Protein AF-A0A935WE12-F1 (afdb_monomer)

Solvent-accessible surface area (backbone atoms only — not comparable to full-atom values): 24835 Å² total; per-residue (Å²): 142,83,88,82,78,91,71,82,88,74,90,86,74,91,64,87,74,72,79,82,58,65,68,72,72,80,69,72,43,82,30,70,43,10,34,16,13,64,95,66,39,40,47,55,41,49,50,52,49,44,52,46,22,63,51,67,77,39,48,80,60,39,34,39,39,38,33,68,13,28,74,56,70,71,23,38,54,31,24,52,11,60,77,40,75,49,43,72,78,50,30,40,65,62,66,58,56,53,49,54,52,45,37,37,68,76,68,62,43,94,65,82,91,71,65,32,21,36,38,36,28,36,81,68,55,41,77,46,68,34,81,46,75,76,59,81,78,55,47,73,43,66,28,14,38,16,46,56,19,25,47,81,33,68,15,35,40,35,78,61,52,31,45,60,63,23,58,28,56,40,36,54,93,66,53,32,64,39,94,66,68,58,61,65,34,30,48,74,46,44,85,73,50,49,31,84,27,27,31,29,30,27,38,68,57,31,89,52,67,47,38,37,51,40,57,37,37,34,39,43,24,34,30,29,65,32,30,24,45,35,43,35,47,37,51,26,50,29,41,82,89,51,51,18,35,45,53,36,32,69,74,48,23,62,44,49,50,26,40,49,88,52,77,92,60,74,46,71,39,63,62,67,42,83,45,67,43,70,43,52,66,33,46,33,36,38,33,44,49,60,50,18,24,54,33,41,38,40,25,49,44,51,32,67,70,52,85,62,51,20,21,64,59,58,50,65,92,77,42,89,65,65,40,68,32,45,42,31,42,34,14,26,86,91,40,58,14,36,36,36,38,28,26,49,62,100,57,100,79,74,73,75,93,85,76,90,78,80,88,77,82,87,82,80,89,83,88,89,87,84,90,81,87,89,86,86,88,86,85,85,88,82,87,88,89,78,89,86,86,87,83,87,86,85,88,86,89,88,78,89,84,88,90,88,88,87,83,88,83,82,88,85,91,80,90,90,86,84,86,91,83,89,84,88,134

Secondary structure (DSSP, 8-state):
------PPPPSSS---PPPPPGGG--S-EEEEEEEE-TTTHHHHHHHHHHHHHHHHTS-TTEEEEEEEEESSHHHHTSSEEBTEE--GGG---HHHHHHHHHHHHTS--------SEEEEEBTTTEEEEESSSSPTT-EEEEEEEES---SS--EEEESS-BSSPEEEEE-TTSPPBPTTTT--SB-B-GGGSS-TTEEEEEPPPPSS-EEEEEEEEEEEEEEESSS--EEEEEEEEE-TTS-EEESS-GGGGEEEGGGTT-SS---PPPTTSEEEEEEEEEEEEEEEPTT-EEEEEEES--BTSSPPP-SSSS-TTT------EEEEEE-SSSS--EEEEEEEPS---S-SS----PPPPP---------------------------------------------------------------

Nearest PDB structures (foldseek):
  3i2f-assembly1_A-2  TM=8.807E-01  e=1.526E-27  Rhodococcus sp. MB1 'Bresler 1999'
  4p08-assembly1_A  TM=8.846E-01  e=3.195E-27  Rhodococcus sp. MB1
  7f65-assembly1_A  TM=8.846E-01  e=4.493E-27  Rhodococcus sp. MB1 'Bresler 1999'
  3ida-assembly1_A-2  TM=8.766E-01  e=2.694E-27  Rhodococcus sp. MB1
  9k48-assembly1_A  TM=8.846E-01  e=9.956E-27  Rhodococcus sp. MB1 'Bresler 1999'

Mean predicted aligned error: 13.35 Å

pLDDT: mean 79.53, std 26.58, range [24.56, 98.56]

Foldseek 3Di:
DDDDDDDDDDDDDPDPDDDDDLLPDPAQDEQEDELQQQVPHCLVSQVNQVSNQVSVVFLVSAAYEYALAYPDLVRQQAQDFQHDGLDNQRHDPPVCVVVLSCCCGVVVDDHDDAARYWYQFAPVSHIFGANDPPGPQWDKDKWWWAAEWALADATETHPDFYYDWYKAWAWLVDAAEAPVQQRTGKDFVLVPDRHHQKTKYKYAFAQAKWKFFFKKKKKWKKAKQFFKFKKWKWKWKAAQVSGTITFGHRPQFIDIQLCQVDDDGGDTDDHRDIDMHITIRSGGIYIRGGRIMIMMMIGRDHPPSDRGAQRHSDGPVGDPHHDTMMMITDPHPVGIIIMITRIRDPDPDRDDPDDDDDDDDDDDDDDDDDDDDDDDDDDDDDDDDDDDDDDDDDDDDDDDDDDDDDDDDDDDDDDDDDDDDDDDD

Sequence (425 aa):
MSGCGTRRATRGGPGPRCPPTSGDVQAAVLNVSGWFDEPYGPAGAVTNFVKLTESRGGPAGARLILGPWQHGVDAIQGGLAGKRDFGPAAARDYAALVLDWMDAHLKRLPAAATPPVEVFVMGANRWRAFPRWPVPGLRPDTLRLAGRADARTIGALRREAGGPPSAIASDPARPLTDPFRGAYGAHDYAALAPRPGLVAFETAPFSHPVEIIGEVTAEVAVQASVPDFDLWLQLYDVAPDGTAWNLASPGTGLVRASYRNGGPAREPVPEGELVRLRMSQLYTANRFATGHRLRIVLSTAFFPLFSVNPQTGALETESAETRAGVIRIRHDAEAPSWVVLPVVPDAGRYWAAGAVIPAGPSLTSTNPPHYLAPRAPRPRPREPRSAGARWTTRPSPFRSTSTPSAAASRMPRRWRSSGWRSSRH

Structure (mmCIF, N/CA/C/O backbone):
data_AF-A0A935WE12-F1
#
_entry.id   AF-A0A935WE12-F1
#
loop_
_atom_site.group_PDB
_atom_site.id
_atom_site.type_symbol
_atom_site.label_atom_id
_atom_site.label_alt_id
_atom_site.label_comp_id
_atom_site.label_asym_id
_atom_site.label_entity_id
_atom_site.label_seq_id
_atom_site.pdbx_PDB_ins_code
_atom_site.Cartn_x
_atom_site.Cartn_y
_atom_site.Cartn_z
_atom_site.occupancy
_atom_site.B_iso_or_equiv
_atom_site.auth_seq_id
_atom_site.auth_comp_id
_atom_site.auth_asym_id
_atom_site.auth_atom_id
_atom_site.pdbx_PDB_model_num
ATOM 1 N N . MET A 1 1 ? 4.123 30.202 0.834 1.00 42.69 1 MET A N 1
ATOM 2 C CA . MET A 1 1 ? 4.960 31.226 0.178 1.00 42.69 1 MET A CA 1
ATOM 3 C C . MET A 1 1 ? 4.868 32.493 1.000 1.00 42.69 1 MET A C 1
ATOM 5 O O . MET A 1 1 ? 3.812 33.108 1.015 1.00 42.69 1 MET A O 1
ATOM 9 N N . SER A 1 2 ? 5.938 32.862 1.692 1.00 33.25 2 SER A N 1
ATOM 10 C CA . SER A 1 2 ? 6.071 34.189 2.291 1.00 33.25 2 SER A CA 1
ATOM 11 C C . SER A 1 2 ? 7.547 34.448 2.582 1.00 33.25 2 SER A C 1
ATOM 13 O O . SER A 1 2 ? 8.166 33.737 3.363 1.00 33.25 2 SER A O 1
ATOM 15 N N . GLY A 1 3 ? 8.086 35.477 1.924 1.00 35.31 3 GLY A N 1
ATOM 16 C CA . GLY A 1 3 ? 9.253 36.219 2.394 1.00 35.31 3 GLY A CA 1
ATOM 17 C C . GLY A 1 3 ? 10.625 35.756 1.909 1.00 35.31 3 GLY A C 1
ATOM 18 O O . GLY A 1 3 ? 11.411 35.253 2.698 1.00 35.31 3 GLY A O 1
ATOM 19 N N . CYS A 1 4 ? 10.989 36.073 0.665 1.00 34.22 4 CYS A N 1
ATOM 20 C CA . CYS A 1 4 ? 12.387 36.392 0.371 1.00 34.22 4 CYS A CA 1
ATOM 21 C C . CYS A 1 4 ? 12.423 37.726 -0.373 1.00 34.22 4 CYS A C 1
ATOM 23 O O . CYS A 1 4 ? 12.216 37.801 -1.582 1.00 34.22 4 CYS A O 1
ATOM 25 N N . GLY A 1 5 ? 12.574 38.801 0.401 1.00 33.22 5 GLY A N 1
ATOM 26 C CA . GLY A 1 5 ? 12.679 40.155 -0.120 1.00 33.22 5 GLY A CA 1
ATOM 27 C C . GLY A 1 5 ? 13.962 40.327 -0.928 1.00 33.22 5 GLY A C 1
ATOM 28 O O . GLY A 1 5 ? 15.044 39.922 -0.506 1.00 33.22 5 GLY A O 1
ATOM 29 N N . THR A 1 6 ? 13.833 40.967 -2.083 1.00 36.53 6 THR A N 1
ATOM 30 C CA . THR A 1 6 ? 14.933 41.443 -2.919 1.00 36.53 6 THR A CA 1
ATOM 31 C C . THR A 1 6 ? 15.784 42.454 -2.146 1.00 36.53 6 THR A C 1
ATOM 33 O O . THR A 1 6 ? 15.474 43.645 -2.123 1.00 36.53 6 THR A O 1
ATOM 36 N N . ARG A 1 7 ? 16.874 42.006 -1.510 1.00 34.69 7 ARG A N 1
ATOM 37 C CA . ARG A 1 7 ? 17.962 42.902 -1.095 1.00 34.69 7 ARG A CA 1
ATOM 38 C C . ARG A 1 7 ? 19.061 42.873 -2.147 1.00 34.69 7 ARG A C 1
ATOM 40 O O . ARG A 1 7 ? 19.599 41.825 -2.490 1.00 34.69 7 ARG A O 1
ATOM 47 N N . ARG A 1 8 ? 19.355 44.064 -2.665 1.00 37.22 8 ARG A N 1
ATOM 48 C CA . ARG A 1 8 ? 20.449 44.367 -3.589 1.00 37.22 8 ARG A CA 1
ATOM 49 C C . ARG A 1 8 ? 21.774 43.902 -2.977 1.00 37.22 8 ARG A C 1
ATOM 51 O O . ARG A 1 8 ? 22.068 44.232 -1.832 1.00 37.22 8 ARG A O 1
ATOM 58 N N . ALA A 1 9 ? 22.554 43.151 -3.747 1.00 38.44 9 ALA A N 1
ATOM 59 C CA . ALA A 1 9 ? 23.858 42.648 -3.342 1.00 38.44 9 ALA A CA 1
ATOM 60 C C . ALA A 1 9 ? 24.851 43.797 -3.094 1.00 38.44 9 ALA A C 1
ATOM 62 O O . ALA A 1 9 ? 25.213 44.528 -4.016 1.00 38.44 9 ALA A O 1
ATOM 63 N N . THR A 1 10 ? 25.328 43.925 -1.857 1.00 39.44 10 THR A N 1
ATOM 64 C CA . THR A 1 10 ? 26.599 44.584 -1.540 1.00 39.44 10 THR A CA 1
ATOM 65 C C . THR A 1 10 ? 27.698 43.525 -1.450 1.00 39.44 10 THR A C 1
ATOM 67 O O . THR A 1 10 ? 27.478 42.422 -0.957 1.00 39.44 10 THR A O 1
ATOM 70 N N . ARG A 1 11 ? 28.864 43.863 -2.007 1.00 44.78 11 ARG A N 1
ATOM 71 C CA . ARG A 1 11 ? 30.029 43.001 -2.256 1.00 44.78 11 ARG A CA 1
ATOM 72 C C . ARG A 1 11 ? 30.518 42.227 -1.019 1.00 44.78 11 ARG A C 1
ATOM 74 O O . ARG A 1 11 ? 30.714 42.828 0.028 1.00 44.78 11 ARG A O 1
ATOM 81 N N . GLY A 1 12 ? 30.883 40.957 -1.234 1.00 43.47 12 GLY A N 1
ATOM 82 C CA . GLY A 1 12 ? 31.961 40.277 -0.500 1.00 43.47 12 GLY A CA 1
ATOM 83 C C . GLY A 1 12 ? 31.539 39.239 0.546 1.00 43.47 12 GLY A C 1
ATOM 84 O O . GLY A 1 12 ? 31.499 39.545 1.729 1.00 43.47 12 GLY A O 1
ATOM 85 N N . GLY A 1 13 ? 31.315 37.994 0.113 1.00 40.00 13 GLY A N 1
ATOM 86 C CA . GLY A 1 13 ? 31.214 36.809 0.981 1.00 40.00 13 GLY A CA 1
ATOM 87 C C . GLY A 1 13 ? 30.154 35.814 0.490 1.00 40.00 13 GLY A C 1
ATOM 88 O O . GLY A 1 13 ? 29.079 36.252 0.077 1.00 40.00 13 GLY A O 1
ATOM 89 N N . PRO A 1 14 ? 30.406 34.487 0.487 1.00 41.41 14 PRO A N 1
ATOM 90 C CA . PRO A 1 14 ? 29.370 33.521 0.155 1.00 41.41 14 PRO A CA 1
ATOM 91 C C . PRO A 1 14 ? 28.355 33.504 1.303 1.00 41.41 14 PRO A C 1
ATOM 93 O O . PRO A 1 14 ? 28.581 32.891 2.342 1.00 41.41 14 PRO A O 1
ATOM 96 N N . GLY A 1 15 ? 27.244 34.220 1.123 1.00 42.25 15 GLY A N 1
ATOM 97 C CA . GLY A 1 15 ? 26.085 34.102 2.002 1.00 42.25 15 GLY A CA 1
ATOM 98 C C . GLY A 1 15 ? 25.560 32.660 2.023 1.00 42.25 15 GLY A C 1
ATOM 99 O O . GLY A 1 15 ? 25.869 31.881 1.112 1.00 42.25 15 GLY A O 1
ATOM 100 N N . PRO A 1 16 ? 24.775 32.285 3.047 1.00 40.81 16 PRO A N 1
ATOM 101 C CA . PRO A 1 16 ? 24.229 30.941 3.163 1.00 40.81 16 PRO A CA 1
ATOM 102 C C . PRO A 1 16 ? 23.435 30.623 1.895 1.00 40.81 16 PRO A C 1
ATOM 104 O O . PRO A 1 16 ? 22.424 31.261 1.598 1.00 40.81 16 PRO A O 1
ATOM 107 N N . ARG A 1 17 ? 23.935 29.669 1.101 1.00 49.62 17 ARG A N 1
ATOM 108 C CA . ARG A 1 17 ? 23.200 29.173 -0.061 1.00 49.62 17 ARG A CA 1
ATOM 109 C C . ARG A 1 17 ? 21.927 28.533 0.476 1.00 49.62 17 ARG A C 1
ATOM 111 O O . ARG A 1 17 ? 22.002 27.656 1.335 1.00 49.62 17 ARG A O 1
ATOM 118 N N . CYS A 1 18 ? 20.773 28.982 -0.013 1.00 45.38 18 CYS A N 1
ATOM 119 C CA . CYS A 1 18 ? 19.538 28.236 0.186 1.00 45.38 18 CYS A CA 1
ATOM 120 C C . CYS A 1 18 ? 19.779 26.783 -0.254 1.00 45.38 18 CYS A C 1
ATOM 122 O O . CYS A 1 18 ? 20.490 26.575 -1.246 1.00 45.38 18 CYS A O 1
ATOM 124 N N . PRO A 1 19 ? 19.230 25.783 0.458 1.00 49.97 19 PRO A N 1
ATOM 125 C CA . PRO A 1 19 ? 19.256 24.418 -0.044 1.00 49.97 19 PRO A CA 1
ATOM 126 C C . PRO A 1 19 ? 18.673 24.426 -1.465 1.00 49.97 19 PRO A C 1
ATOM 128 O O . PRO A 1 19 ? 17.672 25.117 -1.692 1.00 49.97 19 PRO A O 1
ATOM 131 N N . PRO A 1 20 ? 19.312 23.746 -2.435 1.00 47.28 20 PRO A N 1
ATOM 132 C CA . PRO A 1 20 ? 18.828 23.739 -3.804 1.00 47.28 20 PRO A CA 1
ATOM 133 C C . PRO A 1 20 ? 17.378 23.265 -3.799 1.00 47.28 20 PRO A C 1
ATOM 135 O O . PRO A 1 20 ? 17.051 22.212 -3.249 1.00 47.28 20 PRO A O 1
ATOM 138 N N . THR A 1 21 ? 16.494 24.065 -4.387 1.00 51.31 21 THR A N 1
ATOM 139 C CA . THR A 1 21 ? 15.158 23.572 -4.714 1.00 51.31 21 THR A CA 1
ATOM 140 C C . THR A 1 21 ? 15.313 22.499 -5.795 1.00 51.31 21 THR A C 1
ATOM 142 O O . THR A 1 21 ? 16.257 22.543 -6.587 1.00 51.31 21 THR A O 1
ATOM 145 N N . SER A 1 22 ? 14.400 21.530 -5.873 1.00 53.06 22 SER A N 1
ATOM 146 C CA . SER A 1 22 ? 14.422 20.465 -6.896 1.00 53.06 22 SER A CA 1
ATOM 147 C C . SER A 1 22 ? 14.423 20.980 -8.353 1.00 53.06 22 SER A C 1
ATOM 149 O O . SER A 1 22 ? 14.580 20.187 -9.281 1.00 53.06 22 SER A O 1
ATOM 151 N N . GLY A 1 23 ? 14.276 22.299 -8.551 1.00 52.00 23 GLY A N 1
ATOM 152 C CA . GLY A 1 23 ? 14.445 23.039 -9.804 1.00 52.00 23 GLY A CA 1
ATOM 153 C C . GLY A 1 23 ? 15.837 22.965 -10.441 1.00 52.00 23 GLY A C 1
ATOM 154 O O . GLY A 1 23 ? 15.940 23.013 -11.661 1.00 52.00 23 GLY A O 1
ATOM 155 N N . ASP A 1 24 ? 16.899 22.791 -9.647 1.00 67.94 24 ASP A N 1
ATOM 156 C CA . ASP A 1 24 ? 18.281 22.985 -10.124 1.00 67.94 24 ASP A CA 1
ATOM 157 C C . ASP A 1 24 ? 19.046 21.679 -10.406 1.00 67.94 24 ASP A C 1
ATOM 159 O O . ASP A 1 24 ? 20.212 21.693 -10.809 1.00 67.94 24 ASP A O 1
ATOM 163 N N . VAL A 1 25 ? 18.419 20.517 -10.202 1.00 80.94 25 VAL A N 1
ATOM 164 C CA . VAL A 1 25 ? 19.102 19.224 -10.349 1.00 80.94 25 VAL A CA 1
ATOM 165 C C . VAL A 1 25 ? 19.139 18.805 -11.820 1.00 80.94 25 VAL A C 1
ATOM 167 O O . VAL A 1 25 ? 18.165 18.281 -12.359 1.00 80.94 25 VAL A O 1
ATOM 170 N N . GLN A 1 26 ? 20.300 18.966 -12.458 1.00 85.19 26 GLN A N 1
ATOM 171 C CA . GLN A 1 26 ? 20.551 18.558 -13.854 1.00 85.19 26 GLN A CA 1
ATOM 172 C C . GLN A 1 26 ? 21.240 17.186 -13.990 1.00 85.19 26 GLN A C 1
ATOM 174 O O . GLN A 1 26 ? 21.357 16.654 -15.090 1.00 85.19 26 GLN A O 1
ATOM 179 N N . ALA A 1 27 ? 21.696 16.593 -12.881 1.00 91.38 27 ALA A N 1
ATOM 180 C CA . ALA A 1 27 ? 22.387 15.302 -12.889 1.00 91.38 27 ALA A CA 1
ATOM 181 C C . ALA A 1 27 ? 21.478 14.163 -13.377 1.00 91.38 27 ALA A C 1
ATOM 183 O O . ALA A 1 27 ? 20.299 14.128 -13.038 1.00 91.38 27 ALA A O 1
ATOM 184 N N . ALA A 1 28 ? 22.009 13.197 -14.125 1.00 94.06 28 ALA A N 1
ATOM 185 C CA . ALA A 1 28 ? 21.232 12.017 -14.488 1.00 94.06 28 ALA A CA 1
ATOM 186 C C . ALA A 1 28 ? 20.899 11.184 -13.233 1.00 94.06 28 ALA A C 1
ATOM 188 O O . ALA A 1 28 ? 21.801 10.863 -12.460 1.00 94.06 28 ALA A O 1
ATOM 189 N N . VAL A 1 29 ? 19.626 10.826 -13.023 1.00 95.94 29 VAL A N 1
ATOM 190 C CA . VAL A 1 29 ? 19.174 10.086 -11.831 1.00 95.94 29 VAL A CA 1
ATOM 191 C C . VAL A 1 29 ? 18.507 8.762 -12.202 1.00 95.94 29 VAL A C 1
ATOM 193 O O . VAL A 1 29 ? 17.471 8.742 -12.870 1.00 95.94 29 VAL A O 1
ATOM 196 N N . LEU A 1 30 ? 19.072 7.666 -11.697 1.00 96.75 30 LEU A N 1
ATOM 197 C CA . LEU A 1 30 ? 18.479 6.332 -11.719 1.00 96.75 30 LEU A CA 1
ATOM 198 C C . LEU A 1 30 ? 17.791 6.065 -10.373 1.00 96.75 30 LEU A C 1
ATOM 200 O O . LEU A 1 30 ? 18.455 5.933 -9.349 1.00 96.75 30 LEU A O 1
ATOM 204 N N . ASN A 1 31 ? 16.462 5.989 -10.376 1.00 97.12 31 ASN A N 1
ATOM 205 C CA . ASN A 1 31 ? 15.652 5.665 -9.203 1.00 97.12 31 ASN A CA 1
ATOM 206 C C . ASN A 1 31 ? 15.287 4.181 -9.246 1.00 97.12 31 ASN A C 1
ATOM 208 O O . ASN A 1 31 ? 14.663 3.735 -10.210 1.00 97.12 31 ASN A O 1
ATOM 212 N N . VAL A 1 32 ? 15.641 3.428 -8.207 1.00 96.81 32 VAL A N 1
ATOM 213 C CA . VAL A 1 32 ? 15.325 1.997 -8.084 1.00 96.81 32 VAL A CA 1
ATOM 214 C C . VAL A 1 32 ? 14.706 1.755 -6.714 1.00 96.81 32 VAL A C 1
ATOM 216 O O . VAL A 1 32 ? 15.245 2.221 -5.715 1.00 96.81 32 VAL A O 1
ATOM 219 N N . SER A 1 33 ? 13.571 1.062 -6.664 1.00 96.06 33 SER A N 1
ATOM 220 C CA . SER A 1 33 ? 12.936 0.618 -5.415 1.00 96.06 33 SER A CA 1
ATOM 221 C C . SER A 1 33 ? 12.032 -0.595 -5.688 1.00 96.06 33 SER A C 1
ATOM 223 O O . SER A 1 33 ? 12.002 -1.119 -6.807 1.00 96.06 33 SER A O 1
ATOM 225 N N . GLY A 1 34 ? 11.317 -1.070 -4.671 1.00 95.56 34 GLY A N 1
ATOM 226 C CA . GLY A 1 34 ? 10.440 -2.231 -4.751 1.00 95.56 34 GLY A CA 1
ATOM 227 C C . GLY A 1 34 ? 9.078 -2.016 -4.095 1.00 95.56 34 GLY A C 1
ATOM 228 O O . GLY A 1 34 ? 8.922 -1.186 -3.201 1.00 95.56 34 GLY A O 1
ATOM 229 N N . TRP A 1 35 ? 8.077 -2.792 -4.521 1.00 96.38 35 TRP A N 1
ATOM 230 C CA . TRP A 1 35 ? 6.733 -2.789 -3.913 1.00 96.38 35 TRP A CA 1
ATOM 231 C C . TRP A 1 35 ? 6.748 -3.201 -2.438 1.00 96.38 35 TRP A C 1
ATOM 233 O O . TRP A 1 35 ? 5.908 -2.756 -1.652 1.00 96.38 35 TRP A O 1
ATOM 243 N N . PHE A 1 36 ? 7.720 -4.037 -2.075 1.00 95.38 36 PHE A N 1
ATOM 244 C CA . PHE A 1 36 ? 7.946 -4.535 -0.728 1.00 95.38 36 PHE A CA 1
ATOM 245 C C . PHE A 1 36 ? 9.232 -3.952 -0.139 1.00 95.38 36 PHE A C 1
ATOM 247 O O . PHE A 1 36 ? 9.890 -4.615 0.629 1.00 95.38 36 PHE A O 1
ATOM 254 N N . ASP A 1 37 ? 9.658 -2.742 -0.498 1.00 92.31 37 ASP A N 1
ATOM 255 C CA . ASP A 1 37 ? 10.823 -2.107 0.136 1.00 92.31 37 ASP A CA 1
ATOM 256 C C . ASP A 1 37 ? 10.422 -1.556 1.520 1.00 92.31 37 ASP A C 1
ATOM 258 O O . ASP A 1 37 ? 10.222 -0.357 1.663 1.00 92.31 37 ASP A O 1
ATOM 262 N N . GLU A 1 38 ? 10.186 -2.405 2.533 1.00 84.12 38 GLU A N 1
ATOM 263 C CA . GLU A 1 38 ? 9.526 -2.005 3.796 1.00 84.12 38 GLU A CA 1
ATOM 264 C C . GLU A 1 38 ? 10.079 -0.743 4.484 1.00 84.12 38 GLU A C 1
ATOM 266 O O . GLU A 1 38 ? 9.255 0.058 4.931 1.00 84.12 38 GLU A O 1
ATOM 271 N N . PRO A 1 39 ? 11.406 -0.522 4.588 1.00 75.38 39 PRO A N 1
ATOM 272 C CA . PRO A 1 39 ? 11.948 0.612 5.336 1.00 75.38 39 PRO A CA 1
ATOM 273 C C . PRO A 1 39 ? 11.698 1.981 4.687 1.00 75.38 39 PRO A C 1
ATOM 275 O O . PRO A 1 39 ? 11.679 2.990 5.390 1.00 75.38 39 PRO A O 1
ATOM 278 N N . TYR A 1 40 ? 11.526 2.034 3.362 1.00 77.38 40 TYR A N 1
ATOM 279 C CA . TYR A 1 40 ? 11.446 3.292 2.600 1.00 77.38 40 TYR A CA 1
ATOM 280 C C . TYR A 1 40 ? 10.195 3.399 1.721 1.00 77.38 40 TYR A C 1
ATOM 282 O O . TYR A 1 40 ? 9.727 4.498 1.411 1.00 77.38 40 TYR A O 1
ATOM 290 N N . GLY A 1 41 ? 9.654 2.252 1.325 1.00 83.81 41 GLY A N 1
ATOM 291 C CA . GLY A 1 41 ? 8.621 2.094 0.321 1.00 83.81 41 GLY A CA 1
ATOM 292 C C . GLY A 1 41 ? 9.046 2.586 -1.069 1.00 83.81 41 GLY A C 1
ATOM 293 O O . GLY A 1 41 ? 10.033 3.306 -1.238 1.00 83.81 41 GLY A O 1
ATOM 294 N N . PRO A 1 42 ? 8.224 2.310 -2.092 1.00 92.50 42 PRO A N 1
ATOM 295 C CA . PRO A 1 42 ? 8.410 2.893 -3.422 1.00 92.50 42 PRO A CA 1
ATOM 296 C C . PRO A 1 42 ? 8.227 4.424 -3.434 1.00 92.50 42 PRO A C 1
ATOM 298 O O . PRO A 1 42 ? 8.609 5.091 -4.397 1.00 92.50 42 PRO A O 1
ATOM 301 N N . ALA A 1 43 ? 7.655 5.005 -2.372 1.00 91.81 43 ALA A N 1
ATOM 302 C CA . ALA A 1 43 ? 7.285 6.413 -2.297 1.00 91.81 43 ALA A CA 1
ATOM 303 C C . ALA A 1 43 ? 8.476 7.369 -2.444 1.00 91.81 43 ALA A C 1
ATOM 305 O O . ALA A 1 43 ? 8.335 8.396 -3.110 1.00 91.81 43 ALA A O 1
ATOM 306 N N . GLY A 1 44 ? 9.642 7.042 -1.877 1.00 91.56 44 GLY A N 1
ATOM 307 C CA . GLY A 1 44 ? 10.842 7.875 -1.997 1.00 91.56 44 GLY A CA 1
ATOM 308 C C . GLY A 1 44 ? 11.330 7.980 -3.444 1.00 91.56 44 GLY A C 1
ATOM 309 O O . GLY A 1 44 ? 11.462 9.081 -3.983 1.00 91.56 44 GLY A O 1
ATOM 310 N N . ALA A 1 45 ? 11.515 6.831 -4.103 1.00 95.00 45 ALA A N 1
ATOM 311 C CA . ALA A 1 45 ? 11.933 6.753 -5.503 1.00 95.00 45 ALA A CA 1
ATOM 312 C C . ALA A 1 45 ? 10.914 7.411 -6.449 1.00 95.00 45 ALA A C 1
ATOM 314 O O . ALA A 1 45 ? 11.293 8.173 -7.341 1.00 95.00 45 ALA A O 1
ATOM 315 N N . VAL A 1 46 ? 9.617 7.166 -6.224 1.00 96.00 46 VAL A N 1
ATOM 316 C CA . VAL A 1 46 ? 8.530 7.779 -6.999 1.00 96.00 46 VAL A CA 1
ATOM 317 C C . VAL A 1 46 ? 8.515 9.296 -6.822 1.00 96.00 46 VAL A C 1
ATOM 319 O O . VAL A 1 46 ? 8.475 10.022 -7.814 1.00 96.00 46 VAL A O 1
ATOM 322 N N . THR A 1 47 ? 8.585 9.791 -5.584 1.00 94.19 47 THR A N 1
ATOM 323 C CA . THR A 1 47 ? 8.562 11.234 -5.295 1.00 94.19 47 THR A CA 1
ATOM 324 C C . THR A 1 47 ? 9.757 11.934 -5.929 1.00 94.19 47 THR A C 1
ATOM 326 O O . THR A 1 47 ? 9.583 12.977 -6.559 1.00 94.19 47 THR A O 1
ATOM 329 N N . ASN A 1 48 ? 10.953 11.346 -5.819 1.00 94.69 48 ASN A N 1
ATOM 330 C CA . ASN A 1 48 ? 12.156 11.900 -6.430 1.00 94.69 48 ASN A CA 1
ATOM 331 C C . ASN A 1 48 ? 12.028 11.973 -7.957 1.00 94.69 48 ASN A C 1
ATOM 333 O O . ASN A 1 48 ? 12.256 13.029 -8.541 1.00 94.69 48 ASN A O 1
ATOM 337 N N . PHE A 1 49 ? 11.589 10.888 -8.604 1.00 96.50 49 PHE A N 1
ATOM 338 C CA . PHE A 1 49 ? 11.373 10.871 -10.050 1.00 96.50 49 PHE A CA 1
ATOM 339 C C . PHE A 1 49 ? 10.330 11.908 -10.490 1.00 96.50 49 PHE A C 1
ATOM 341 O O . PHE A 1 49 ? 10.590 12.702 -11.393 1.00 96.50 49 PHE A O 1
ATOM 348 N N . VAL A 1 50 ? 9.162 11.950 -9.845 1.00 95.31 50 VAL A N 1
ATOM 349 C CA . VAL A 1 50 ? 8.094 12.901 -10.196 1.00 95.31 50 VAL A CA 1
ATOM 350 C C . VAL A 1 50 ? 8.587 14.338 -10.050 1.00 95.31 50 VAL A C 1
ATOM 352 O O . VAL A 1 50 ? 8.515 15.103 -11.007 1.00 95.31 50 VAL A O 1
ATOM 355 N N . LYS A 1 51 ? 9.178 14.699 -8.906 1.00 94.00 51 LYS A N 1
ATOM 356 C CA . LYS A 1 51 ? 9.646 16.072 -8.659 1.00 94.00 51 LYS A CA 1
ATOM 357 C C . LYS A 1 51 ? 10.767 16.499 -9.603 1.00 94.00 51 LYS A C 1
ATOM 359 O O . LYS A 1 51 ? 10.803 17.657 -10.011 1.00 94.00 51 LYS A O 1
ATOM 364 N N . LEU A 1 52 ? 11.654 15.573 -9.965 1.00 94.38 52 LEU A N 1
ATOM 365 C CA . LEU A 1 52 ? 12.738 15.820 -10.912 1.00 94.38 52 LEU A CA 1
ATOM 366 C C . LEU A 1 52 ? 12.232 16.019 -12.344 1.00 94.38 52 LEU A C 1
ATOM 368 O O . LEU A 1 52 ? 12.720 16.874 -13.076 1.00 94.38 52 LEU A O 1
ATOM 372 N N . THR A 1 53 ? 11.265 15.210 -12.771 1.00 94.38 53 THR A N 1
ATOM 373 C CA . THR A 1 53 ? 10.723 15.307 -14.131 1.00 94.38 53 THR A CA 1
ATOM 374 C C . THR A 1 53 ? 9.800 16.510 -14.298 1.00 94.38 53 THR A C 1
ATOM 376 O O . THR A 1 53 ? 9.839 17.158 -15.344 1.00 94.38 53 THR A O 1
ATOM 379 N N . GLU A 1 54 ? 9.042 16.871 -13.257 1.00 93.12 54 GLU A N 1
ATOM 380 C CA . GLU A 1 54 ? 8.284 18.125 -13.186 1.00 93.12 54 GLU A CA 1
ATOM 381 C C . GLU A 1 54 ? 9.206 19.339 -13.348 1.00 93.12 54 GLU A C 1
ATOM 383 O O . GLU A 1 54 ? 8.919 20.213 -14.166 1.00 93.12 54 GLU A O 1
ATOM 388 N N . SER A 1 55 ? 10.334 19.386 -12.628 1.00 91.50 55 SER A N 1
ATOM 389 C CA . SER A 1 55 ? 11.245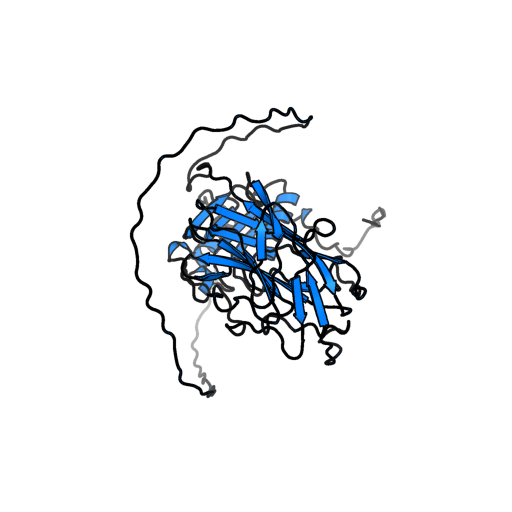 20.534 -12.695 1.00 91.50 55 SER A CA 1
ATOM 390 C C . SER A 1 55 ? 11.966 20.681 -14.034 1.00 91.50 55 SER A C 1
ATOM 392 O O . SER A 1 55 ? 12.295 21.795 -14.434 1.00 91.50 55 SER A O 1
ATOM 394 N N . ARG A 1 56 ? 12.179 19.575 -14.752 1.00 92.06 56 ARG A N 1
ATOM 395 C CA . ARG A 1 56 ? 12.815 19.559 -16.080 1.00 92.06 56 ARG A CA 1
ATOM 396 C C . ARG A 1 56 ? 11.841 19.732 -17.242 1.00 92.06 56 ARG A C 1
ATOM 398 O O . ARG A 1 56 ? 12.282 19.867 -18.380 1.00 92.06 56 ARG A O 1
ATOM 405 N N . GLY A 1 57 ? 10.533 19.659 -16.991 1.00 91.81 57 GLY A N 1
ATOM 406 C CA . GLY A 1 57 ? 9.521 19.589 -18.047 1.00 91.81 57 GLY A CA 1
ATOM 407 C C . GLY A 1 57 ? 9.519 18.263 -18.825 1.00 91.81 57 GLY A C 1
ATOM 408 O O . GLY A 1 57 ? 8.964 18.198 -19.920 1.00 91.81 57 GLY A O 1
ATOM 409 N N . GLY A 1 58 ? 10.128 17.198 -18.288 1.00 92.06 58 GLY A N 1
ATOM 410 C CA . GLY A 1 58 ? 10.171 15.887 -18.936 1.00 92.06 58 GLY A CA 1
ATOM 411 C C . GLY A 1 58 ? 11.103 14.865 -18.267 1.00 92.06 58 GLY A C 1
ATOM 412 O O . GLY A 1 58 ? 11.866 15.205 -17.365 1.00 92.06 58 GLY A O 1
ATOM 413 N N . PRO A 1 59 ? 11.071 13.595 -18.717 1.00 93.00 59 PRO A N 1
ATOM 414 C CA . PRO A 1 59 ? 11.842 12.498 -18.127 1.00 93.00 59 PRO A CA 1
ATOM 415 C C . PRO A 1 59 ? 13.313 12.425 -18.559 1.00 93.00 59 PRO A C 1
ATOM 417 O O . PRO A 1 59 ? 14.006 11.469 -18.216 1.00 93.00 59 PRO A O 1
ATOM 420 N N . ALA A 1 60 ? 13.808 13.388 -19.338 1.00 90.00 60 ALA A N 1
ATOM 421 C CA . ALA A 1 60 ? 15.176 13.349 -19.843 1.00 90.00 60 ALA A CA 1
ATOM 422 C C . ALA A 1 60 ? 16.195 13.249 -18.688 1.00 90.00 60 ALA A C 1
ATOM 424 O O . ALA A 1 60 ? 16.166 14.029 -17.730 1.00 90.00 60 ALA A O 1
ATOM 425 N N . GLY A 1 61 ? 17.085 12.254 -18.768 1.00 90.50 61 GLY A N 1
ATOM 426 C CA . GLY A 1 61 ? 18.083 11.978 -17.730 1.00 90.50 61 GLY A CA 1
ATOM 427 C C . GLY A 1 61 ? 17.492 11.514 -16.393 1.00 90.50 61 GLY A C 1
ATOM 428 O O . GLY A 1 61 ? 18.142 11.674 -15.361 1.00 90.50 61 GLY A O 1
ATOM 429 N N . ALA A 1 62 ? 16.263 10.999 -16.374 1.00 94.81 62 ALA A N 1
ATOM 430 C CA . ALA A 1 62 ? 15.642 10.406 -15.198 1.00 94.81 62 ALA A CA 1
ATOM 431 C C . ALA A 1 62 ? 15.066 9.033 -15.555 1.00 94.81 62 ALA A C 1
ATOM 433 O O . ALA A 1 62 ? 14.384 8.879 -16.568 1.00 94.81 62 ALA A O 1
ATOM 434 N N . ARG A 1 63 ? 15.312 8.038 -14.703 1.00 97.00 63 ARG A N 1
ATOM 435 C CA . ARG A 1 63 ? 14.736 6.697 -14.837 1.00 97.00 63 ARG A CA 1
ATOM 436 C C . ARG A 1 63 ? 14.146 6.236 -13.511 1.00 97.00 63 ARG A C 1
ATOM 438 O O . ARG A 1 63 ? 14.681 6.577 -12.457 1.00 97.00 63 ARG A O 1
ATOM 445 N N . LEU A 1 64 ? 13.054 5.484 -13.566 1.00 98.31 64 LEU A N 1
ATOM 446 C CA . LEU A 1 64 ? 12.387 4.865 -12.424 1.00 98.31 64 LEU A CA 1
ATOM 447 C C . LEU A 1 64 ? 12.176 3.378 -12.695 1.00 98.31 64 LEU A C 1
ATOM 449 O O . LEU A 1 64 ? 11.555 3.015 -13.691 1.00 98.31 64 LEU A O 1
ATOM 453 N N . ILE A 1 65 ? 12.671 2.527 -11.802 1.00 98.00 65 ILE A N 1
ATOM 454 C CA . ILE A 1 65 ? 12.505 1.076 -11.859 1.00 98.00 65 ILE A CA 1
ATOM 455 C C . ILE A 1 65 ? 11.885 0.612 -10.546 1.00 98.00 65 ILE A C 1
ATOM 457 O O . ILE A 1 65 ? 12.455 0.834 -9.478 1.00 98.00 65 ILE A O 1
ATOM 461 N N . LEU A 1 66 ? 10.724 -0.035 -10.632 1.00 98.00 66 LEU A N 1
ATOM 462 C CA . LEU A 1 66 ? 10.007 -0.576 -9.479 1.00 98.00 66 LEU A CA 1
ATOM 463 C C . LEU A 1 66 ? 9.773 -2.075 -9.670 1.00 98.00 66 LEU A C 1
ATOM 465 O O . LEU A 1 66 ? 8.983 -2.482 -10.522 1.00 98.00 66 LEU A O 1
ATOM 469 N N . GLY A 1 67 ? 10.492 -2.896 -8.908 1.00 9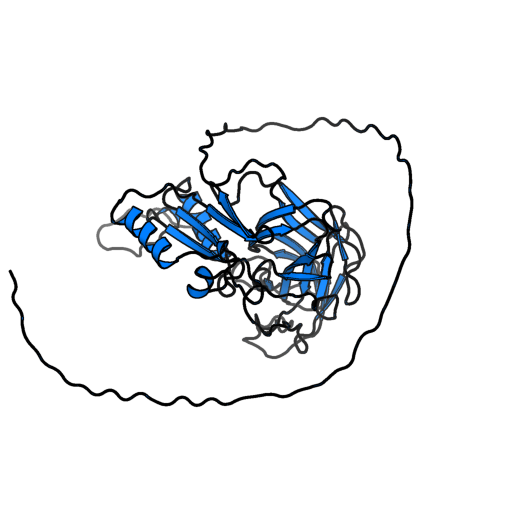7.81 67 GLY A N 1
ATOM 470 C CA . GLY A 1 67 ? 10.364 -4.356 -8.938 1.00 97.81 67 GLY A CA 1
ATOM 471 C C . GLY A 1 67 ? 9.539 -4.912 -7.776 1.00 97.81 67 GLY A C 1
ATOM 472 O O . GLY A 1 67 ? 9.142 -4.171 -6.875 1.00 97.81 67 GLY A O 1
ATOM 473 N N . PRO A 1 68 ? 9.294 -6.229 -7.731 1.00 97.25 68 PRO A N 1
ATOM 474 C CA . PRO A 1 68 ? 8.580 -6.863 -6.632 1.00 97.25 68 PRO A CA 1
ATOM 475 C C . PRO A 1 68 ? 9.537 -7.203 -5.481 1.00 97.25 68 PRO A C 1
ATOM 477 O O . PRO A 1 68 ? 9.446 -8.277 -4.903 1.00 97.25 68 PRO A O 1
ATOM 480 N N . TRP A 1 69 ? 10.493 -6.322 -5.188 1.00 96.94 69 TRP A N 1
ATOM 481 C CA . TRP A 1 69 ? 11.623 -6.617 -4.311 1.00 96.94 69 TRP A CA 1
ATOM 482 C C . TRP A 1 69 ? 11.416 -6.118 -2.892 1.00 96.94 69 TRP A C 1
ATOM 484 O O . TRP A 1 69 ? 10.683 -5.155 -2.657 1.00 96.94 69 TRP A O 1
ATOM 494 N N . GLN A 1 70 ? 12.137 -6.775 -1.987 1.00 94.94 70 GLN A N 1
ATOM 495 C CA . GLN A 1 70 ? 12.414 -6.293 -0.641 1.00 94.94 70 GLN A CA 1
ATOM 496 C C . GLN A 1 70 ? 13.568 -5.288 -0.634 1.00 94.94 70 GLN A C 1
ATOM 498 O O . GLN A 1 70 ? 14.223 -5.065 -1.655 1.00 94.94 70 GLN A O 1
ATOM 503 N N . HIS A 1 71 ? 13.847 -4.711 0.533 1.00 93.50 71 HIS A N 1
ATOM 504 C CA . HIS A 1 71 ? 15.025 -3.875 0.715 1.00 93.50 71 HIS A CA 1
ATOM 505 C C . HIS A 1 71 ? 16.334 -4.656 0.494 1.00 93.50 71 HIS A C 1
ATOM 507 O O . HIS A 1 71 ? 16.531 -5.726 1.073 1.00 93.50 71 HIS A O 1
ATOM 513 N N . GLY A 1 72 ? 17.259 -4.075 -0.275 1.00 91.19 72 GLY A N 1
ATOM 514 C CA . GLY A 1 72 ? 18.622 -4.582 -0.461 1.00 91.19 72 GLY A CA 1
ATOM 515 C C . GLY A 1 72 ? 18.922 -5.136 -1.859 1.00 91.19 72 GLY A C 1
ATOM 516 O O . GLY A 1 72 ? 18.043 -5.589 -2.587 1.00 91.19 72 GLY A O 1
ATOM 517 N N . VAL A 1 73 ? 20.205 -5.107 -2.233 1.00 91.00 73 VAL A N 1
ATOM 518 C CA . VAL A 1 73 ? 20.685 -5.526 -3.565 1.00 91.00 73 VAL A CA 1
ATOM 519 C C . VAL A 1 73 ? 20.404 -7.004 -3.837 1.00 91.00 73 VAL A C 1
ATOM 521 O O . VAL A 1 73 ? 19.993 -7.352 -4.942 1.00 91.00 73 VAL A O 1
ATOM 524 N N . ASP A 1 74 ? 20.551 -7.866 -2.830 1.00 91.56 74 ASP A N 1
ATOM 525 C CA . ASP A 1 74 ? 20.277 -9.301 -2.970 1.00 91.56 74 ASP A CA 1
ATOM 526 C C . ASP A 1 74 ? 18.824 -9.572 -3.381 1.00 91.56 74 ASP A C 1
ATOM 528 O O . ASP A 1 74 ? 18.572 -10.451 -4.203 1.00 91.56 74 ASP A O 1
ATOM 532 N N . ALA A 1 75 ? 17.874 -8.771 -2.883 1.00 92.12 75 ALA A N 1
ATOM 533 C CA . ALA A 1 75 ? 16.472 -8.882 -3.266 1.00 92.12 75 ALA A CA 1
ATOM 534 C C . ALA A 1 75 ? 16.244 -8.474 -4.730 1.00 92.12 75 ALA A C 1
ATOM 536 O O . ALA A 1 75 ? 15.487 -9.139 -5.431 1.00 92.12 75 ALA A O 1
ATOM 537 N N . ILE A 1 76 ? 16.933 -7.431 -5.211 1.00 94.38 76 ILE A N 1
ATOM 538 C CA . ILE A 1 76 ? 16.853 -6.964 -6.609 1.00 94.38 76 ILE A CA 1
ATOM 539 C C . ILE A 1 76 ? 17.361 -8.031 -7.586 1.00 94.38 76 ILE A C 1
ATOM 541 O O . ILE A 1 76 ? 16.804 -8.213 -8.670 1.00 94.38 76 ILE A O 1
ATOM 545 N N . GLN A 1 77 ? 18.409 -8.754 -7.195 1.00 93.75 77 GLN A N 1
ATOM 546 C CA . GLN A 1 77 ? 19.028 -9.802 -8.009 1.00 93.75 77 GLN A CA 1
ATOM 547 C C . GLN A 1 77 ? 18.257 -11.131 -7.977 1.00 93.75 77 GLN A C 1
ATOM 549 O O . GLN A 1 77 ? 18.622 -12.065 -8.691 1.00 93.75 77 GLN A O 1
ATOM 554 N N . GLY A 1 78 ? 17.189 -11.226 -7.179 1.00 92.00 78 GLY A N 1
ATOM 555 C CA . GLY A 1 78 ? 16.343 -12.407 -7.047 1.00 92.00 78 GLY A CA 1
ATOM 556 C C . GLY A 1 78 ? 14.904 -12.192 -7.522 1.00 92.00 78 GLY A C 1
ATOM 557 O O . GLY A 1 78 ? 14.475 -11.088 -7.852 1.00 92.00 78 GLY A O 1
ATOM 558 N N . GLY A 1 79 ? 14.143 -13.290 -7.555 1.00 91.81 79 GLY A N 1
ATOM 559 C CA . GLY A 1 79 ? 12.696 -13.279 -7.808 1.00 91.81 79 GLY A CA 1
ATOM 560 C C . GLY A 1 79 ? 11.836 -13.452 -6.556 1.00 91.81 79 GLY A C 1
ATOM 561 O O . GLY A 1 79 ? 10.617 -13.331 -6.631 1.00 91.81 79 GLY A O 1
ATOM 562 N N . LEU A 1 80 ? 12.449 -13.728 -5.405 1.00 95.38 80 LEU A N 1
ATOM 563 C CA . LEU A 1 80 ? 11.749 -13.994 -4.153 1.00 95.38 80 LEU A CA 1
ATOM 564 C C . LEU A 1 80 ? 11.569 -12.700 -3.353 1.00 95.38 80 LEU A C 1
ATOM 566 O O . LEU A 1 80 ? 12.542 -11.997 -3.090 1.00 95.38 80 LEU A O 1
ATOM 570 N N . ALA A 1 81 ? 10.345 -12.436 -2.899 1.00 95.44 81 ALA A N 1
ATOM 571 C CA . ALA A 1 81 ? 10.090 -11.457 -1.848 1.00 95.44 81 ALA A CA 1
ATOM 572 C C . ALA A 1 81 ? 9.220 -12.075 -0.757 1.00 95.44 81 ALA A C 1
ATOM 574 O O . ALA A 1 81 ? 8.071 -12.457 -0.986 1.00 95.44 81 ALA A O 1
ATOM 575 N N . GLY A 1 82 ? 9.771 -12.169 0.450 1.00 94.69 82 GLY A N 1
ATOM 576 C CA . GLY A 1 82 ? 9.155 -12.886 1.557 1.00 94.69 82 GLY A CA 1
ATOM 577 C C . GLY A 1 82 ? 8.988 -14.360 1.197 1.00 94.69 82 GLY A C 1
ATOM 578 O O . GLY A 1 82 ? 9.964 -15.083 1.014 1.00 94.69 82 GLY A O 1
ATOM 579 N N . LYS A 1 83 ? 7.737 -14.806 1.086 1.00 95.62 83 LYS A N 1
ATOM 580 C CA . LYS A 1 83 ? 7.370 -16.177 0.707 1.00 95.62 83 LYS A CA 1
ATOM 581 C C . LYS A 1 83 ? 6.876 -16.308 -0.731 1.00 95.62 83 LYS A C 1
ATOM 583 O O . LYS A 1 83 ? 6.546 -17.419 -1.144 1.00 95.62 83 LYS A O 1
ATOM 588 N N . ARG A 1 84 ? 6.781 -15.209 -1.483 1.00 96.81 84 ARG A N 1
ATOM 589 C CA . ARG A 1 84 ? 6.273 -15.229 -2.857 1.00 96.81 84 ARG A CA 1
ATOM 590 C C . ARG A 1 84 ? 7.417 -15.186 -3.854 1.00 96.81 84 ARG A C 1
ATOM 592 O O . ARG A 1 84 ? 8.214 -14.252 -3.849 1.00 96.81 84 ARG A O 1
ATOM 599 N N . ASP A 1 85 ? 7.452 -16.184 -4.726 1.00 96.81 85 ASP A N 1
ATOM 600 C CA . ASP A 1 85 ? 8.354 -16.217 -5.871 1.00 96.81 85 ASP A CA 1
ATOM 601 C C . ASP A 1 85 ? 7.674 -15.581 -7.095 1.00 96.81 85 ASP A C 1
ATOM 603 O O . ASP A 1 85 ? 6.604 -16.011 -7.538 1.00 96.81 85 ASP A O 1
ATOM 607 N N . PHE A 1 86 ? 8.286 -14.526 -7.623 1.00 97.75 86 PHE A N 1
ATOM 608 C CA . PHE A 1 86 ? 7.880 -13.826 -8.842 1.00 97.75 86 PHE A CA 1
ATOM 609 C C . PHE A 1 86 ? 8.631 -14.320 -10.089 1.00 97.75 86 PHE A C 1
ATOM 611 O O . PHE A 1 86 ? 8.387 -13.830 -11.196 1.00 97.75 86 PHE A O 1
ATOM 618 N N . GLY A 1 87 ? 9.493 -15.323 -9.923 1.00 96.56 87 GLY A N 1
ATOM 619 C CA . GLY A 1 87 ? 10.269 -15.971 -10.966 1.00 96.56 87 GLY A CA 1
ATOM 620 C C . GLY A 1 87 ? 11.533 -15.199 -11.357 1.00 96.56 87 GLY A C 1
ATOM 621 O O . GLY A 1 87 ? 11.710 -14.030 -11.006 1.00 96.56 87 GLY A O 1
ATOM 622 N N . PRO A 1 88 ? 12.417 -15.820 -12.156 1.00 96.06 88 PRO A N 1
ATOM 623 C CA . PRO A 1 88 ? 13.698 -15.227 -12.547 1.00 96.06 88 PRO A CA 1
ATOM 624 C C . PRO A 1 88 ? 13.543 -13.948 -13.380 1.00 96.06 88 PRO A C 1
ATOM 626 O O . PRO A 1 88 ? 14.438 -13.113 -13.394 1.00 96.06 88 PRO A O 1
ATOM 629 N N . ALA A 1 89 ? 12.396 -13.750 -14.039 1.00 95.50 89 ALA A N 1
ATOM 630 C CA . ALA A 1 89 ? 12.112 -12.531 -14.794 1.00 95.50 89 ALA A CA 1
ATOM 631 C C . ALA A 1 89 ? 12.005 -11.277 -13.906 1.00 95.50 89 ALA A C 1
ATOM 633 O O . ALA A 1 89 ? 12.138 -10.167 -14.417 1.00 95.50 89 ALA A O 1
ATOM 634 N N . ALA A 1 90 ? 11.749 -11.429 -12.602 1.00 96.88 90 ALA A N 1
ATOM 635 C CA . ALA A 1 90 ? 11.734 -10.318 -11.654 1.00 96.88 90 ALA A CA 1
ATOM 636 C C . ALA A 1 90 ? 13.143 -9.832 -11.282 1.00 96.88 90 ALA A C 1
ATOM 638 O O . ALA A 1 90 ? 13.291 -8.675 -10.895 1.00 96.88 90 ALA A O 1
ATOM 639 N N . ALA A 1 91 ? 14.164 -10.680 -11.424 1.00 96.69 91 ALA A N 1
ATOM 640 C CA . ALA A 1 91 ? 15.534 -10.341 -11.076 1.00 96.69 91 ALA A CA 1
ATOM 641 C C . ALA A 1 91 ? 16.128 -9.305 -12.039 1.00 96.69 91 ALA A C 1
ATOM 643 O O . ALA A 1 91 ? 15.852 -9.293 -13.243 1.00 96.69 91 ALA A O 1
ATOM 644 N N . ARG A 1 92 ? 16.998 -8.449 -11.508 1.00 96.00 92 ARG A N 1
ATOM 645 C CA . ARG A 1 92 ? 17.859 -7.554 -12.283 1.00 96.00 92 ARG A CA 1
ATOM 646 C C . ARG A 1 92 ? 19.280 -7.654 -11.761 1.00 96.00 92 ARG A C 1
ATOM 648 O O . ARG A 1 92 ? 19.501 -7.610 -10.556 1.00 96.00 92 ARG A O 1
ATOM 655 N N . ASP A 1 93 ? 20.240 -7.723 -12.676 1.00 95.75 93 ASP A N 1
ATOM 656 C CA . ASP A 1 93 ? 21.641 -7.509 -12.327 1.00 95.75 93 ASP A CA 1
ATOM 657 C C . ASP A 1 93 ? 21.816 -6.039 -11.925 1.00 95.75 93 ASP A C 1
ATOM 659 O O . ASP A 1 93 ? 21.806 -5.134 -12.763 1.00 95.75 93 ASP A O 1
ATOM 663 N N . TYR A 1 94 ? 21.894 -5.801 -10.616 1.00 95.75 94 TYR A N 1
ATOM 664 C CA . TYR A 1 94 ? 21.985 -4.459 -10.058 1.00 95.75 94 TYR A CA 1
ATOM 665 C C . TYR A 1 94 ? 23.314 -3.789 -10.421 1.00 95.75 94 TYR A C 1
ATOM 667 O O . TYR A 1 94 ? 23.338 -2.596 -10.725 1.00 95.75 94 TYR A O 1
ATOM 675 N N . ALA A 1 95 ? 24.414 -4.548 -10.415 1.00 95.62 95 ALA A N 1
ATOM 676 C CA . ALA A 1 95 ? 25.731 -4.015 -10.730 1.00 95.62 95 ALA A CA 1
ATOM 677 C C . ALA A 1 95 ? 25.801 -3.591 -12.200 1.00 95.62 95 ALA A C 1
ATOM 679 O O . ALA A 1 95 ? 26.191 -2.457 -12.478 1.00 95.62 95 ALA A O 1
ATOM 680 N N . ALA A 1 96 ? 25.351 -4.449 -13.120 1.00 95.44 96 ALA A N 1
ATOM 681 C CA . ALA A 1 96 ? 25.272 -4.112 -14.539 1.00 95.44 96 ALA A CA 1
ATOM 682 C C . ALA A 1 96 ? 24.354 -2.906 -14.775 1.00 95.44 96 ALA A C 1
ATOM 684 O O . ALA A 1 96 ? 24.758 -1.948 -15.423 1.00 95.44 96 ALA A O 1
ATOM 685 N N . LEU A 1 97 ? 23.166 -2.886 -14.160 1.00 94.88 97 LEU A N 1
ATOM 686 C CA . LEU A 1 97 ? 22.225 -1.770 -14.276 1.00 94.88 97 LEU A CA 1
ATOM 687 C C . LEU A 1 97 ? 22.851 -0.420 -13.879 1.00 94.88 97 LEU A C 1
ATOM 689 O O . LEU A 1 97 ? 22.651 0.583 -14.570 1.00 94.88 97 LEU A O 1
ATOM 693 N N . VAL A 1 98 ? 23.578 -0.378 -12.759 1.00 95.88 98 VAL A N 1
ATOM 694 C CA . VAL A 1 98 ? 24.238 0.846 -12.283 1.00 95.88 98 VAL A CA 1
ATOM 695 C C . VAL A 1 98 ? 25.419 1.215 -13.178 1.00 95.88 98 VAL A C 1
ATOM 697 O O . VAL A 1 98 ? 25.570 2.388 -13.520 1.00 95.88 98 VAL A O 1
ATOM 700 N N . LEU A 1 99 ? 26.248 0.245 -13.571 1.00 96.06 99 LEU A N 1
ATOM 701 C CA . LEU A 1 99 ? 27.411 0.489 -14.426 1.00 96.06 99 LEU A CA 1
ATOM 702 C C . LEU A 1 99 ? 27.001 0.978 -15.816 1.00 96.06 99 LEU A C 1
ATOM 704 O O . LEU A 1 99 ? 27.560 1.967 -16.276 1.00 96.06 99 LEU A O 1
ATOM 708 N N . ASP A 1 100 ? 25.979 0.382 -16.428 1.00 95.25 100 ASP A N 1
ATOM 709 C CA . ASP A 1 100 ? 25.441 0.813 -17.722 1.00 95.25 100 ASP A CA 1
ATOM 710 C C . ASP A 1 100 ? 24.933 2.260 -17.661 1.00 95.25 100 ASP A C 1
ATOM 712 O O . ASP A 1 100 ? 25.192 3.064 -18.558 1.00 95.25 100 ASP A O 1
ATOM 716 N N . TRP A 1 101 ? 24.249 2.629 -16.571 1.00 95.56 101 TRP A N 1
ATOM 717 C CA . TRP A 1 101 ? 23.800 4.005 -16.350 1.00 95.56 101 TRP A CA 1
ATOM 718 C C . TRP A 1 101 ? 24.979 4.978 -16.217 1.00 95.56 101 TRP A C 1
ATOM 720 O O . TRP A 1 101 ? 24.985 6.053 -16.823 1.00 95.56 101 TRP A O 1
ATOM 730 N N . MET A 1 102 ? 25.997 4.607 -15.440 1.00 95.88 102 MET A N 1
ATOM 731 C CA . MET A 1 102 ? 27.195 5.428 -15.263 1.00 95.88 102 MET A CA 1
ATOM 732 C C . MET A 1 102 ? 27.989 5.558 -16.565 1.00 95.88 102 MET A C 1
ATOM 734 O O . MET A 1 102 ? 28.442 6.651 -16.895 1.00 95.88 102 MET A O 1
ATOM 738 N N . ASP A 1 103 ? 28.119 4.491 -17.343 1.00 95.69 103 ASP A N 1
ATOM 739 C CA . ASP A 1 103 ? 28.824 4.496 -18.623 1.00 95.69 103 ASP A CA 1
ATOM 740 C C . ASP A 1 103 ? 28.106 5.373 -19.660 1.00 95.69 103 ASP A C 1
ATOM 742 O O . ASP A 1 103 ? 28.747 6.181 -20.344 1.00 95.69 103 ASP A O 1
ATOM 746 N N . ALA A 1 104 ? 26.773 5.326 -19.700 1.00 93.75 104 ALA A N 1
ATOM 747 C CA . ALA A 1 104 ? 25.968 6.196 -20.554 1.00 93.75 104 ALA A CA 1
ATOM 748 C C . ALA A 1 104 ? 26.129 7.689 -20.208 1.00 93.75 104 ALA A C 1
ATOM 750 O O . ALA A 1 104 ? 26.183 8.534 -21.100 1.00 93.75 104 ALA A O 1
ATOM 751 N N . HIS A 1 105 ? 26.221 8.041 -18.920 1.00 93.06 105 HIS A N 1
ATOM 752 C CA . HIS A 1 105 ? 26.162 9.443 -18.483 1.00 93.06 105 HIS A CA 1
ATOM 753 C C . HIS A 1 105 ? 27.515 10.078 -18.145 1.00 93.06 105 HIS A C 1
ATOM 755 O O . HIS A 1 105 ? 27.708 11.266 -18.404 1.00 93.06 105 HIS A O 1
ATOM 761 N N . LEU A 1 106 ? 28.458 9.314 -17.592 1.00 94.75 106 LEU A N 1
ATOM 762 C CA . LEU A 1 106 ? 29.790 9.800 -17.221 1.00 94.75 106 LEU A CA 1
ATOM 763 C C . LEU A 1 106 ? 30.789 9.624 -18.361 1.00 94.75 106 LEU A C 1
ATOM 765 O O . LEU A 1 106 ? 31.546 10.547 -18.659 1.00 94.75 106 LEU A O 1
ATOM 769 N N . LYS A 1 107 ? 30.772 8.461 -19.023 1.00 95.00 107 LYS A N 1
ATOM 770 C CA . LYS A 1 107 ? 31.651 8.187 -20.171 1.00 95.00 107 LYS A CA 1
ATOM 771 C C . LYS A 1 107 ? 31.031 8.600 -21.508 1.00 95.00 107 LYS A C 1
ATOM 773 O O . LYS A 1 107 ? 31.751 8.668 -22.499 1.00 95.00 107 LYS A O 1
ATOM 778 N N . ARG A 1 108 ? 29.726 8.911 -21.536 1.00 91.19 108 ARG A N 1
ATOM 779 C CA . ARG A 1 108 ? 28.961 9.248 -22.753 1.00 91.19 108 ARG A CA 1
ATOM 780 C C . ARG A 1 108 ? 29.029 8.146 -23.813 1.00 91.19 108 ARG A C 1
ATOM 782 O O . ARG A 1 108 ? 29.062 8.434 -25.009 1.00 91.19 108 ARG A O 1
ATOM 789 N N . LEU A 1 109 ? 29.088 6.889 -23.371 1.00 92.88 109 LEU A N 1
ATOM 790 C CA . LEU A 1 109 ? 29.073 5.753 -24.282 1.00 92.88 109 LEU A CA 1
ATOM 791 C C . LEU A 1 109 ? 27.673 5.576 -24.888 1.00 92.88 109 LEU A C 1
ATOM 793 O O . LEU A 1 109 ? 26.678 5.897 -24.231 1.00 92.88 109 LEU A O 1
ATOM 797 N N . PRO A 1 110 ? 27.571 5.060 -26.126 1.00 85.69 110 PRO A N 1
ATOM 798 C CA . PRO A 1 110 ? 26.289 4.668 -26.688 1.00 85.69 110 PRO A CA 1
ATOM 799 C C . PRO A 1 110 ? 25.598 3.660 -25.767 1.00 85.69 110 PRO A C 1
ATOM 801 O O . PRO A 1 110 ? 26.180 2.637 -25.415 1.00 85.69 110 PRO A O 1
ATOM 804 N N . ALA A 1 111 ? 24.353 3.943 -25.399 1.00 80.94 111 ALA A N 1
ATOM 805 C CA . ALA A 1 111 ? 23.532 3.068 -24.576 1.00 80.94 111 ALA A CA 1
ATOM 806 C C . ALA A 1 111 ? 22.243 2.711 -25.316 1.00 80.94 111 ALA A C 1
ATOM 808 O O . ALA A 1 111 ? 21.739 3.492 -26.130 1.00 80.94 111 ALA A O 1
ATOM 809 N N . ALA A 1 112 ? 21.698 1.531 -25.023 1.00 79.75 112 ALA A N 1
ATOM 810 C CA . ALA A 1 112 ? 20.380 1.159 -25.513 1.00 79.75 112 ALA A CA 1
ATOM 811 C C . ALA A 1 112 ? 19.333 2.167 -25.015 1.00 79.75 112 ALA A C 1
ATOM 813 O O . ALA A 1 112 ? 19.397 2.645 -23.881 1.00 79.75 112 ALA A O 1
ATOM 814 N N . ALA A 1 113 ? 18.345 2.476 -25.855 1.00 80.94 113 ALA A N 1
ATOM 815 C CA . ALA A 1 113 ? 17.238 3.325 -25.445 1.00 80.94 113 ALA A CA 1
ATOM 816 C C . ALA A 1 113 ? 16.429 2.618 -24.346 1.00 80.94 113 ALA A C 1
ATOM 818 O O . ALA A 1 113 ? 15.717 1.649 -24.612 1.00 80.94 113 ALA A O 1
ATOM 819 N N . THR A 1 114 ? 16.534 3.103 -23.109 1.00 86.38 114 THR A N 1
ATOM 820 C CA . THR A 1 114 ? 15.748 2.594 -21.982 1.00 86.38 114 THR A CA 1
ATOM 821 C C . THR A 1 114 ? 14.518 3.467 -21.747 1.00 86.38 114 THR A C 1
ATOM 823 O O . THR A 1 114 ? 14.631 4.696 -21.783 1.00 86.38 114 THR A O 1
ATOM 826 N N . PRO A 1 115 ? 13.347 2.876 -21.464 1.00 93.12 115 PRO A N 1
ATOM 827 C CA . PRO A 1 115 ? 12.162 3.646 -21.111 1.00 93.12 115 PRO A CA 1
ATOM 828 C C . PRO A 1 115 ? 12.373 4.420 -19.793 1.00 93.12 115 PRO A C 1
ATOM 830 O O . PRO A 1 115 ? 13.056 3.927 -18.892 1.00 93.12 115 PRO A O 1
ATOM 833 N N . PRO A 1 116 ? 11.756 5.606 -19.636 1.00 96.12 116 PRO A N 1
ATOM 834 C CA . PRO A 1 116 ? 11.828 6.379 -18.397 1.00 96.12 116 PRO A CA 1
ATOM 835 C C . PRO A 1 116 ? 11.315 5.651 -17.159 1.00 96.12 116 PRO A C 1
ATOM 837 O O . PRO A 1 116 ? 11.801 5.888 -16.059 1.00 96.12 116 PRO A O 1
ATOM 840 N N . VAL A 1 117 ? 10.310 4.795 -17.324 1.00 98.31 117 VAL A N 1
ATOM 841 C CA . VAL A 1 117 ? 9.686 4.068 -16.223 1.00 98.31 117 VAL A CA 1
ATOM 842 C C . VAL A 1 117 ? 9.572 2.598 -16.592 1.00 98.31 117 VAL A C 1
ATOM 844 O O . VAL A 1 117 ? 9.018 2.264 -17.638 1.00 98.31 117 VAL A O 1
ATOM 847 N N . GLU A 1 118 ? 10.039 1.722 -15.712 1.00 97.69 118 GLU A N 1
ATOM 848 C CA . GLU A 1 118 ? 9.783 0.285 -15.757 1.00 97.69 118 GLU A CA 1
ATOM 849 C C . GLU A 1 118 ? 9.207 -0.181 -14.432 1.00 97.69 118 GLU A C 1
ATOM 851 O O . GLU A 1 118 ? 9.708 0.147 -13.360 1.00 97.69 118 GLU A O 1
ATOM 856 N N . VAL A 1 119 ? 8.154 -0.980 -14.510 1.00 98.06 119 VAL A N 1
ATOM 857 C CA . VAL A 1 119 ? 7.491 -1.537 -13.336 1.00 98.06 119 VAL A CA 1
ATOM 858 C C . VAL A 1 119 ? 7.260 -3.022 -13.541 1.00 98.06 119 VAL A C 1
ATOM 860 O O . VAL A 1 119 ? 6.865 -3.452 -14.628 1.00 98.06 119 VAL A O 1
ATOM 863 N N . PHE A 1 120 ? 7.497 -3.820 -12.512 1.00 98.25 120 PHE A N 1
ATOM 864 C CA . PHE A 1 120 ? 7.143 -5.228 -12.529 1.00 98.25 120 PHE A CA 1
ATOM 865 C C . PHE A 1 120 ? 5.691 -5.390 -12.095 1.00 98.25 120 PHE A C 1
ATOM 867 O O . PHE A 1 120 ? 5.335 -5.083 -10.958 1.00 98.25 120 PHE A O 1
ATOM 874 N N . VAL A 1 121 ? 4.850 -5.878 -13.001 1.00 98.25 121 VAL A N 1
ATOM 875 C CA . VAL A 1 121 ? 3.443 -6.153 -12.718 1.00 98.25 121 VAL A CA 1
ATOM 876 C C . VAL A 1 121 ? 3.333 -7.537 -12.096 1.00 98.25 121 VAL A C 1
ATOM 878 O O . VAL A 1 121 ? 3.463 -8.554 -12.783 1.00 98.25 121 VAL A O 1
ATOM 881 N N . MET A 1 122 ? 3.070 -7.563 -10.792 1.00 98.50 122 MET A N 1
ATOM 882 C CA . MET A 1 122 ? 2.758 -8.777 -10.041 1.00 98.50 122 MET A CA 1
ATOM 883 C C . MET A 1 122 ? 1.483 -9.436 -10.574 1.00 98.50 122 MET A C 1
ATOM 885 O O . MET A 1 122 ? 0.698 -8.818 -11.297 1.00 98.50 122 MET A O 1
ATOM 889 N N . GLY A 1 123 ? 1.290 -10.722 -10.283 1.00 97.06 123 GLY A N 1
ATOM 890 C CA . GLY A 1 123 ? 0.165 -11.510 -10.805 1.00 97.06 123 GLY A CA 1
ATOM 891 C C . GLY A 1 123 ? 0.306 -11.852 -12.295 1.00 97.06 123 GLY A C 1
ATOM 892 O O . GLY A 1 123 ? 0.030 -12.977 -12.698 1.00 97.06 123 GLY A O 1
ATOM 893 N N . ALA A 1 124 ? 0.813 -10.925 -13.115 1.00 96.50 124 ALA A N 1
ATOM 894 C CA . ALA A 1 124 ? 1.254 -11.171 -14.487 1.00 96.50 124 ALA A CA 1
ATOM 895 C C . ALA A 1 124 ? 2.720 -11.626 -14.591 1.00 96.50 124 ALA A C 1
ATOM 897 O O . ALA A 1 124 ? 3.107 -12.142 -15.636 1.00 96.50 124 ALA A O 1
ATOM 898 N N . ASN A 1 125 ? 3.516 -11.384 -13.546 1.00 97.44 125 ASN A N 1
ATOM 899 C CA . ASN A 1 125 ? 4.951 -11.654 -13.453 1.00 97.44 125 ASN A CA 1
ATOM 900 C C . ASN A 1 125 ? 5.753 -11.169 -14.672 1.00 97.44 125 ASN A C 1
ATOM 902 O O . ASN A 1 125 ? 6.514 -11.920 -15.283 1.00 97.44 125 ASN A O 1
ATOM 906 N N . ARG A 1 126 ? 5.565 -9.897 -15.047 1.00 97.31 126 ARG A N 1
ATOM 907 C CA . ARG A 1 126 ? 6.237 -9.294 -16.208 1.00 97.31 126 ARG A CA 1
ATOM 908 C C . ARG A 1 126 ? 6.584 -7.829 -15.988 1.00 97.31 126 ARG A C 1
ATOM 910 O O . ARG A 1 126 ? 5.822 -7.086 -15.370 1.00 97.31 126 ARG A O 1
ATOM 917 N N . TRP A 1 127 ? 7.681 -7.393 -16.592 1.00 97.62 127 TRP A N 1
ATOM 918 C CA . TRP A 1 127 ? 8.023 -5.977 -16.691 1.00 97.62 127 TRP A CA 1
ATOM 919 C C . TRP A 1 127 ? 7.132 -5.258 -17.706 1.00 97.62 127 TRP A C 1
ATOM 921 O O . TRP A 1 127 ? 6.82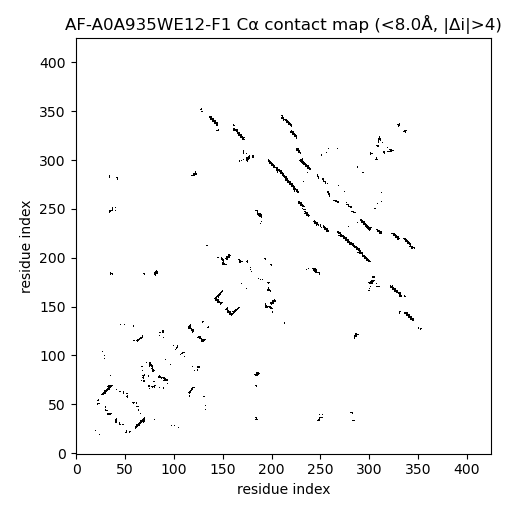0 -5.787 -18.774 1.00 97.62 127 TRP A O 1
ATOM 931 N N . ARG A 1 128 ? 6.742 -4.026 -17.380 1.00 96.12 128 ARG A N 1
ATOM 932 C CA . ARG A 1 128 ? 6.084 -3.087 -18.290 1.00 96.12 128 ARG A CA 1
ATOM 933 C C . ARG A 1 128 ? 6.836 -1.766 -18.308 1.00 96.12 128 ARG A C 1
ATOM 935 O O . ARG A 1 128 ? 7.252 -1.272 -17.264 1.00 96.12 128 ARG A O 1
ATOM 942 N N . ALA A 1 129 ? 6.959 -1.199 -19.501 1.00 96.00 129 ALA A N 1
ATOM 943 C CA . ALA A 1 129 ? 7.616 0.072 -19.753 1.00 96.00 129 ALA A CA 1
ATOM 944 C C . ALA A 1 129 ? 6.591 1.192 -19.963 1.00 96.00 129 ALA A C 1
ATOM 946 O O . ALA A 1 129 ? 5.560 0.986 -20.608 1.00 96.00 129 ALA A O 1
ATOM 947 N N . PHE A 1 130 ? 6.896 2.387 -19.461 1.00 95.12 130 PHE A N 1
ATOM 948 C CA . PHE A 1 130 ? 6.059 3.573 -19.597 1.00 95.12 130 PHE A CA 1
ATOM 949 C C . PHE A 1 130 ? 6.901 4.827 -19.870 1.00 95.12 130 PHE A C 1
ATOM 951 O O . PHE A 1 130 ? 8.044 4.927 -19.420 1.00 95.12 130 PHE A O 1
ATOM 958 N N . PRO A 1 131 ? 6.338 5.820 -20.583 1.00 94.38 131 PRO A N 1
ATOM 959 C CA . PRO A 1 131 ? 7.053 7.056 -20.894 1.00 94.38 131 PRO A CA 1
ATOM 960 C C . PRO A 1 131 ? 7.153 8.017 -19.700 1.00 94.38 131 PRO A C 1
ATOM 962 O O . PRO A 1 131 ? 7.941 8.955 -19.742 1.00 94.38 131 PRO A O 1
ATOM 965 N N . ARG A 1 132 ? 6.330 7.836 -18.660 1.00 94.12 132 ARG A N 1
ATOM 966 C CA . ARG A 1 132 ? 6.282 8.695 -17.470 1.00 94.12 132 ARG A CA 1
ATOM 967 C C . ARG A 1 132 ? 5.546 8.014 -16.319 1.00 94.12 132 ARG A C 1
ATOM 969 O O . ARG A 1 132 ? 4.851 7.018 -16.531 1.00 94.12 132 ARG A O 1
ATOM 976 N N . TRP A 1 133 ? 5.665 8.610 -15.137 1.00 94.94 133 TRP A N 1
ATOM 977 C CA . TRP A 1 133 ? 4.873 8.303 -13.951 1.00 94.94 133 TRP A CA 1
ATOM 978 C C . TRP A 1 133 ? 4.100 9.559 -13.505 1.00 94.94 133 TRP A C 1
ATOM 980 O O . TRP A 1 133 ? 4.697 10.636 -13.532 1.00 94.94 133 TRP A O 1
ATOM 990 N N . PRO A 1 134 ? 2.824 9.463 -13.079 1.00 93.81 134 PRO A N 1
ATOM 991 C CA . PRO A 1 134 ? 1.946 8.290 -13.138 1.00 93.81 134 PRO A CA 1
ATOM 992 C C . PRO A 1 134 ? 1.767 7.753 -14.562 1.00 93.81 134 PRO A C 1
ATOM 994 O O . PRO A 1 134 ? 1.937 8.487 -15.542 1.00 93.81 134 PRO A O 1
ATOM 997 N N . VAL A 1 135 ? 1.464 6.458 -14.691 1.00 92.69 135 VAL A N 1
ATOM 998 C CA . VAL A 1 135 ? 1.357 5.829 -16.014 1.00 92.69 135 VAL A CA 1
ATOM 999 C C . VAL A 1 135 ? 0.218 6.474 -16.828 1.00 92.69 135 VAL A C 1
ATOM 1001 O O . VAL A 1 135 ? -0.826 6.824 -16.272 1.00 92.69 135 VAL A O 1
ATOM 1004 N N . PRO A 1 136 ? 0.393 6.706 -18.142 1.00 90.81 136 PRO A N 1
ATOM 1005 C CA . PRO A 1 136 ? -0.635 7.344 -18.958 1.00 90.81 136 PRO A CA 1
ATOM 1006 C C . PRO A 1 136 ? -1.840 6.420 -19.180 1.00 90.81 136 PRO A C 1
ATOM 1008 O O . PRO A 1 136 ? -1.706 5.201 -19.199 1.00 90.81 136 PRO A O 1
ATOM 1011 N N . GLY A 1 137 ? -3.012 7.016 -19.415 1.00 88.19 137 GLY A N 1
ATOM 1012 C CA . GLY A 1 137 ? -4.216 6.279 -19.816 1.00 88.19 137 GLY A CA 1
ATOM 1013 C C . GLY A 1 137 ? -4.958 5.563 -18.684 1.00 88.19 137 GLY A C 1
ATOM 1014 O O . GLY A 1 137 ? -5.897 4.825 -18.976 1.00 88.19 137 GLY A O 1
ATOM 1015 N N . LEU A 1 138 ? -4.577 5.783 -17.419 1.00 91.44 138 LEU A N 1
ATOM 1016 C CA . LEU A 1 138 ? -5.309 5.266 -16.261 1.00 91.44 138 LEU A CA 1
ATOM 1017 C C . LEU A 1 138 ? -6.777 5.707 -16.279 1.00 91.44 138 LEU A C 1
ATOM 1019 O O . LEU A 1 138 ? -7.094 6.855 -16.597 1.00 91.44 138 LEU A O 1
ATOM 1023 N N . ARG A 1 139 ? -7.663 4.796 -15.879 1.00 92.75 139 ARG A N 1
ATOM 1024 C CA . ARG A 1 139 ? -9.068 5.067 -15.569 1.00 92.75 139 ARG A CA 1
ATOM 1025 C C . ARG A 1 139 ? -9.274 4.855 -14.073 1.00 92.75 139 ARG A C 1
ATOM 1027 O O . ARG A 1 139 ? -9.483 3.718 -13.663 1.00 92.75 139 ARG A O 1
ATOM 1034 N N . PRO A 1 140 ? -9.185 5.915 -13.253 1.00 93.69 140 PRO A N 1
ATOM 1035 C CA . PRO A 1 140 ? -9.425 5.799 -11.824 1.00 93.69 140 PRO A CA 1
ATOM 1036 C C . PRO A 1 140 ? -10.793 5.172 -11.547 1.00 93.69 140 PRO A C 1
ATOM 1038 O O . PRO A 1 140 ? -11.804 5.638 -12.076 1.00 93.69 140 PRO A O 1
ATOM 1041 N N . ASP A 1 141 ? -10.819 4.124 -10.727 1.00 93.88 141 ASP A N 1
ATOM 1042 C CA . ASP A 1 141 ? -12.051 3.469 -10.301 1.00 93.88 141 ASP A CA 1
ATOM 1043 C C . ASP A 1 141 ? -12.273 3.678 -8.803 1.00 93.88 141 ASP A C 1
ATOM 1045 O O . ASP A 1 141 ? -11.502 3.193 -7.975 1.00 93.88 141 ASP A O 1
ATOM 1049 N N . THR A 1 142 ? -13.316 4.429 -8.450 1.00 96.94 142 THR A N 1
ATOM 1050 C CA . THR A 1 142 ? -13.683 4.683 -7.056 1.00 96.94 142 THR A CA 1
ATOM 1051 C C . THR A 1 142 ? -14.628 3.600 -6.555 1.00 96.94 142 THR A C 1
ATOM 1053 O O . THR A 1 142 ? -15.778 3.499 -6.992 1.00 96.94 142 THR A O 1
ATOM 1056 N N . LEU A 1 143 ? -14.164 2.839 -5.569 1.00 97.12 143 LEU A N 1
ATOM 1057 C CA . LEU A 1 143 ? -14.972 1.896 -4.812 1.00 97.12 143 LEU A CA 1
ATOM 1058 C C . LEU A 1 143 ? -15.229 2.457 -3.418 1.00 97.12 143 LEU A C 1
ATOM 1060 O O . LEU A 1 143 ? -14.339 2.984 -2.761 1.00 97.12 143 LEU A O 1
ATOM 1064 N N . ARG A 1 144 ? -16.465 2.341 -2.958 1.00 97.50 144 ARG A N 1
ATOM 1065 C CA . ARG A 1 144 ? -16.906 2.745 -1.629 1.00 97.50 144 ARG A CA 1
ATOM 1066 C C . ARG A 1 144 ? -16.992 1.523 -0.732 1.00 97.50 144 ARG A C 1
ATOM 1068 O O . ARG A 1 144 ? -17.362 0.437 -1.188 1.00 97.50 144 ARG A O 1
ATOM 1075 N N . LEU A 1 145 ? -16.656 1.720 0.538 1.00 97.19 145 LEU A N 1
ATOM 1076 C CA . LEU A 1 145 ? -16.934 0.740 1.579 1.00 97.19 145 LEU A CA 1
ATOM 1077 C C . LEU A 1 145 ? -18.455 0.641 1.732 1.00 97.19 145 LEU A C 1
ATOM 1079 O O . LEU A 1 145 ? -19.166 1.643 1.645 1.00 97.19 145 LEU A O 1
ATOM 1083 N N . ALA A 1 146 ? -18.956 -0.573 1.902 1.00 94.69 146 ALA A N 1
ATOM 1084 C CA . ALA A 1 146 ? -20.379 -0.830 2.022 1.00 94.69 146 ALA A CA 1
ATOM 1085 C C . ALA A 1 146 ? -20.649 -2.114 2.804 1.00 94.69 146 ALA A C 1
ATOM 1087 O O . ALA A 1 146 ? -19.817 -3.017 2.865 1.00 94.69 146 ALA A O 1
ATOM 1088 N N . GLY A 1 147 ? -21.854 -2.225 3.358 1.00 92.44 147 GLY A N 1
ATOM 1089 C CA . GLY A 1 147 ? -22.230 -3.332 4.231 1.00 92.44 147 GLY A CA 1
ATOM 1090 C C . GLY A 1 147 ? -21.493 -3.292 5.572 1.00 92.44 147 GLY A C 1
ATOM 1091 O O . GLY A 1 147 ? -20.425 -2.700 5.720 1.00 92.44 147 GLY A O 1
ATOM 1092 N N . ARG A 1 148 ? -22.083 -3.919 6.591 1.00 90.75 148 ARG A N 1
ATOM 1093 C CA . ARG A 1 148 ? -21.443 -3.999 7.904 1.00 90.75 148 ARG A CA 1
ATOM 1094 C C . ARG A 1 148 ? -20.256 -4.958 7.832 1.00 90.75 148 ARG A C 1
ATOM 1096 O O . ARG A 1 148 ? -20.449 -6.133 7.533 1.00 90.75 148 ARG A O 1
ATOM 1103 N N . ALA A 1 149 ? -19.067 -4.465 8.157 1.00 93.81 149 ALA A N 1
ATOM 1104 C CA . ALA A 1 149 ? -17.905 -5.298 8.437 1.00 93.81 149 ALA A CA 1
ATOM 1105 C C . ALA A 1 149 ? -17.668 -5.337 9.951 1.00 93.81 149 ALA A C 1
ATOM 1107 O O . ALA A 1 149 ? -17.794 -4.321 10.640 1.00 93.81 149 ALA A O 1
ATOM 1108 N N . ASP A 1 150 ? -17.338 -6.510 10.474 1.00 92.69 150 ASP A N 1
ATOM 1109 C CA . ASP A 1 150 ? -17.023 -6.718 11.886 1.00 92.69 150 ASP A CA 1
ATOM 1110 C C . ASP A 1 150 ? -16.020 -7.867 12.037 1.00 92.69 150 ASP A C 1
ATOM 1112 O O . ASP A 1 150 ? -15.446 -8.332 11.058 1.00 92.69 150 ASP A O 1
ATOM 1116 N N . ALA A 1 151 ? -15.803 -8.346 13.261 1.00 87.56 151 ALA A N 1
ATOM 1117 C CA . ALA A 1 151 ? -14.879 -9.442 13.546 1.00 87.56 151 ALA A CA 1
ATOM 1118 C C . ALA A 1 151 ? -15.309 -10.814 12.978 1.00 87.56 151 ALA A C 1
ATOM 1120 O O . ALA A 1 151 ? -14.653 -11.811 13.261 1.00 87.56 151 ALA A O 1
ATOM 1121 N N . ARG A 1 152 ? -16.429 -10.905 12.250 1.00 90.00 152 ARG A N 1
ATOM 1122 C CA . ARG A 1 152 ? -16.951 -12.143 11.645 1.00 90.00 152 ARG A CA 1
ATOM 1123 C C . ARG A 1 152 ? -17.378 -11.962 10.189 1.00 90.00 152 ARG A C 1
ATOM 1125 O O . ARG A 1 152 ? -17.469 -12.946 9.461 1.00 90.00 152 ARG A O 1
ATOM 1132 N N . THR A 1 153 ? -17.630 -10.727 9.771 1.00 93.56 153 THR A N 1
ATOM 1133 C CA . THR A 1 153 ? -18.241 -10.394 8.485 1.00 93.56 153 THR A CA 1
ATOM 1134 C C . THR A 1 153 ? -17.310 -9.506 7.672 1.00 93.56 153 THR A C 1
ATOM 1136 O O . THR A 1 153 ? -16.826 -8.487 8.164 1.00 93.56 153 THR A O 1
ATOM 1139 N N . ILE A 1 154 ? -17.087 -9.877 6.410 1.00 95.50 154 ILE A N 1
ATOM 1140 C CA . ILE A 1 154 ? -16.396 -9.038 5.425 1.00 95.50 154 ILE A CA 1
ATOM 1141 C C . ILE A 1 154 ? -17.435 -8.113 4.777 1.00 95.50 154 ILE A C 1
ATOM 1143 O O . ILE A 1 154 ? -18.480 -8.579 4.322 1.00 95.50 154 ILE A O 1
ATOM 1147 N N . GLY A 1 155 ? -17.153 -6.811 4.737 1.00 95.81 155 GLY A N 1
ATOM 1148 C CA . GLY A 1 155 ? -17.953 -5.841 3.990 1.00 95.81 155 GLY A CA 1
ATOM 1149 C C . GLY A 1 155 ? -17.672 -5.883 2.483 1.00 95.81 155 GLY A C 1
ATOM 1150 O O . GLY A 1 155 ? -16.834 -6.635 1.995 1.00 95.81 155 GLY A O 1
ATOM 1151 N N . ALA A 1 156 ? -18.348 -5.039 1.718 1.00 96.19 156 ALA A N 1
ATOM 1152 C CA . ALA A 1 156 ? -18.182 -4.937 0.274 1.00 96.19 156 ALA A CA 1
ATOM 1153 C C . ALA A 1 156 ? -17.414 -3.670 -0.136 1.00 96.19 156 ALA A C 1
ATOM 1155 O O . ALA A 1 156 ? -17.547 -2.615 0.480 1.00 96.19 156 ALA A O 1
ATOM 1156 N N . LEU A 1 157 ? -16.673 -3.775 -1.235 1.00 96.44 157 LEU A N 1
ATOM 1157 C CA . LEU A 1 157 ? -16.163 -2.670 -2.039 1.00 96.44 157 LEU A CA 1
ATOM 1158 C C . LEU A 1 157 ? -16.980 -2.608 -3.328 1.00 96.44 157 LEU A C 1
ATOM 1160 O O . LEU A 1 157 ? -16.941 -3.531 -4.146 1.00 96.44 157 LEU A O 1
ATOM 1164 N N . ARG A 1 158 ? -17.748 -1.534 -3.510 1.00 93.94 158 ARG A N 1
ATOM 1165 C CA . ARG A 1 158 ? -18.632 -1.356 -4.675 1.00 93.94 158 ARG A CA 1
ATOM 1166 C C . ARG A 1 158 ? -18.836 0.125 -4.987 1.00 93.94 158 ARG A C 1
ATOM 1168 O O . ARG A 1 158 ? -18.497 0.979 -4.183 1.00 93.94 158 ARG A O 1
ATOM 1175 N N . ARG A 1 159 ? -19.410 0.460 -6.144 1.00 89.75 159 ARG A N 1
ATOM 1176 C CA . ARG A 1 159 ? -19.614 1.871 -6.547 1.00 89.75 159 ARG A CA 1
ATOM 1177 C C . ARG A 1 159 ? -20.581 2.626 -5.627 1.00 89.75 159 ARG A C 1
ATOM 1179 O O . ARG A 1 159 ? -20.457 3.835 -5.442 1.00 89.75 159 ARG A O 1
ATOM 1186 N N . GLU A 1 160 ? -21.534 1.919 -5.038 1.00 86.88 160 GLU A N 1
ATOM 1187 C CA . GLU A 1 160 ? -22.559 2.472 -4.154 1.00 86.88 160 GLU A CA 1
ATOM 1188 C C . GLU A 1 160 ? -22.150 2.327 -2.682 1.00 86.88 160 GLU A C 1
ATOM 1190 O O . GLU A 1 160 ? -21.910 1.218 -2.197 1.00 86.88 160 GLU A O 1
ATOM 1195 N N . ALA A 1 161 ? -22.100 3.445 -1.954 1.00 81.06 161 ALA A N 1
ATOM 1196 C CA . ALA A 1 161 ? -21.980 3.404 -0.497 1.00 81.06 161 ALA A CA 1
ATOM 1197 C C . ALA A 1 161 ? -23.260 2.842 0.129 1.00 81.06 161 ALA A C 1
ATOM 1199 O O . ALA A 1 161 ? -24.312 2.771 -0.510 1.00 81.06 161 ALA A O 1
ATOM 1200 N N . GLY A 1 162 ? -23.171 2.467 1.399 1.00 82.62 162 GLY A N 1
ATOM 1201 C CA . GLY A 1 162 ? -24.348 2.175 2.198 1.00 82.62 162 GLY A CA 1
ATOM 1202 C C . GLY A 1 162 ? -24.186 0.950 3.077 1.00 82.62 162 GLY A C 1
ATOM 1203 O O . GLY A 1 162 ? -23.529 -0.029 2.722 1.00 82.62 162 GLY A O 1
ATOM 1204 N N . GLY A 1 163 ? -24.853 1.009 4.219 1.00 86.69 163 GLY A N 1
ATOM 1205 C CA . GLY A 1 163 ? -24.728 0.053 5.307 1.00 86.69 163 GLY A CA 1
ATOM 1206 C C . GLY A 1 163 ? -24.492 0.791 6.624 1.00 86.69 163 GLY A C 1
ATOM 1207 O O . GLY A 1 163 ? -24.153 1.975 6.616 1.00 86.69 163 GLY A O 1
ATOM 1208 N N . PRO A 1 164 ? -24.702 0.122 7.766 1.00 91.12 164 PRO A N 1
ATOM 1209 C CA . PRO A 1 164 ? -24.373 0.706 9.055 1.00 91.12 164 PRO A CA 1
ATOM 1210 C C . PRO A 1 164 ? -22.845 0.793 9.222 1.00 91.12 164 PRO A C 1
ATOM 1212 O O . PRO A 1 164 ? -22.135 -0.049 8.663 1.00 91.12 164 PRO A O 1
ATOM 1215 N N . PRO A 1 165 ? -22.333 1.738 10.031 1.00 94.25 165 PRO A N 1
ATOM 1216 C CA . PRO A 1 165 ? -20.905 1.861 10.301 1.00 94.25 165 PRO A CA 1
ATOM 1217 C C . PRO A 1 165 ? -20.265 0.551 10.777 1.00 94.25 165 PRO A C 1
ATOM 1219 O O . PRO A 1 165 ? -20.872 -0.234 11.513 1.00 94.25 165 PRO A O 1
ATOM 1222 N N . SER A 1 166 ? -19.006 0.350 10.401 1.00 96.44 166 SER A N 1
ATOM 1223 C CA . SER A 1 166 ? -18.181 -0.763 10.887 1.00 96.44 166 SER A CA 1
ATOM 1224 C C . SER A 1 166 ? -17.383 -0.308 12.107 1.00 96.44 166 SER A C 1
ATOM 1226 O O . SER A 1 166 ? -16.957 0.842 12.161 1.00 96.44 166 SER A O 1
ATOM 1228 N N . ALA A 1 167 ? -17.170 -1.171 13.099 1.00 95.19 167 ALA A N 1
ATOM 1229 C CA . ALA A 1 167 ? -16.479 -0.798 14.335 1.00 95.19 167 ALA A CA 1
ATOM 1230 C C . ALA A 1 167 ? -15.277 -1.707 14.597 1.00 95.19 167 ALA A C 1
ATOM 1232 O O . ALA A 1 167 ? -15.411 -2.930 14.594 1.00 95.19 167 ALA A O 1
ATOM 1233 N N . ILE A 1 168 ? -14.127 -1.096 14.873 1.00 96.12 168 ILE A N 1
ATOM 1234 C CA . ILE A 1 168 ? -12.913 -1.770 15.324 1.00 96.12 168 ILE A CA 1
ATOM 1235 C C . ILE A 1 168 ? -12.785 -1.524 16.830 1.00 96.12 168 ILE A C 1
ATOM 1237 O O . ILE A 1 168 ? -12.651 -0.381 17.271 1.00 96.12 168 ILE A O 1
ATOM 1241 N N . ALA A 1 169 ? -12.836 -2.595 17.622 1.00 95.69 169 ALA A N 1
ATOM 1242 C CA . ALA A 1 169 ? -12.413 -2.544 19.017 1.00 95.69 169 ALA A CA 1
ATOM 1243 C C . ALA A 1 169 ? -10.882 -2.497 19.049 1.00 95.69 169 ALA A C 1
ATOM 1245 O O . ALA A 1 169 ? -10.235 -3.408 18.529 1.00 95.69 169 ALA A O 1
ATOM 1246 N N . SER A 1 170 ? -10.328 -1.433 19.625 1.00 96.00 170 SER A N 1
ATOM 1247 C CA . SER A 1 170 ? -8.897 -1.160 19.629 1.00 96.00 170 SER A CA 1
ATOM 1248 C C . SER A 1 170 ? -8.368 -1.089 21.051 1.00 96.00 170 SER A C 1
ATOM 1250 O O . SER A 1 170 ? -8.745 -0.210 21.827 1.00 96.00 170 SER A O 1
ATOM 1252 N N . ASP A 1 171 ? -7.488 -2.023 21.381 1.00 96.81 171 ASP A N 1
ATOM 1253 C CA . ASP A 1 171 ? -6.854 -2.129 22.684 1.00 96.81 171 ASP A CA 1
ATOM 1254 C C . ASP A 1 171 ? -5.332 -2.163 22.495 1.00 96.81 171 ASP A C 1
ATOM 1256 O O . ASP A 1 171 ? -4.805 -3.183 22.042 1.00 96.81 171 ASP A O 1
ATOM 1260 N N . PRO A 1 172 ? -4.610 -1.077 22.825 1.00 96.81 172 PRO A N 1
ATOM 1261 C CA . PRO A 1 172 ? -3.159 -1.027 22.674 1.00 96.81 172 PRO A CA 1
ATOM 1262 C C . PRO A 1 172 ? -2.414 -2.065 23.522 1.00 96.81 172 PRO A C 1
ATOM 1264 O O . PRO A 1 172 ? -1.301 -2.441 23.167 1.00 96.81 172 PRO A O 1
ATOM 1267 N N . ALA A 1 173 ? -3.022 -2.579 24.600 1.00 96.12 173 ALA A N 1
ATOM 1268 C CA . ALA A 1 173 ? -2.451 -3.665 25.398 1.00 96.12 173 ALA A CA 1
ATOM 1269 C C . ALA A 1 173 ? -2.614 -5.044 24.728 1.00 96.12 173 ALA A C 1
ATOM 1271 O O . ALA A 1 173 ? -1.958 -6.015 25.109 1.00 96.12 173 ALA A O 1
ATOM 1272 N N . ARG A 1 174 ? -3.490 -5.150 23.721 1.00 95.69 174 ARG A N 1
ATOM 1273 C CA . ARG A 1 174 ? -3.730 -6.351 22.907 1.00 95.69 174 ARG A CA 1
ATOM 1274 C C . ARG A 1 174 ? -3.786 -5.969 21.423 1.00 95.69 174 ARG A C 1
ATOM 1276 O O . ARG A 1 174 ? -4.828 -6.146 20.784 1.00 95.69 174 ARG A O 1
ATOM 1283 N N . PRO A 1 175 ? -2.683 -5.433 20.870 1.00 95.69 175 PRO A N 1
ATOM 1284 C CA . PRO A 1 175 ? -2.673 -4.931 19.509 1.00 95.69 175 PRO A CA 1
ATOM 1285 C C . PRO A 1 175 ? -2.865 -6.078 18.519 1.00 95.69 175 PRO A C 1
ATOM 1287 O O . PRO A 1 175 ? -2.493 -7.229 18.773 1.00 95.69 175 PRO A O 1
ATOM 1290 N N . LEU A 1 176 ? -3.393 -5.751 17.343 1.00 94.88 176 LEU A N 1
ATOM 1291 C CA . LEU A 1 176 ? -3.350 -6.673 16.222 1.00 94.88 176 LEU A CA 1
ATOM 1292 C C . LEU A 1 176 ? -1.885 -6.969 15.876 1.00 94.88 176 LEU A C 1
ATOM 1294 O O . LEU A 1 176 ? -1.104 -6.061 15.586 1.00 94.88 176 LEU A O 1
ATOM 1298 N N . THR A 1 177 ? -1.524 -8.248 15.903 1.00 93.94 177 THR A N 1
ATOM 1299 C CA . THR A 1 177 ? -0.177 -8.710 15.574 1.00 93.94 177 THR A CA 1
ATOM 1300 C C . THR A 1 177 ? -0.093 -9.192 14.134 1.00 93.94 177 THR A C 1
ATOM 1302 O O . THR A 1 177 ? -1.003 -9.869 13.628 1.00 93.94 177 THR A O 1
ATOM 1305 N N . ASP A 1 178 ? 1.025 -8.855 13.498 1.00 93.19 178 ASP A N 1
ATOM 1306 C CA . ASP A 1 178 ? 1.445 -9.425 12.231 1.00 93.19 178 ASP A CA 1
ATOM 1307 C C . ASP A 1 178 ? 1.739 -10.925 12.422 1.00 93.19 178 ASP A C 1
ATOM 1309 O O . ASP A 1 178 ? 2.641 -11.279 13.195 1.00 93.19 178 ASP A O 1
ATOM 1313 N N . PRO A 1 179 ? 1.020 -11.834 11.735 1.00 92.69 179 PRO A N 1
ATOM 1314 C CA . PRO A 1 179 ? 1.295 -13.267 11.807 1.00 92.69 179 PRO A CA 1
ATOM 1315 C C . PRO A 1 179 ? 2.716 -13.639 11.357 1.00 92.69 179 PRO A C 1
ATOM 1317 O O . PRO A 1 179 ? 3.213 -14.691 11.763 1.00 92.69 179 PRO A O 1
ATOM 1320 N N . PHE A 1 180 ? 3.386 -12.782 10.580 1.00 92.88 180 PHE A N 1
ATOM 1321 C CA . PHE A 1 180 ? 4.764 -12.984 10.132 1.00 92.88 180 PHE A CA 1
ATOM 1322 C C . PHE A 1 180 ? 5.803 -12.257 10.994 1.00 92.88 180 PHE A C 1
ATOM 1324 O O . PHE A 1 180 ? 6.990 -12.304 10.683 1.00 92.88 180 PHE A O 1
ATOM 1331 N N . ARG A 1 181 ? 5.392 -11.679 12.132 1.00 89.38 181 ARG A N 1
ATOM 1332 C CA . ARG A 1 181 ? 6.276 -11.093 13.157 1.00 89.38 181 ARG A CA 1
ATOM 1333 C C . ARG A 1 181 ? 7.219 -10.007 12.622 1.00 89.38 181 ARG A C 1
ATOM 1335 O O . ARG A 1 181 ? 8.359 -9.914 13.070 1.00 89.38 181 ARG A O 1
ATOM 1342 N N . GLY A 1 182 ? 6.748 -9.191 11.686 1.00 84.88 182 GLY A N 1
ATOM 1343 C CA . GLY A 1 182 ? 7.528 -8.134 11.049 1.00 84.88 182 GLY A CA 1
ATOM 1344 C C . GLY A 1 182 ? 8.443 -8.638 9.935 1.00 84.88 182 GLY A C 1
ATOM 1345 O O . GLY A 1 182 ? 9.308 -7.889 9.491 1.00 84.88 182 GLY A O 1
ATOM 1346 N N . ALA A 1 183 ? 8.293 -9.889 9.483 1.00 89.25 183 ALA A N 1
ATOM 1347 C CA . ALA A 1 183 ? 9.047 -10.373 8.337 1.00 89.25 183 ALA A CA 1
ATOM 1348 C C . ALA A 1 183 ? 8.637 -9.613 7.072 1.00 89.25 183 ALA A C 1
ATOM 1350 O O . ALA A 1 183 ? 7.467 -9.542 6.703 1.00 89.25 183 ALA A O 1
ATOM 1351 N N . TYR A 1 184 ? 9.641 -9.091 6.390 1.00 90.69 184 TYR A N 1
ATOM 1352 C CA . TYR A 1 184 ? 9.508 -8.317 5.166 1.00 90.69 184 TYR A CA 1
ATOM 1353 C C . TYR A 1 184 ? 9.055 -9.174 3.976 1.00 90.69 184 TYR A C 1
ATOM 1355 O O . TYR A 1 184 ? 9.219 -10.399 3.978 1.00 90.69 184 TYR A O 1
ATOM 1363 N N . GLY A 1 185 ? 8.526 -8.525 2.943 1.00 93.81 185 GLY A N 1
ATOM 1364 C CA . GLY A 1 185 ? 8.152 -9.131 1.674 1.00 93.81 185 GLY A CA 1
ATOM 1365 C C . GLY A 1 185 ? 6.674 -9.484 1.530 1.00 93.81 185 GLY A C 1
ATOM 1366 O O . GLY A 1 185 ? 5.792 -9.031 2.266 1.00 93.81 185 GLY A O 1
ATOM 1367 N N . ALA A 1 186 ? 6.406 -10.312 0.522 1.00 95.94 186 ALA A N 1
ATOM 1368 C CA . ALA A 1 186 ? 5.074 -10.797 0.224 1.00 95.94 186 ALA A CA 1
ATOM 1369 C C . ALA A 1 186 ? 4.778 -12.075 1.015 1.00 95.94 186 ALA A C 1
ATOM 1371 O O . ALA A 1 186 ? 5.522 -13.056 0.941 1.00 95.94 186 ALA A O 1
ATOM 1372 N N . HIS A 1 187 ? 3.656 -12.091 1.726 1.00 96.38 187 HIS A N 1
ATOM 1373 C CA . HIS A 1 187 ? 3.190 -13.225 2.515 1.00 96.38 187 HIS A CA 1
ATOM 1374 C C . HIS A 1 187 ? 1.710 -13.507 2.266 1.00 96.38 187 HIS A C 1
ATOM 1376 O O . HIS A 1 187 ? 0.948 -12.628 1.860 1.00 96.38 187 HIS A O 1
ATOM 1382 N N . ASP A 1 188 ? 1.308 -14.750 2.522 1.00 96.81 188 ASP A N 1
ATOM 1383 C CA . ASP A 1 188 ? -0.096 -15.143 2.490 1.00 96.81 188 ASP A CA 1
ATOM 1384 C C . ASP A 1 188 ? -0.786 -14.765 3.805 1.00 96.81 188 ASP A C 1
ATOM 1386 O O . ASP A 1 188 ? -0.650 -15.416 4.842 1.00 96.81 188 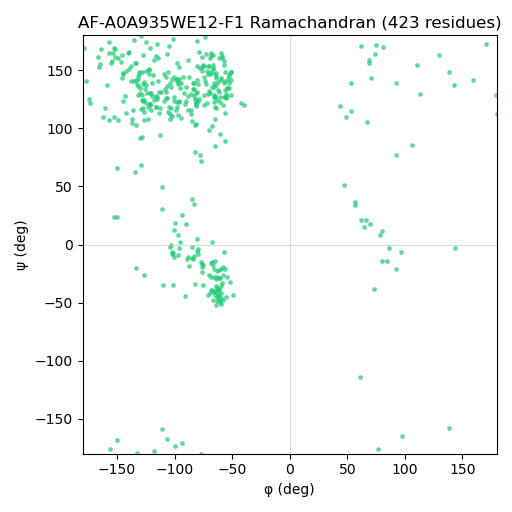ASP A O 1
ATOM 1390 N N . TYR A 1 189 ? -1.569 -13.700 3.742 1.00 95.31 189 TYR A N 1
ATOM 1391 C CA . TYR A 1 189 ? -2.339 -13.158 4.844 1.00 95.31 189 TYR A CA 1
ATOM 1392 C C . TYR A 1 189 ? -3.776 -13.691 4.896 1.00 95.31 189 TYR A C 1
ATOM 1394 O O . TYR A 1 189 ? -4.644 -13.052 5.491 1.00 95.31 189 TYR A O 1
ATOM 1402 N N . ALA A 1 190 ? -4.058 -14.883 4.355 1.00 93.12 190 ALA A N 1
ATOM 1403 C CA . ALA A 1 190 ? -5.374 -15.523 4.470 1.00 93.12 190 ALA A CA 1
ATOM 1404 C C . ALA A 1 190 ? -5.870 -15.610 5.929 1.00 93.12 190 ALA A C 1
ATOM 1406 O O . ALA A 1 190 ? -7.064 -15.474 6.205 1.00 93.12 190 ALA A O 1
ATOM 1407 N N . ALA A 1 191 ? -4.941 -15.756 6.884 1.00 86.38 191 ALA A N 1
ATOM 1408 C CA . ALA A 1 191 ? -5.223 -15.765 8.319 1.00 86.38 191 ALA A CA 1
ATOM 1409 C C . ALA A 1 191 ? -5.700 -14.408 8.888 1.00 86.38 191 ALA A C 1
ATOM 1411 O O . ALA A 1 191 ? -6.265 -14.380 9.981 1.00 86.38 191 ALA A O 1
ATOM 1412 N N . LEU A 1 192 ? -5.530 -13.294 8.163 1.00 84.62 192 LEU A N 1
ATOM 1413 C CA . LEU A 1 192 ? -6.107 -11.977 8.479 1.00 84.62 192 LEU A CA 1
ATOM 1414 C C . LEU A 1 192 ? -7.553 -11.831 7.976 1.00 84.62 192 LEU A C 1
ATOM 1416 O O . LEU A 1 192 ? -7.991 -10.753 7.576 1.00 84.62 192 LEU A O 1
ATOM 1420 N N . ALA A 1 193 ? -8.311 -12.926 8.014 1.00 79.75 193 ALA A N 1
ATOM 1421 C CA . ALA A 1 193 ? -9.764 -12.899 7.919 1.00 79.75 193 ALA A CA 1
ATOM 1422 C C . ALA A 1 193 ? -10.373 -12.053 9.067 1.00 79.75 193 ALA A C 1
ATOM 1424 O O . ALA A 1 193 ? -9.676 -11.770 10.050 1.00 79.75 193 ALA A O 1
ATOM 1425 N N . PRO A 1 194 ? -11.658 -11.650 8.974 1.00 84.38 194 PRO A N 1
ATOM 1426 C CA . PRO A 1 194 ? -12.352 -10.922 10.035 1.00 84.38 194 PRO A CA 1
ATOM 1427 C C . PRO A 1 194 ? -12.062 -11.470 11.433 1.00 84.38 194 PRO A C 1
ATOM 1429 O O . PRO A 1 194 ? -12.282 -12.650 11.708 1.00 84.38 194 PRO A O 1
ATOM 1432 N N . ARG A 1 195 ? -11.535 -10.601 12.300 1.00 88.12 195 ARG A N 1
ATOM 1433 C CA . ARG A 1 195 ? -11.199 -10.889 13.699 1.00 88.12 195 ARG A CA 1
ATOM 1434 C C . ARG A 1 195 ? -11.181 -9.588 14.510 1.00 88.12 195 ARG A C 1
ATOM 1436 O O . ARG A 1 195 ? -11.149 -8.513 13.912 1.00 88.12 195 ARG A O 1
ATOM 1443 N N . PRO A 1 196 ? -11.200 -9.641 15.855 1.00 87.69 196 PRO A N 1
ATOM 1444 C CA . PRO A 1 196 ? -11.047 -8.439 16.674 1.00 87.69 196 PRO A CA 1
ATOM 1445 C C . PRO A 1 196 ? -9.780 -7.648 16.303 1.00 87.69 196 PRO A C 1
ATOM 1447 O O . PRO A 1 196 ? -8.750 -8.244 15.991 1.00 87.69 196 PRO A O 1
ATOM 1450 N N . GLY A 1 197 ? -9.863 -6.315 16.335 1.00 91.62 197 GLY A N 1
ATOM 1451 C CA . GLY A 1 197 ? -8.760 -5.415 15.968 1.00 91.62 197 GLY A CA 1
ATOM 1452 C C . GLY A 1 197 ? -8.655 -5.074 14.476 1.00 91.62 197 GLY A C 1
ATOM 1453 O O . GLY A 1 197 ? -7.814 -4.254 14.110 1.00 91.62 197 GLY A O 1
ATOM 1454 N N . LEU A 1 198 ? -9.504 -5.649 13.614 1.00 95.31 198 LEU A N 1
ATOM 1455 C CA . LEU A 1 198 ? -9.591 -5.271 12.202 1.00 95.31 198 LEU A CA 1
ATOM 1456 C C . LEU A 1 198 ? -11.012 -5.371 11.642 1.00 95.31 198 LEU A C 1
ATOM 1458 O O . LEU A 1 198 ? -11.873 -6.058 12.191 1.00 95.31 198 LEU A O 1
ATOM 1462 N N . VAL A 1 199 ? -11.227 -4.726 10.500 1.00 97.19 199 VAL A N 1
ATOM 1463 C CA . VAL A 1 199 ? -12.361 -4.970 9.600 1.00 97.19 199 VAL A CA 1
ATOM 1464 C C . VAL A 1 199 ? -11.847 -5.128 8.172 1.00 97.19 199 VAL A C 1
ATOM 1466 O O . VAL A 1 199 ? -10.860 -4.502 7.788 1.00 97.19 199 VAL A O 1
ATOM 1469 N N . ALA A 1 200 ? -12.513 -5.963 7.378 1.00 97.06 200 ALA A N 1
ATOM 1470 C CA . ALA A 1 200 ? -12.131 -6.233 5.996 1.00 97.06 200 ALA A CA 1
ATOM 1471 C C . ALA A 1 200 ? -13.278 -5.910 5.035 1.00 97.06 200 ALA A C 1
ATOM 1473 O O . ALA A 1 200 ? -14.447 -6.115 5.369 1.00 97.06 200 ALA A O 1
ATOM 1474 N N . PHE A 1 201 ? -12.935 -5.446 3.834 1.00 97.25 201 PHE A N 1
ATOM 1475 C CA . PHE A 1 201 ? -13.878 -5.198 2.745 1.00 97.25 201 PHE A CA 1
ATOM 1476 C C . PHE A 1 201 ? -13.342 -5.783 1.443 1.00 97.25 201 PHE A C 1
ATOM 1478 O O . PHE A 1 201 ? -12.146 -5.691 1.168 1.00 97.25 201 PHE A O 1
ATOM 1485 N N . GLU A 1 202 ? -14.225 -6.358 0.632 1.00 97.25 202 GLU A N 1
ATOM 1486 C CA . GLU A 1 202 ? -13.854 -7.030 -0.612 1.00 97.25 202 GLU A CA 1
ATOM 1487 C C . GLU A 1 202 ? -14.691 -6.608 -1.806 1.00 97.25 202 GLU A C 1
ATOM 1489 O O . GLU A 1 202 ? -15.895 -6.370 -1.701 1.00 97.25 202 GLU A O 1
ATOM 1494 N N . THR A 1 203 ? -14.079 -6.624 -2.985 1.00 98.00 203 THR A N 1
ATOM 1495 C CA . THR A 1 203 ? -14.837 -6.619 -4.236 1.00 98.00 203 THR A CA 1
ATOM 1496 C C . THR A 1 203 ? -15.601 -7.934 -4.421 1.00 98.00 203 THR A C 1
ATOM 1498 O O . THR A 1 203 ? -15.280 -8.980 -3.844 1.00 98.00 203 THR A O 1
ATOM 1501 N N . ALA A 1 204 ? -16.587 -7.923 -5.321 1.00 96.00 204 ALA A N 1
ATOM 1502 C CA . ALA A 1 204 ? -16.979 -9.162 -5.991 1.00 96.00 204 ALA A CA 1
ATOM 1503 C C . ALA A 1 204 ? -15.757 -9.775 -6.716 1.00 96.00 204 ALA A C 1
ATOM 1505 O O . ALA A 1 204 ? -14.812 -9.038 -7.025 1.00 96.00 204 ALA A O 1
ATOM 1506 N N . PRO A 1 205 ? -15.751 -11.092 -7.004 1.00 97.44 205 PRO A N 1
ATOM 1507 C CA . PRO A 1 205 ? -14.720 -11.668 -7.855 1.00 97.44 205 PRO A CA 1
ATOM 1508 C C . PRO A 1 205 ? -14.676 -10.923 -9.182 1.00 97.44 205 PRO A C 1
ATOM 1510 O O . PRO A 1 205 ? -15.725 -10.678 -9.787 1.00 97.44 205 PRO A O 1
ATOM 1513 N N . PHE A 1 206 ? -13.482 -10.584 -9.646 1.00 95.12 206 PHE A N 1
ATOM 1514 C CA . PHE A 1 206 ? -13.329 -9.976 -10.955 1.00 95.12 206 PHE A CA 1
ATOM 1515 C C . PHE A 1 206 ? -13.752 -10.976 -12.039 1.00 95.12 206 PHE A C 1
ATOM 1517 O O . PHE A 1 206 ? -13.298 -12.121 -12.066 1.00 95.12 206 PHE A O 1
ATOM 1524 N N . SER A 1 207 ? -14.654 -10.561 -12.930 1.00 93.25 207 SER A N 1
ATOM 1525 C CA . SER A 1 207 ? -15.167 -11.406 -14.019 1.00 93.25 207 SER A CA 1
ATOM 1526 C C . SER A 1 207 ? -14.177 -11.555 -15.178 1.00 93.25 207 SER A C 1
ATOM 1528 O O . SER A 1 207 ? -14.268 -12.500 -15.958 1.00 93.25 207 SER A O 1
ATOM 1530 N N . HIS A 1 208 ? -13.213 -10.645 -15.270 1.00 93.50 208 HIS A N 1
ATOM 1531 C CA . HIS A 1 208 ? -12.077 -10.663 -16.181 1.00 93.50 208 HIS A CA 1
ATOM 1532 C C . HIS A 1 208 ? -10.836 -10.162 -15.430 1.00 93.50 208 HIS A C 1
ATOM 1534 O O . HIS A 1 208 ? -10.981 -9.574 -14.356 1.00 93.50 208 HIS A O 1
ATOM 1540 N N . PRO A 1 209 ? -9.618 -10.375 -15.949 1.00 95.38 209 PRO A N 1
ATOM 1541 C CA . PRO A 1 209 ? -8.424 -9.846 -15.313 1.00 95.38 209 PRO A CA 1
ATOM 1542 C C . PRO A 1 209 ? -8.474 -8.317 -15.211 1.00 95.38 209 PRO A C 1
ATOM 1544 O O . PRO A 1 209 ? -8.930 -7.654 -16.137 1.00 95.38 209 PRO A O 1
ATOM 1547 N N . VAL A 1 210 ? -7.990 -7.765 -14.101 1.00 95.44 210 VAL A N 1
ATOM 1548 C CA . VAL A 1 210 ? -7.933 -6.314 -13.864 1.00 95.44 210 VAL A CA 1
ATOM 1549 C C . VAL A 1 210 ? -6.519 -5.945 -13.456 1.00 95.44 210 VAL A C 1
ATOM 1551 O O . VAL A 1 210 ? -5.955 -6.551 -12.547 1.00 95.44 210 VAL A O 1
ATOM 1554 N N . GLU A 1 211 ? -5.936 -4.956 -14.124 1.00 96.25 211 GLU A N 1
ATOM 1555 C CA . GLU A 1 211 ? -4.585 -4.489 -13.830 1.00 96.25 211 GLU A CA 1
ATOM 1556 C C . GLU A 1 211 ? -4.623 -3.122 -13.141 1.00 96.25 211 GLU A C 1
ATOM 1558 O O . GLU A 1 211 ? -5.230 -2.172 -13.636 1.00 96.25 211 GLU A O 1
ATOM 1563 N N . ILE A 1 212 ? -3.977 -3.039 -11.980 1.00 97.06 212 ILE A N 1
ATOM 1564 C CA . ILE A 1 212 ? -3.861 -1.836 -11.159 1.00 97.06 212 ILE A CA 1
ATOM 1565 C C . ILE A 1 212 ? -2.385 -1.466 -11.111 1.00 97.06 212 ILE A C 1
ATOM 1567 O O . ILE A 1 212 ? -1.579 -2.265 -10.639 1.00 97.06 212 ILE A O 1
ATOM 1571 N N . ILE A 1 213 ? -2.030 -0.280 -11.612 1.00 97.31 213 ILE A N 1
ATOM 1572 C CA . ILE A 1 213 ? -0.650 0.225 -11.608 1.00 97.31 213 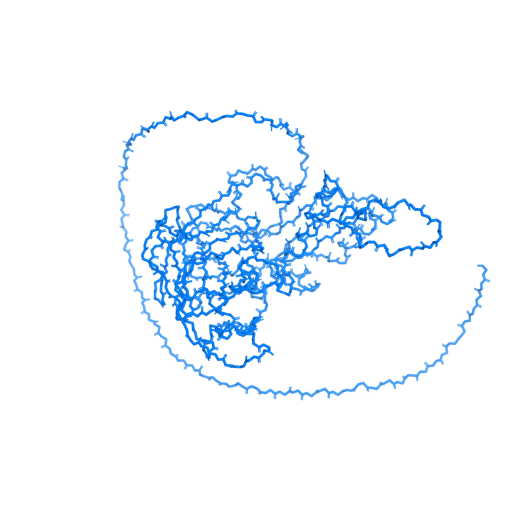ILE A CA 1
ATOM 1573 C C . ILE A 1 213 ? -0.660 1.683 -11.193 1.00 97.31 213 ILE A C 1
ATOM 1575 O O . ILE A 1 213 ? -1.163 2.535 -11.923 1.00 97.31 213 ILE A O 1
ATOM 1579 N N . GLY A 1 214 ? -0.045 1.982 -10.058 1.00 96.12 214 GLY A N 1
ATOM 1580 C CA . GLY A 1 214 ? 0.051 3.348 -9.572 1.00 96.12 214 GLY A CA 1
ATOM 1581 C C . GLY A 1 214 ? -0.181 3.452 -8.081 1.00 96.12 214 GLY A C 1
ATOM 1582 O O . GLY A 1 214 ? -0.033 2.488 -7.334 1.00 96.12 214 GLY A O 1
ATOM 1583 N N . GLU A 1 215 ? -0.558 4.656 -7.676 1.00 96.44 215 GLU A N 1
ATOM 1584 C CA . GLU A 1 215 ? -0.979 4.962 -6.318 1.00 96.44 215 GLU A CA 1
ATOM 1585 C C . GLU A 1 215 ? -2.443 4.575 -6.113 1.00 96.44 215 GLU A C 1
ATOM 1587 O O . GLU A 1 215 ? -3.336 5.088 -6.791 1.00 96.44 215 GLU A O 1
ATOM 1592 N N . VAL A 1 216 ? -2.692 3.690 -5.157 1.00 96.81 216 VAL A N 1
ATOM 1593 C CA . VAL A 1 216 ? -4.012 3.509 -4.562 1.00 96.81 216 VAL A CA 1
ATOM 1594 C C . VAL A 1 216 ? -4.190 4.605 -3.517 1.00 96.81 216 VAL A C 1
ATOM 1596 O O . VAL A 1 216 ? -3.316 4.831 -2.691 1.00 96.81 216 VAL A O 1
ATOM 1599 N N . THR A 1 217 ? -5.317 5.306 -3.536 1.00 97.12 217 THR A N 1
ATOM 1600 C CA . THR A 1 217 ? -5.620 6.317 -2.510 1.00 97.12 217 THR A CA 1
ATOM 1601 C C . THR A 1 217 ? -6.922 5.977 -1.821 1.00 97.12 217 THR A C 1
ATOM 1603 O O . THR A 1 217 ? -7.804 5.371 -2.426 1.00 97.12 217 THR A O 1
ATOM 1606 N N . ALA A 1 218 ? -7.061 6.346 -0.557 1.00 98.00 218 ALA A N 1
ATOM 1607 C CA . ALA A 1 218 ? -8.302 6.169 0.176 1.00 98.00 218 ALA A CA 1
ATOM 1608 C C . ALA A 1 218 ? -8.613 7.390 1.032 1.00 98.00 218 ALA A C 1
ATOM 1610 O O . ALA A 1 218 ? -7.724 8.111 1.485 1.00 98.00 218 ALA A O 1
ATOM 1611 N N . GLU A 1 219 ? -9.895 7.594 1.287 1.00 98.00 219 GLU A N 1
ATOM 1612 C CA . GLU A 1 219 ? -10.359 8.493 2.329 1.00 98.00 219 GLU A CA 1
ATOM 1613 C C . GLU A 1 219 ? -11.317 7.721 3.219 1.00 98.00 219 GLU A C 1
ATOM 1615 O O . GLU A 1 219 ? -12.300 7.137 2.751 1.00 98.00 219 GLU A O 1
ATOM 1620 N N . VAL A 1 220 ? -11.010 7.712 4.510 1.00 98.25 220 VAL A N 1
ATOM 1621 C CA . VAL A 1 220 ? -11.782 6.983 5.505 1.00 98.25 220 VAL A CA 1
ATOM 1622 C C . VAL A 1 220 ? -12.391 7.985 6.471 1.00 98.25 220 VAL A C 1
ATOM 1624 O O . VAL A 1 220 ? -11.682 8.729 7.148 1.00 98.25 220 VAL A O 1
ATOM 1627 N N . ALA A 1 221 ? -13.718 8.021 6.514 1.00 98.12 221 ALA A N 1
ATOM 1628 C CA . ALA A 1 221 ? -14.481 8.796 7.475 1.00 98.12 221 ALA A CA 1
ATOM 1629 C C . ALA A 1 221 ? -14.583 8.005 8.788 1.00 98.12 221 ALA A C 1
ATOM 1631 O O . ALA A 1 221 ? -15.011 6.848 8.795 1.00 98.12 221 ALA A O 1
ATOM 1632 N N . VAL A 1 222 ? -14.165 8.609 9.900 1.00 98.06 222 VAL A N 1
ATOM 1633 C CA . VAL A 1 222 ? -13.975 7.919 11.180 1.00 98.06 222 VAL A CA 1
ATOM 1634 C C . VAL A 1 222 ? -14.555 8.725 12.337 1.00 98.06 222 VAL A C 1
ATOM 1636 O O . VAL A 1 222 ? -14.404 9.939 12.383 1.00 98.06 222 VAL A O 1
ATOM 1639 N N . GLN A 1 223 ? -15.183 8.039 13.292 1.00 98.06 223 GLN A N 1
ATOM 1640 C CA . GLN A 1 223 ? -15.480 8.565 14.629 1.00 98.06 223 GLN A CA 1
ATOM 1641 C C . GLN A 1 223 ? -14.795 7.684 15.672 1.00 98.06 223 GLN A C 1
ATOM 1643 O O . GLN A 1 223 ? -14.983 6.465 15.664 1.00 98.06 223 GLN A O 1
ATOM 1648 N N . ALA A 1 224 ? -14.032 8.279 16.583 1.00 98.31 224 ALA A N 1
ATOM 1649 C CA . ALA A 1 224 ? -13.256 7.550 17.585 1.00 98.31 224 ALA A CA 1
ATOM 1650 C C . ALA A 1 224 ? -13.693 7.909 19.008 1.00 98.31 224 ALA A C 1
ATOM 1652 O O . ALA A 1 224 ? -14.047 9.049 19.277 1.00 98.31 224 ALA A O 1
ATOM 1653 N N . SER A 1 225 ? -13.651 6.949 19.934 1.00 98.56 225 SER A N 1
ATOM 1654 C CA . SER A 1 225 ? -13.874 7.196 21.372 1.00 98.56 225 SER A CA 1
ATOM 1655 C C . SER A 1 225 ? -12.583 7.515 22.143 1.00 98.56 225 SER A C 1
ATOM 1657 O O . SER A 1 225 ? -12.518 7.289 23.352 1.00 98.56 225 SER A O 1
ATOM 1659 N N . VAL A 1 226 ? -11.525 7.883 21.421 1.00 98.38 226 VAL A N 1
ATOM 1660 C CA . VAL A 1 226 ? -10.172 8.146 21.920 1.00 98.38 226 VAL A CA 1
ATOM 1661 C C . VAL A 1 226 ? -9.583 9.333 21.153 1.00 98.38 226 VAL A C 1
ATOM 1663 O O . VAL A 1 226 ? -9.925 9.508 19.979 1.00 98.38 226 VAL A O 1
ATOM 1666 N N . PRO A 1 227 ? -8.706 10.135 21.783 1.00 97.94 227 PRO A N 1
ATOM 1667 C CA . PRO A 1 227 ? -8.200 11.378 21.206 1.00 97.94 227 PRO A CA 1
ATOM 1668 C C . PRO A 1 227 ? -7.080 11.181 20.175 1.00 97.94 227 PRO A C 1
ATOM 1670 O O . PRO A 1 227 ? -6.662 12.135 19.526 1.00 97.94 227 PRO A O 1
ATOM 1673 N N . ASP A 1 228 ? -6.558 9.967 20.019 1.00 98.19 228 ASP A N 1
ATOM 1674 C CA . ASP A 1 228 ? -5.623 9.613 18.953 1.00 98.19 228 ASP A CA 1
ATOM 1675 C C . ASP A 1 228 ? -5.704 8.107 18.688 1.00 98.19 228 ASP A C 1
ATOM 1677 O O . ASP A 1 228 ? -6.148 7.338 19.542 1.00 98.19 228 ASP A O 1
ATOM 1681 N N . PHE A 1 229 ? -5.320 7.692 17.488 1.00 98.12 229 PHE A N 1
ATOM 1682 C CA . PHE A 1 229 ? -5.225 6.294 17.079 1.00 98.12 229 PHE A CA 1
ATOM 1683 C C . PHE A 1 229 ? -4.450 6.209 15.766 1.00 98.12 229 PHE A C 1
ATOM 1685 O O . PHE A 1 229 ? -4.344 7.184 15.021 1.00 98.12 229 PHE A O 1
ATOM 1692 N N . ASP A 1 230 ? -3.953 5.021 15.456 1.00 97.56 230 ASP A N 1
ATOM 1693 C CA . ASP A 1 230 ? -3.410 4.724 14.138 1.00 97.56 230 ASP A CA 1
ATOM 1694 C C . ASP A 1 230 ? -4.493 4.049 13.294 1.00 97.56 230 ASP A C 1
ATOM 1696 O O . ASP A 1 230 ? -5.284 3.257 13.807 1.00 97.56 230 ASP A O 1
ATOM 1700 N N . LEU A 1 231 ? -4.550 4.361 12.000 1.00 97.94 231 LEU A N 1
ATOM 1701 C CA . LEU A 1 231 ? -5.352 3.630 11.027 1.00 97.94 231 LEU A CA 1
ATOM 1702 C C . LEU A 1 231 ? -4.442 3.101 9.926 1.00 97.94 231 LEU A C 1
ATOM 1704 O O . LEU A 1 231 ? -3.792 3.860 9.207 1.00 97.94 231 LEU A O 1
ATOM 1708 N N . TRP A 1 232 ? -4.442 1.785 9.794 1.00 96.94 232 TRP A N 1
ATOM 1709 C CA . TRP A 1 232 ? -3.727 1.042 8.774 1.00 96.94 232 TRP A CA 1
ATOM 1710 C C . TRP A 1 232 ? -4.681 0.675 7.646 1.00 96.94 232 TRP A C 1
ATOM 1712 O O . TRP A 1 232 ? -5.821 0.298 7.906 1.00 96.94 232 TRP A O 1
ATOM 1722 N N . LEU A 1 233 ? -4.203 0.736 6.409 1.00 96.50 233 LEU A N 1
ATOM 1723 C CA . LEU A 1 233 ? -4.860 0.266 5.201 1.00 96.50 233 LEU A CA 1
ATOM 1724 C C . LEU A 1 233 ? -3.913 -0.681 4.480 1.00 96.50 233 LEU A C 1
ATOM 1726 O O . LEU A 1 233 ? -2.866 -0.284 3.975 1.00 96.50 233 LEU A O 1
ATOM 1730 N N . GLN A 1 234 ? -4.313 -1.942 4.419 1.00 95.94 234 GLN A N 1
ATOM 1731 C CA . GLN A 1 234 ? -3.553 -2.998 3.767 1.00 95.94 234 GLN A CA 1
ATOM 1732 C C . GLN A 1 234 ? -4.326 -3.509 2.552 1.00 95.94 234 GLN A C 1
ATOM 1734 O O . GLN A 1 234 ? -5.549 -3.649 2.610 1.00 95.94 234 GLN A O 1
ATOM 1739 N N . LEU A 1 235 ? -3.612 -3.796 1.463 1.00 96.62 235 LEU A N 1
ATOM 1740 C CA . LEU A 1 235 ? -4.177 -4.237 0.188 1.00 96.62 235 LEU A CA 1
ATOM 1741 C C . LEU A 1 235 ? -3.765 -5.679 -0.099 1.00 96.62 235 LEU A C 1
ATOM 1743 O O . LEU A 1 235 ? -2.573 -5.994 -0.052 1.00 96.62 235 LEU A O 1
ATOM 1747 N N . TYR A 1 236 ? -4.733 -6.521 -0.457 1.00 97.88 236 TYR A N 1
ATOM 1748 C CA . TYR A 1 236 ? -4.504 -7.929 -0.761 1.00 97.88 236 TYR A CA 1
ATOM 1749 C C . TYR A 1 236 ? -5.168 -8.356 -2.069 1.00 97.88 236 TYR A C 1
ATOM 1751 O O . TYR A 1 236 ? -6.296 -7.957 -2.373 1.00 97.88 236 TYR A O 1
ATOM 1759 N N . ASP A 1 237 ? -4.477 -9.224 -2.800 1.00 98.50 237 ASP A N 1
ATOM 1760 C CA . ASP A 1 237 ? -5.029 -10.018 -3.894 1.00 98.50 237 ASP A CA 1
ATOM 1761 C C . ASP A 1 237 ? -5.441 -11.388 -3.356 1.00 98.50 237 ASP A C 1
ATOM 1763 O O . ASP A 1 237 ? -4.593 -12.194 -2.962 1.00 98.50 237 ASP A O 1
ATOM 1767 N N . VAL A 1 238 ? -6.758 -11.602 -3.281 1.00 98.38 238 VAL A N 1
ATOM 1768 C CA . VAL A 1 238 ? -7.364 -12.817 -2.739 1.00 98.38 238 VAL A CA 1
ATOM 1769 C C . VAL A 1 238 ? -7.745 -13.749 -3.879 1.00 98.38 238 VAL A C 1
ATOM 1771 O O . VAL A 1 238 ? -8.629 -13.434 -4.681 1.00 98.38 238 VAL A O 1
ATOM 1774 N N . ALA A 1 239 ? -7.101 -14.908 -3.926 1.00 98.25 239 ALA A N 1
ATOM 1775 C CA . ALA A 1 239 ? -7.367 -15.958 -4.893 1.00 98.25 239 ALA A CA 1
ATOM 1776 C C . ALA A 1 239 ? -8.659 -16.738 -4.558 1.00 98.25 239 ALA A C 1
ATOM 1778 O O . ALA A 1 239 ? -9.120 -16.722 -3.411 1.00 98.25 239 ALA A O 1
ATOM 1779 N N . PRO A 1 240 ? -9.251 -17.465 -5.528 1.00 97.94 240 PRO A N 1
ATOM 1780 C CA . PRO A 1 240 ? -10.448 -18.281 -5.303 1.00 97.94 240 PRO A CA 1
ATOM 1781 C C . PRO A 1 240 ? -10.305 -19.353 -4.213 1.00 97.94 240 PRO A C 1
ATOM 1783 O O . PRO A 1 240 ? -11.307 -19.743 -3.615 1.00 97.94 240 PRO A O 1
ATOM 1786 N N . ASP A 1 241 ? -9.083 -19.825 -3.953 1.00 97.06 241 ASP A N 1
ATOM 1787 C CA . ASP A 1 241 ? -8.776 -20.797 -2.897 1.00 97.06 241 ASP A CA 1
ATOM 1788 C C . ASP A 1 241 ? -8.650 -20.169 -1.494 1.00 97.06 241 ASP A C 1
ATOM 1790 O O . ASP A 1 241 ? -8.549 -20.888 -0.501 1.00 97.06 241 ASP A O 1
ATOM 1794 N N . GLY A 1 242 ? -8.712 -18.836 -1.400 1.00 96.12 242 GLY A N 1
ATOM 1795 C CA . GLY A 1 242 ? -8.623 -18.073 -0.159 1.00 96.12 242 GLY A CA 1
ATOM 1796 C C . GLY A 1 242 ? -7.233 -17.522 0.166 1.00 96.12 242 GLY A C 1
ATOM 1797 O O . GLY A 1 242 ? -7.136 -16.731 1.106 1.00 96.12 242 GLY A O 1
ATOM 1798 N N . THR A 1 243 ? -6.193 -17.876 -0.599 1.00 97.50 243 THR A N 1
ATOM 1799 C CA . THR A 1 243 ? -4.847 -17.285 -0.479 1.00 97.50 243 THR A CA 1
ATOM 1800 C C . THR A 1 243 ? -4.937 -15.769 -0.641 1.00 97.50 243 THR A C 1
ATOM 1802 O O . THR A 1 243 ? -5.577 -15.303 -1.580 1.00 97.50 243 THR A O 1
ATOM 1805 N N . ALA A 1 244 ? -4.304 -14.988 0.236 1.00 97.50 244 ALA A N 1
ATOM 1806 C CA . ALA A 1 244 ? -4.393 -13.527 0.225 1.00 97.50 244 ALA A CA 1
ATOM 1807 C C . ALA A 1 244 ? -3.005 -12.875 0.273 1.00 97.50 244 ALA A C 1
ATOM 1809 O O . ALA A 1 244 ? -2.471 -12.595 1.344 1.00 97.50 244 ALA A O 1
ATOM 1810 N N . TRP A 1 245 ? -2.426 -12.589 -0.892 1.00 97.81 245 TRP A N 1
ATOM 1811 C CA . TRP A 1 245 ? -1.103 -11.966 -0.978 1.00 97.81 245 TRP A CA 1
ATOM 1812 C C . TRP A 1 245 ? -1.183 -10.456 -0.778 1.00 97.81 245 TRP A C 1
ATOM 1814 O O . TRP A 1 245 ? -1.963 -9.795 -1.465 1.00 97.81 245 TRP A O 1
ATOM 1824 N N . ASN A 1 246 ? -0.354 -9.887 0.104 1.00 96.81 246 ASN A N 1
ATOM 1825 C CA . ASN A 1 246 ? -0.217 -8.431 0.194 1.00 96.81 246 ASN A CA 1
ATOM 1826 C C . ASN A 1 246 ? 0.372 -7.853 -1.101 1.00 96.81 246 ASN A C 1
ATOM 1828 O O . ASN A 1 246 ? 1.211 -8.469 -1.758 1.00 96.81 246 ASN A O 1
ATOM 1832 N N . LEU A 1 247 ? -0.085 -6.654 -1.463 1.00 96.44 247 LEU A N 1
ATOM 1833 C CA . LEU A 1 247 ? 0.283 -5.967 -2.709 1.00 96.44 247 LEU A CA 1
ATOM 1834 C C . LEU A 1 247 ? 1.317 -4.857 -2.528 1.00 96.44 247 LEU A C 1
ATOM 1836 O O . LEU A 1 247 ? 1.799 -4.287 -3.504 1.00 96.44 247 LEU A O 1
ATOM 1840 N N . ALA A 1 248 ? 1.632 -4.535 -1.285 1.00 92.75 248 ALA A N 1
ATOM 1841 C CA . ALA A 1 248 ? 2.674 -3.606 -0.901 1.00 92.75 248 ALA A CA 1
ATOM 1842 C C . ALA A 1 248 ? 3.179 -4.001 0.490 1.00 92.75 248 ALA A C 1
ATOM 1844 O O . ALA A 1 248 ? 2.552 -4.819 1.181 1.00 92.75 248 ALA A O 1
ATOM 1845 N N . SER A 1 249 ? 4.285 -3.392 0.915 1.00 88.94 249 SER A N 1
ATOM 1846 C CA . SER A 1 249 ? 4.677 -3.407 2.326 1.00 88.94 249 SER A CA 1
ATOM 1847 C C . SER A 1 249 ? 3.486 -2.968 3.203 1.00 88.94 249 SER A C 1
ATOM 1849 O O . SER A 1 249 ? 2.913 -1.898 2.947 1.00 88.94 249 SER A O 1
ATOM 1851 N N . PRO A 1 250 ? 3.113 -3.736 4.248 1.00 83.62 250 PRO A N 1
ATOM 1852 C CA . PRO A 1 250 ? 1.985 -3.406 5.121 1.00 83.62 250 PRO A CA 1
ATOM 1853 C C . PRO A 1 250 ? 2.068 -2.025 5.791 1.00 83.62 250 PRO A C 1
ATOM 1855 O O . PRO A 1 250 ? 1.042 -1.497 6.208 1.00 83.62 250 PRO A O 1
ATOM 1858 N N . GLY A 1 251 ? 3.266 -1.437 5.893 1.00 82.38 251 GLY A N 1
ATOM 1859 C CA . GLY A 1 251 ? 3.510 -0.143 6.539 1.00 82.38 251 GLY A CA 1
ATOM 1860 C C . GLY A 1 251 ? 3.254 1.086 5.667 1.00 82.38 251 GLY A C 1
ATOM 1861 O O . GLY A 1 251 ? 3.243 2.200 6.178 1.00 82.38 251 GLY A O 1
ATOM 1862 N N . THR A 1 252 ? 3.033 0.909 4.363 1.00 83.81 252 THR A N 1
ATOM 1863 C CA . THR A 1 252 ? 2.887 2.035 3.419 1.00 83.81 252 THR A CA 1
ATOM 1864 C C . THR A 1 252 ? 1.536 2.752 3.507 1.00 83.81 252 THR A C 1
ATOM 1866 O O . THR A 1 252 ? 1.416 3.881 3.047 1.00 83.81 252 THR A O 1
ATOM 1869 N N . GLY A 1 253 ? 0.524 2.128 4.115 1.00 89.31 253 GLY A N 1
ATOM 1870 C CA . GLY A 1 253 ? -0.824 2.679 4.275 1.00 89.31 253 GLY A CA 1
ATOM 1871 C C . GLY A 1 253 ? -1.166 3.015 5.713 1.00 89.31 253 GLY A C 1
ATOM 1872 O O . GLY A 1 253 ? -2.199 2.569 6.193 1.00 89.31 253 GLY A O 1
ATOM 1873 N N . LEU A 1 254 ? -0.309 3.738 6.425 1.00 93.31 254 LEU A N 1
ATOM 1874 C CA . LEU A 1 254 ? -0.530 4.099 7.824 1.00 93.31 254 LEU A CA 1
ATOM 1875 C C . LEU A 1 254 ? -0.765 5.604 7.963 1.00 93.31 254 LEU A C 1
ATOM 1877 O O . LEU A 1 254 ? 0.020 6.412 7.476 1.00 93.31 254 LEU A O 1
ATOM 1881 N N . VAL A 1 255 ? -1.814 5.976 8.694 1.00 95.81 255 VAL A N 1
ATOM 1882 C CA . VAL A 1 255 ? -2.025 7.345 9.168 1.00 95.81 255 VAL A CA 1
ATOM 1883 C C . VAL A 1 255 ? -2.254 7.319 10.670 1.00 95.81 255 VAL A C 1
ATOM 1885 O O . VAL A 1 255 ? -3.200 6.696 11.147 1.00 95.81 255 VAL A O 1
ATOM 1888 N N . ARG A 1 256 ? -1.430 8.053 11.417 1.00 96.88 256 ARG A N 1
ATOM 1889 C CA . ARG A 1 256 ? -1.747 8.428 12.796 1.00 96.88 256 ARG A CA 1
ATOM 1890 C C . ARG A 1 256 ? -2.717 9.604 12.777 1.00 96.88 256 ARG A C 1
ATOM 1892 O O . ARG A 1 256 ? -2.434 10.632 12.163 1.00 96.88 256 ARG A O 1
ATOM 1899 N N . ALA A 1 257 ? -3.874 9.451 13.412 1.00 97.75 257 ALA A N 1
ATOM 1900 C CA . ALA A 1 257 ? -5.009 10.355 13.254 1.00 97.75 257 ALA A CA 1
ATOM 1901 C C . ALA A 1 257 ? -4.718 11.788 13.728 1.00 97.75 257 ALA A C 1
ATOM 1903 O O . ALA A 1 257 ? -5.263 12.745 13.165 1.00 97.75 257 ALA A O 1
ATOM 1904 N N . SER A 1 258 ? -3.814 11.963 14.696 1.00 97.19 258 SER A N 1
ATOM 1905 C CA . SER A 1 258 ? -3.344 13.293 15.093 1.00 97.19 258 SER A CA 1
ATOM 1906 C C . SER A 1 258 ? -2.526 14.030 14.025 1.00 97.19 258 SER A C 1
ATOM 1908 O O . SER A 1 258 ? -2.451 15.254 14.068 1.00 97.19 258 SER A O 1
ATOM 1910 N N . TYR A 1 259 ? -1.997 13.330 13.017 1.00 96.50 259 TYR A N 1
ATOM 1911 C CA . TYR A 1 259 ? -1.296 13.904 11.860 1.00 96.50 259 TYR A CA 1
ATOM 1912 C C . TYR A 1 259 ? -2.172 13.997 10.596 1.00 96.50 259 TYR A C 1
ATOM 1914 O O . TYR A 1 259 ? -1.665 14.250 9.503 1.00 96.50 259 TYR A O 1
ATOM 1922 N N . ARG A 1 260 ? -3.497 13.809 10.708 1.00 95.69 260 ARG A N 1
ATOM 1923 C CA . ARG A 1 260 ? -4.439 13.775 9.564 1.00 95.69 260 ARG A CA 1
ATOM 1924 C C . ARG A 1 260 ? -4.389 14.997 8.636 1.00 95.69 260 ARG A C 1
ATOM 1926 O O . ARG A 1 260 ? -4.716 14.869 7.459 1.00 95.69 260 ARG A O 1
ATOM 1933 N N . ASN A 1 261 ? -3.997 16.162 9.156 1.00 92.81 261 ASN A N 1
ATOM 1934 C CA . ASN A 1 261 ? -3.906 17.414 8.397 1.00 92.81 261 ASN A CA 1
ATOM 1935 C C . ASN A 1 261 ? -2.572 17.561 7.640 1.00 92.81 261 ASN A C 1
ATOM 1937 O O . ASN A 1 261 ? -2.381 18.527 6.902 1.00 92.81 261 ASN A O 1
ATOM 1941 N N . GLY A 1 262 ? -1.664 16.594 7.794 1.00 88.50 262 GLY A N 1
ATOM 1942 C CA . GLY A 1 262 ? -0.312 16.643 7.260 1.00 88.50 262 GLY A CA 1
ATOM 1943 C C . GLY A 1 262 ? 0.611 17.577 8.048 1.00 88.50 262 GLY A C 1
ATOM 1944 O O . GLY A 1 262 ? 0.196 18.332 8.924 1.00 88.50 262 GLY A O 1
ATOM 1945 N N . GLY A 1 263 ? 1.899 17.525 7.713 1.00 87.50 263 GLY A N 1
ATOM 1946 C CA . GLY A 1 263 ? 2.926 18.318 8.388 1.00 87.50 263 GLY A CA 1
ATOM 1947 C C . GLY A 1 263 ? 3.330 17.770 9.766 1.00 87.50 263 GLY A C 1
ATOM 1948 O O . GLY A 1 263 ? 2.911 16.685 10.160 1.00 87.50 263 GLY A O 1
ATOM 1949 N N . PRO A 1 264 ? 4.204 18.495 10.487 1.00 88.56 264 PRO A N 1
ATOM 1950 C CA . PRO A 1 264 ? 4.793 18.014 11.737 1.00 88.56 264 PRO A CA 1
ATOM 1951 C C . PRO A 1 264 ? 3.924 18.269 12.978 1.00 88.56 264 PRO A C 1
ATOM 1953 O O . PRO A 1 264 ? 4.236 17.752 14.049 1.00 88.56 264 PRO A O 1
ATOM 1956 N N . ALA A 1 265 ? 2.874 19.087 12.870 1.00 92.19 265 ALA A N 1
ATOM 1957 C CA . ALA A 1 265 ? 2.020 19.439 13.999 1.00 92.19 265 ALA A CA 1
ATOM 1958 C C . ALA A 1 265 ? 0.960 18.357 14.240 1.00 92.19 265 ALA A C 1
ATOM 1960 O O . ALA A 1 265 ? 0.304 17.902 13.304 1.00 92.19 265 ALA A O 1
ATOM 1961 N N . ARG A 1 266 ? 0.790 17.970 15.509 1.00 94.88 266 ARG A N 1
ATOM 1962 C CA . ARG A 1 266 ? -0.246 17.031 15.944 1.00 94.88 266 ARG A CA 1
ATOM 1963 C C . ARG A 1 266 ? -1.464 17.792 16.439 1.00 94.88 266 ARG A C 1
ATOM 1965 O O . ARG A 1 266 ? -1.339 18.693 17.263 1.00 94.88 266 ARG A O 1
ATOM 1972 N N . GLU A 1 267 ? -2.634 17.357 16.005 1.00 95.81 267 GLU A N 1
ATOM 1973 C CA . GLU A 1 267 ? -3.918 17.823 16.512 1.00 95.81 267 GLU A CA 1
ATOM 1974 C C . GLU A 1 267 ? -4.714 16.626 17.030 1.00 95.81 267 GLU A C 1
ATOM 1976 O O . GLU A 1 267 ? -5.053 15.750 16.230 1.00 95.81 267 GLU A O 1
ATOM 1981 N N . PRO A 1 268 ? -5.061 16.556 18.325 1.00 96.19 268 PRO A N 1
ATOM 1982 C CA . PRO A 1 268 ? -5.930 15.502 18.834 1.00 96.19 268 PRO A CA 1
ATOM 1983 C C . PRO A 1 268 ? -7.222 15.360 18.015 1.00 96.19 268 PRO A C 1
ATOM 1985 O O . PRO A 1 268 ? -7.734 16.317 17.425 1.00 96.19 268 PRO A O 1
ATOM 1988 N N . VAL A 1 269 ? -7.733 14.139 17.944 1.00 97.12 269 VAL A N 1
ATOM 1989 C CA . VAL A 1 269 ? -9.046 13.831 17.383 1.00 97.12 269 VAL A CA 1
ATOM 1990 C C . VAL A 1 269 ? -10.099 14.185 18.436 1.00 97.12 269 VAL A C 1
ATOM 1992 O O . VAL A 1 269 ? -10.018 13.667 19.550 1.00 97.12 269 VAL A O 1
ATOM 1995 N N . PRO A 1 270 ? -11.097 15.029 18.129 1.00 97.00 270 PRO A N 1
ATOM 1996 C CA . PRO A 1 270 ? -12.197 15.255 19.057 1.00 97.00 270 PRO A CA 1
ATOM 1997 C C . PRO A 1 270 ? -13.018 13.966 19.210 1.00 97.00 270 PRO A C 1
ATOM 1999 O O . PRO A 1 270 ? -13.495 13.392 18.227 1.00 97.00 270 PRO A O 1
ATOM 2002 N N . GLU A 1 271 ? -13.149 13.469 20.441 1.00 97.81 271 GLU A N 1
ATOM 2003 C CA . GLU A 1 271 ? -13.834 12.201 20.703 1.00 97.81 271 GLU A CA 1
ATOM 2004 C C . GLU A 1 271 ? -15.304 12.259 20.261 1.00 97.81 271 GLU A C 1
ATOM 2006 O O . GLU A 1 271 ? -16.044 13.180 20.589 1.00 97.81 271 GLU A O 1
ATOM 2011 N N . GLY A 1 272 ? -15.746 11.248 19.515 1.00 97.06 272 GLY A N 1
ATOM 2012 C CA . GLY A 1 272 ? -17.105 11.147 18.985 1.00 97.06 272 GLY A CA 1
ATOM 2013 C C . GLY A 1 272 ? -17.367 11.975 17.724 1.00 97.06 272 GLY A C 1
ATOM 2014 O O . GLY A 1 272 ? -18.344 11.695 17.024 1.00 97.06 272 GLY A O 1
ATOM 2015 N N . GLU A 1 273 ? -16.498 12.922 17.370 1.00 97.44 273 GLU A N 1
ATOM 2016 C CA . GLU A 1 273 ? -16.655 13.722 16.156 1.00 97.44 273 GLU A CA 1
ATOM 2017 C C . GLU A 1 273 ? -16.180 12.983 14.903 1.00 97.44 273 GLU A C 1
ATOM 2019 O O . GLU A 1 273 ? -15.348 12.072 14.943 1.00 97.44 273 GLU A O 1
ATOM 2024 N N . LEU A 1 274 ? -16.761 13.364 13.764 1.00 97.62 274 LEU A N 1
ATOM 2025 C CA . LEU A 1 274 ? -16.412 12.809 12.465 1.00 97.62 274 LEU A CA 1
ATOM 2026 C C . LEU A 1 274 ? -15.149 13.487 11.926 1.00 97.62 274 LEU A C 1
ATOM 2028 O O . LEU A 1 274 ? -15.162 14.676 11.620 1.00 97.62 274 LEU A O 1
ATOM 2032 N N . VAL A 1 275 ? -14.095 12.707 11.710 1.00 97.88 275 VAL A N 1
ATOM 2033 C CA . VAL A 1 275 ? -12.875 13.139 11.016 1.00 97.88 275 VAL A CA 1
ATOM 2034 C C . VAL A 1 275 ? -12.663 12.329 9.738 1.00 97.88 275 VAL A C 1
ATOM 2036 O O . VAL A 1 275 ? -13.200 11.233 9.583 1.00 97.88 275 VAL A O 1
ATOM 2039 N N . ARG A 1 276 ? -11.876 12.861 8.799 1.00 97.81 276 ARG A N 1
ATOM 2040 C CA . ARG A 1 276 ? -11.501 12.169 7.557 1.00 97.81 276 ARG A CA 1
ATOM 2041 C C . ARG A 1 276 ? -10.000 11.936 7.531 1.00 97.81 276 ARG A C 1
ATOM 2043 O O . ARG A 1 276 ? -9.228 12.875 7.702 1.00 97.81 276 ARG A O 1
ATOM 2050 N N . LEU A 1 277 ? -9.602 10.692 7.300 1.00 98.00 277 LEU A N 1
ATOM 2051 C CA . LEU A 1 277 ? -8.208 10.291 7.157 1.00 98.00 277 LEU A CA 1
ATOM 2052 C C . LEU A 1 277 ? -7.927 10.029 5.680 1.00 98.00 277 LEU A C 1
ATOM 2054 O O . LEU A 1 277 ? -8.552 9.156 5.077 1.00 98.00 277 LEU A O 1
ATOM 2058 N N . ARG A 1 278 ? -7.007 10.801 5.094 1.00 96.88 278 ARG A N 1
ATOM 2059 C CA . ARG A 1 278 ? -6.530 10.588 3.722 1.00 96.88 278 ARG A CA 1
ATOM 2060 C C . ARG A 1 278 ? -5.331 9.656 3.758 1.00 96.88 278 ARG A C 1
ATOM 2062 O O . ARG A 1 278 ? -4.348 9.957 4.423 1.00 96.88 278 ARG A O 1
ATOM 2069 N N . MET A 1 279 ? -5.418 8.553 3.032 1.00 94.81 279 MET A N 1
ATOM 2070 C CA . MET A 1 279 ? -4.373 7.541 2.940 1.00 94.81 279 MET A CA 1
ATOM 2071 C C . MET A 1 279 ? -3.833 7.557 1.512 1.00 94.81 279 MET A C 1
ATOM 2073 O O . MET A 1 279 ? -4.577 7.328 0.554 1.00 94.81 279 MET A O 1
ATOM 2077 N N . SER A 1 280 ? -2.557 7.888 1.377 1.00 91.12 280 SER A N 1
ATOM 2078 C CA . SER A 1 280 ? -1.840 8.049 0.112 1.00 91.12 280 SER A CA 1
ATOM 2079 C C . SER A 1 280 ? -0.504 7.306 0.173 1.00 91.12 280 SER A C 1
ATOM 2081 O O . SER A 1 280 ? -0.197 6.658 1.169 1.00 91.12 280 SER A O 1
ATOM 2083 N N . GLN A 1 281 ? 0.278 7.363 -0.904 1.00 88.88 281 GLN A N 1
ATOM 2084 C CA . GLN A 1 281 ? 1.581 6.703 -1.056 1.00 88.88 281 GLN A CA 1
ATOM 2085 C C . GLN A 1 281 ? 1.545 5.163 -1.042 1.00 88.88 281 GLN A C 1
ATOM 2087 O O . GLN A 1 281 ? 2.585 4.506 -0.971 1.00 88.88 281 GLN A O 1
ATOM 2092 N N . LEU A 1 282 ? 0.357 4.579 -1.210 1.00 92.62 282 LEU A N 1
ATOM 2093 C CA . LEU A 1 282 ? 0.144 3.147 -1.405 1.00 92.62 282 LEU A CA 1
ATOM 2094 C C . LEU A 1 282 ? 0.377 2.778 -2.874 1.00 92.62 282 LEU A C 1
ATOM 2096 O O . LEU A 1 282 ? -0.561 2.655 -3.662 1.00 92.62 282 LEU A O 1
ATOM 2100 N N . TYR A 1 283 ? 1.638 2.629 -3.269 1.00 95.81 283 TYR A N 1
ATOM 2101 C CA . TYR A 1 283 ? 1.982 2.277 -4.645 1.00 95.81 283 TYR A CA 1
ATOM 2102 C C . TYR A 1 283 ? 2.060 0.765 -4.857 1.00 95.81 283 TYR A C 1
ATOM 2104 O O . TYR A 1 283 ? 2.684 0.048 -4.076 1.00 95.81 283 TYR A O 1
ATOM 2112 N N . THR A 1 284 ? 1.479 0.285 -5.955 1.00 96.75 284 THR A N 1
ATOM 2113 C CA . THR A 1 284 ? 1.577 -1.120 -6.367 1.00 96.75 284 THR A CA 1
ATOM 2114 C C . THR A 1 284 ? 1.417 -1.279 -7.881 1.00 96.75 284 THR A C 1
ATOM 2116 O O . THR A 1 284 ? 0.939 -0.377 -8.577 1.00 96.75 284 THR A O 1
ATOM 2119 N N . ALA A 1 285 ? 1.805 -2.447 -8.390 1.00 97.88 285 ALA A N 1
ATOM 2120 C CA . ALA A 1 285 ? 1.501 -2.909 -9.735 1.00 97.88 285 ALA A CA 1
ATOM 2121 C C . ALA A 1 285 ? 1.088 -4.387 -9.682 1.00 97.88 285 ALA A C 1
ATOM 2123 O O . ALA A 1 285 ? 1.939 -5.263 -9.532 1.00 97.88 285 ALA A O 1
ATOM 2124 N N . ASN A 1 286 ? -0.209 -4.677 -9.809 1.00 98.50 286 ASN A N 1
ATOM 2125 C CA . ASN A 1 286 ? -0.736 -6.043 -9.773 1.00 98.50 286 ASN A CA 1
ATOM 2126 C C . ASN A 1 286 ? -1.808 -6.266 -10.840 1.00 98.50 286 ASN A C 1
ATOM 2128 O O . ASN A 1 286 ? -2.677 -5.419 -11.055 1.00 98.50 286 ASN A O 1
ATOM 2132 N N . ARG A 1 287 ? -1.784 -7.446 -11.460 1.00 98.12 287 ARG A N 1
ATOM 2133 C CA . ARG A 1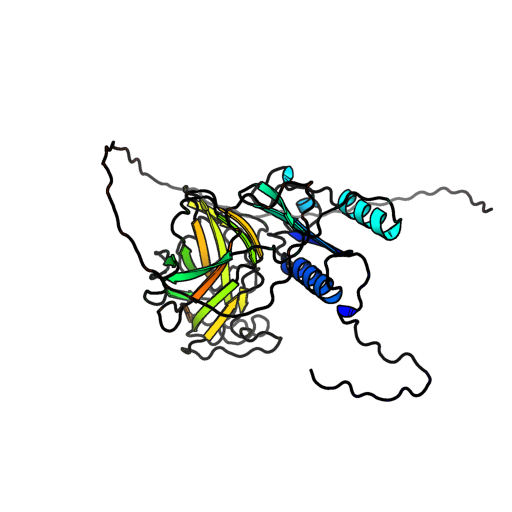 287 ? -2.876 -7.964 -12.279 1.00 98.12 287 ARG A CA 1
ATOM 2134 C C . ARG A 1 287 ? -3.634 -9.030 -11.498 1.00 98.12 287 ARG A C 1
ATOM 2136 O O . ARG A 1 287 ? -3.150 -10.149 -11.354 1.00 98.12 287 ARG A O 1
ATOM 2143 N N . PHE A 1 288 ? -4.843 -8.691 -11.075 1.00 98.25 288 PHE A N 1
ATOM 2144 C CA . PHE A 1 288 ? -5.790 -9.635 -10.492 1.00 98.25 288 PHE A CA 1
ATOM 2145 C C . PHE A 1 288 ? -6.299 -10.552 -11.601 1.00 98.25 288 PHE A C 1
ATOM 2147 O O . PHE A 1 288 ? -6.716 -10.073 -12.660 1.00 98.25 288 PHE A O 1
ATOM 2154 N N . ALA A 1 289 ? -6.248 -11.864 -11.391 1.00 97.31 289 ALA A N 1
ATOM 2155 C CA . ALA A 1 289 ? -6.790 -12.820 -12.349 1.00 97.31 289 ALA A CA 1
ATOM 2156 C C . ALA A 1 289 ? -8.322 -12.919 -12.237 1.00 97.31 289 ALA A C 1
ATOM 2158 O O . ALA A 1 289 ? -8.933 -12.474 -11.265 1.00 97.31 289 ALA A O 1
ATOM 2159 N N . THR A 1 290 ? -8.963 -13.529 -13.235 1.00 96.38 290 THR A N 1
ATOM 2160 C CA . THR A 1 290 ? -10.393 -13.849 -13.152 1.00 96.38 290 THR A CA 1
ATOM 2161 C C . THR A 1 290 ? -10.682 -14.672 -11.896 1.00 96.38 290 THR A C 1
ATOM 2163 O O . THR A 1 290 ? -9.966 -15.620 -11.584 1.00 96.38 290 THR A O 1
ATOM 2166 N N . GLY A 1 291 ? -11.740 -14.310 -11.175 1.00 97.25 291 GLY A N 1
ATOM 2167 C CA . GLY A 1 291 ? -12.138 -14.951 -9.924 1.00 97.25 291 GLY A CA 1
ATOM 2168 C C . GLY A 1 291 ? -11.419 -14.421 -8.680 1.00 97.25 291 GLY A C 1
ATOM 2169 O O . GLY A 1 291 ? -11.901 -14.664 -7.574 1.00 97.25 291 GLY A O 1
ATOM 2170 N N . HIS A 1 292 ? -10.326 -13.669 -8.834 1.00 98.56 292 HIS A N 1
ATOM 2171 C CA . HIS A 1 292 ? -9.664 -13.014 -7.709 1.00 98.56 292 HIS A CA 1
ATOM 2172 C C . HIS A 1 292 ? -10.479 -11.825 -7.198 1.00 98.56 292 HIS A C 1
ATOM 2174 O O . HIS A 1 292 ? -11.372 -11.315 -7.880 1.00 98.56 292 HIS A O 1
ATOM 2180 N N . ARG A 1 293 ? -10.156 -11.365 -5.991 1.00 98.31 293 ARG A N 1
ATOM 2181 C CA . ARG A 1 293 ? -10.769 -10.198 -5.352 1.00 98.31 293 ARG A CA 1
ATOM 2182 C C . ARG A 1 293 ? -9.693 -9.241 -4.874 1.00 98.31 293 ARG A C 1
ATOM 2184 O O . ARG A 1 293 ? -8.637 -9.668 -4.414 1.00 98.31 293 ARG A O 1
ATOM 2191 N N . LEU A 1 294 ? -10.012 -7.953 -4.888 1.00 97.94 294 LEU A N 1
ATOM 2192 C CA . LEU A 1 294 ? -9.311 -7.000 -4.042 1.00 97.94 294 LEU A CA 1
ATOM 2193 C C . LEU A 1 294 ? -9.925 -7.076 -2.644 1.00 97.94 294 LEU A C 1
ATOM 2195 O O . LEU A 1 294 ? -11.127 -6.842 -2.489 1.00 97.94 294 LEU A O 1
ATOM 2199 N N . ARG A 1 295 ? -9.097 -7.350 -1.635 1.00 97.94 295 ARG A N 1
ATOM 2200 C CA . ARG A 1 295 ? -9.441 -7.149 -0.224 1.00 97.94 295 ARG A CA 1
ATOM 2201 C C . ARG A 1 295 ? -8.660 -5.961 0.309 1.00 97.94 295 ARG A C 1
ATOM 2203 O O . ARG A 1 295 ? -7.447 -5.886 0.127 1.00 97.94 295 ARG A O 1
ATOM 2210 N N . ILE A 1 296 ? -9.349 -5.081 1.025 1.00 96.69 296 ILE A N 1
ATOM 2211 C CA . ILE A 1 296 ? -8.703 -4.122 1.916 1.00 96.69 296 ILE A CA 1
ATOM 2212 C C . ILE A 1 296 ? -8.948 -4.518 3.367 1.00 96.69 296 ILE A C 1
ATOM 2214 O O . ILE A 1 296 ? -10.027 -5.011 3.710 1.00 96.69 296 ILE A O 1
ATOM 2218 N N . VAL A 1 297 ? -7.956 -4.289 4.219 1.00 97.06 297 VAL A N 1
ATOM 2219 C CA . VAL A 1 297 ? -8.077 -4.447 5.671 1.00 97.06 297 VAL A CA 1
ATOM 2220 C C . VAL A 1 297 ? -7.781 -3.112 6.325 1.00 97.06 297 VAL A C 1
ATOM 2222 O O . VAL A 1 297 ? -6.771 -2.482 6.011 1.00 97.06 297 VAL A O 1
ATOM 2225 N N . LEU A 1 298 ? -8.672 -2.710 7.229 1.00 97.31 298 LEU A N 1
ATOM 2226 C CA . LEU A 1 298 ? -8.476 -1.587 8.130 1.00 97.31 298 LEU A CA 1
ATOM 2227 C C . LEU A 1 298 ? -8.223 -2.114 9.542 1.00 97.31 298 LEU A C 1
ATOM 2229 O O . LEU A 1 298 ? -9.034 -2.880 10.067 1.00 97.31 298 LEU A O 1
ATOM 2233 N N . SER A 1 299 ? -7.123 -1.697 10.161 1.00 96.69 299 SER A N 1
ATOM 2234 C CA . SER A 1 299 ? -6.777 -2.046 11.544 1.00 96.69 299 SER A CA 1
ATOM 2235 C C . SER A 1 299 ? -6.183 -0.854 12.282 1.00 96.69 299 SER A C 1
ATOM 2237 O O . SER A 1 299 ? -5.815 0.149 11.674 1.00 96.69 299 SER A O 1
ATOM 2239 N N . THR A 1 300 ? -6.099 -0.954 13.607 1.00 96.19 300 THR A N 1
ATOM 2240 C CA . THR A 1 300 ? -5.530 0.105 14.457 1.00 96.19 300 THR A CA 1
ATOM 2241 C C . THR A 1 300 ? -4.103 -0.164 14.918 1.00 96.19 300 THR A C 1
ATOM 2243 O O . THR A 1 300 ? -3.448 0.698 15.493 1.00 96.19 300 THR A O 1
ATOM 2246 N N . ALA A 1 301 ? -3.602 -1.363 14.642 1.00 95.56 301 ALA A N 1
ATOM 2247 C CA . ALA A 1 301 ? -2.223 -1.754 14.867 1.00 95.56 301 ALA A CA 1
ATOM 2248 C C . ALA A 1 301 ? -1.828 -2.832 13.852 1.00 95.56 301 ALA A C 1
ATOM 2250 O O . ALA A 1 301 ? -2.689 -3.498 13.264 1.00 95.56 301 ALA A O 1
ATOM 2251 N N . PHE A 1 302 ? -0.524 -3.018 13.677 1.00 94.38 302 PHE A N 1
ATOM 2252 C CA . PHE A 1 302 ? 0.054 -4.171 12.994 1.00 94.38 302 PHE A CA 1
ATOM 2253 C C . PHE A 1 302 ? 1.445 -4.468 13.572 1.00 94.38 302 PHE A C 1
ATOM 2255 O O . PHE A 1 302 ? 2.486 -4.261 12.950 1.00 94.38 302 PHE A O 1
ATOM 2262 N N . PHE A 1 303 ? 1.463 -4.874 14.840 1.00 94.06 303 PHE A N 1
ATOM 2263 C CA . PHE A 1 303 ? 2.688 -5.034 15.623 1.00 94.06 303 PHE A CA 1
ATOM 2264 C C . PHE A 1 303 ? 3.486 -6.277 15.174 1.00 94.06 303 PHE A C 1
ATOM 2266 O O . PHE A 1 303 ? 2.870 -7.328 14.976 1.00 94.06 303 PHE A O 1
ATOM 2273 N N . PRO A 1 304 ? 4.831 -6.230 15.058 1.00 93.06 304 PRO A N 1
ATOM 2274 C CA . PRO A 1 304 ? 5.743 -5.183 15.533 1.00 93.06 304 PRO A CA 1
ATOM 2275 C C . PRO A 1 304 ? 6.208 -4.180 14.468 1.00 93.06 304 PRO A C 1
ATOM 2277 O O . PRO A 1 304 ? 7.230 -3.536 14.673 1.00 93.06 304 PRO A O 1
ATOM 2280 N N . LEU A 1 305 ? 5.515 -4.061 13.329 1.00 90.56 305 LEU A N 1
ATOM 2281 C CA . LEU A 1 305 ? 6.039 -3.290 12.196 1.00 90.56 305 LEU A CA 1
ATOM 2282 C C . LEU A 1 305 ? 6.221 -1.796 12.521 1.00 90.56 305 LEU A C 1
ATOM 2284 O O . LEU A 1 305 ? 7.245 -1.217 12.177 1.00 90.56 305 LEU A O 1
ATOM 2288 N N . PHE A 1 306 ? 5.260 -1.203 13.232 1.00 91.56 306 PHE A N 1
ATOM 2289 C CA . PHE A 1 306 ? 5.408 0.100 13.883 1.00 91.56 306 PHE A CA 1
ATOM 2290 C C . PHE A 1 306 ? 5.031 -0.006 15.364 1.00 91.56 306 PHE A C 1
ATOM 2292 O O . PHE A 1 306 ? 4.379 -0.969 15.794 1.00 91.56 306 PHE A O 1
ATOM 2299 N N . SER A 1 307 ? 5.451 0.991 16.144 1.00 94.25 307 SER A N 1
ATOM 2300 C CA . SER A 1 307 ? 4.998 1.188 17.519 1.00 94.25 307 SER A CA 1
ATOM 2301 C C . SER A 1 307 ? 3.474 1.294 17.583 1.00 94.25 307 SER A C 1
ATOM 2303 O O . SER A 1 307 ? 2.813 1.761 16.657 1.00 94.25 307 SER A O 1
ATOM 2305 N N . VAL A 1 308 ? 2.904 0.828 18.691 1.00 96.19 308 VAL A N 1
ATOM 2306 C CA . VAL A 1 308 ? 1.458 0.878 18.910 1.00 96.19 308 VAL A CA 1
ATOM 2307 C C . VAL A 1 308 ? 1.093 2.256 19.450 1.00 96.19 308 VAL A C 1
ATOM 2309 O O . VAL A 1 308 ? 1.659 2.690 20.451 1.00 96.19 308 VAL A O 1
ATOM 2312 N N . ASN A 1 309 ? 0.130 2.927 18.819 1.00 97.62 309 ASN A N 1
ATOM 2313 C CA . ASN A 1 309 ? -0.430 4.166 19.351 1.00 97.62 309 ASN A CA 1
ATOM 2314 C C . ASN A 1 309 ? -1.076 3.917 20.731 1.00 97.62 309 ASN A C 1
ATOM 2316 O O . ASN A 1 309 ? -1.948 3.047 20.830 1.00 97.62 309 ASN A O 1
ATOM 2320 N N . PRO A 1 310 ? -0.716 4.673 21.785 1.00 97.75 310 PRO A N 1
ATOM 2321 C CA . PRO A 1 310 ? -1.291 4.481 23.119 1.00 97.75 310 PRO A CA 1
ATOM 2322 C C . PRO A 1 310 ? -2.776 4.863 23.229 1.00 97.75 310 PRO A C 1
ATOM 2324 O O . PRO A 1 310 ? -3.455 4.473 24.181 1.00 97.75 310 PRO A O 1
ATOM 2327 N N . GLN A 1 311 ? -3.292 5.618 22.255 1.00 98.25 311 GLN A N 1
ATOM 2328 C CA . GLN A 1 311 ? -4.658 6.145 22.183 1.00 98.25 311 GLN A CA 1
ATOM 2329 C C . GLN A 1 311 ? -5.046 7.097 23.325 1.00 98.25 311 GLN A C 1
ATOM 2331 O O . GLN A 1 311 ? -6.226 7.301 23.607 1.00 98.25 311 GLN A O 1
ATOM 2336 N N . THR A 1 312 ? -4.064 7.698 23.993 1.00 97.56 312 THR A N 1
ATOM 2337 C CA . THR A 1 312 ? -4.262 8.699 25.056 1.00 97.56 312 THR A CA 1
ATOM 2338 C C . THR A 1 312 ? -4.061 10.132 24.564 1.00 97.56 312 THR A C 1
ATOM 2340 O O . THR A 1 312 ? -4.387 11.076 25.275 1.00 97.56 312 THR A O 1
ATOM 2343 N N . GLY A 1 313 ? -3.535 10.307 23.347 1.00 95.94 313 GLY A N 1
ATOM 2344 C CA . GLY A 1 313 ? -3.081 11.594 22.816 1.00 95.94 313 GLY A CA 1
ATOM 2345 C C . GLY A 1 313 ? -1.591 11.858 23.066 1.00 95.94 313 GLY A C 1
ATOM 2346 O O . GLY A 1 313 ? -0.976 12.600 22.301 1.00 95.94 313 GLY A O 1
ATOM 2347 N N . ALA A 1 314 ? -0.973 11.196 24.047 1.00 95.69 314 ALA A N 1
ATOM 2348 C CA . ALA A 1 314 ? 0.481 11.190 24.213 1.00 95.69 314 ALA A CA 1
ATOM 2349 C C . ALA A 1 314 ? 1.154 10.280 23.171 1.00 95.69 314 ALA A C 1
ATOM 2351 O O . ALA A 1 314 ? 0.531 9.339 22.668 1.00 95.69 314 ALA A O 1
ATOM 2352 N N . LEU A 1 315 ? 2.419 10.557 22.842 1.00 94.00 315 LEU A N 1
ATOM 2353 C CA . LEU A 1 315 ? 3.226 9.609 22.071 1.00 94.00 315 LEU A CA 1
ATOM 2354 C C . LEU A 1 315 ? 3.692 8.452 22.958 1.00 94.00 315 LEU A C 1
ATOM 2356 O O . LEU A 1 315 ? 3.949 8.607 24.150 1.00 94.00 315 LEU A O 1
ATOM 2360 N N . GLU A 1 316 ? 3.913 7.306 22.331 1.00 93.81 316 GLU A N 1
ATOM 2361 C CA . GLU A 1 316 ? 4.561 6.124 22.901 1.00 93.81 316 GLU A CA 1
ATOM 2362 C C . GLU A 1 316 ? 5.986 6.398 23.421 1.00 93.81 316 GLU A C 1
ATOM 2364 O O . GLU A 1 316 ? 6.514 5.633 24.222 1.00 93.81 316 GLU A O 1
ATOM 2369 N N . THR A 1 317 ? 6.617 7.490 22.975 1.00 94.75 317 THR A N 1
ATOM 2370 C CA . THR A 1 317 ? 7.922 7.962 23.463 1.00 94.75 317 THR A CA 1
ATOM 2371 C C . THR A 1 317 ? 7.820 8.818 24.726 1.00 94.75 317 THR A C 1
ATOM 2373 O O . THR A 1 317 ? 8.840 9.111 25.341 1.00 94.75 317 THR A O 1
ATOM 2376 N N . GLU A 1 318 ? 6.614 9.256 25.088 1.00 95.50 318 GLU A N 1
ATOM 2377 C CA . GLU A 1 318 ? 6.345 10.180 26.197 1.00 95.50 318 GLU A CA 1
ATOM 2378 C C . GLU A 1 318 ? 5.631 9.480 27.359 1.00 95.50 318 GLU A C 1
ATOM 2380 O O . GLU A 1 318 ? 5.877 9.806 28.518 1.00 95.50 318 GLU A O 1
ATOM 2385 N N . SER A 1 319 ? 4.750 8.519 27.064 1.00 95.38 319 SER A N 1
ATOM 2386 C CA . SER A 1 319 ? 3.968 7.793 28.066 1.00 95.38 319 SER A CA 1
ATOM 2387 C C . SER A 1 319 ? 3.749 6.332 27.676 1.00 95.38 319 SER A C 1
ATOM 2389 O O . SER A 1 319 ? 3.584 5.997 26.504 1.00 95.38 319 SER A O 1
ATOM 2391 N N . ALA A 1 320 ? 3.703 5.465 28.690 1.00 94.44 320 ALA A N 1
ATOM 2392 C CA . ALA A 1 320 ? 3.320 4.059 28.563 1.00 94.44 320 ALA A CA 1
ATOM 2393 C C . ALA A 1 320 ? 1.835 3.809 28.894 1.00 94.44 320 ALA A C 1
ATOM 2395 O O . ALA A 1 320 ? 1.365 2.674 28.801 1.00 94.44 320 ALA A O 1
ATOM 2396 N N . GLU A 1 321 ? 1.091 4.840 29.310 1.00 97.44 321 GLU A N 1
ATOM 2397 C CA . GLU A 1 321 ? -0.341 4.717 29.580 1.00 97.44 321 GLU A CA 1
ATOM 2398 C C . GLU A 1 321 ? -1.108 4.456 28.289 1.00 97.44 321 GLU A C 1
ATOM 2400 O O . GLU A 1 321 ? -0.892 5.118 27.276 1.00 97.44 321 GLU A O 1
ATOM 2405 N N . THR A 1 322 ? -2.045 3.511 28.338 1.00 97.88 322 THR A N 1
ATOM 2406 C CA . THR A 1 322 ? -2.863 3.146 27.182 1.00 97.88 322 THR A CA 1
ATOM 2407 C C . THR A 1 322 ? -4.341 3.261 27.506 1.00 97.88 322 THR A C 1
ATOM 2409 O O . THR A 1 322 ? -4.768 3.039 28.640 1.00 97.88 322 THR A O 1
ATOM 2412 N N . ARG A 1 323 ? -5.143 3.588 26.493 1.00 97.94 323 ARG A N 1
ATOM 2413 C CA . ARG A 1 323 ? -6.601 3.656 26.615 1.00 97.94 323 ARG A CA 1
ATOM 2414 C C . ARG A 1 323 ? -7.248 2.823 25.525 1.00 97.94 323 ARG A C 1
ATOM 2416 O O . ARG A 1 323 ? -7.108 3.127 24.348 1.00 97.94 323 ARG A O 1
ATOM 2423 N N . ALA A 1 324 ? -7.990 1.784 25.897 1.00 98.25 324 ALA A N 1
ATOM 2424 C CA . ALA A 1 324 ? -8.808 1.052 24.935 1.00 98.25 324 ALA A CA 1
ATOM 2425 C C . ALA A 1 324 ? -9.956 1.935 24.411 1.00 98.25 324 ALA A C 1
ATOM 2427 O O . ALA A 1 324 ? -10.499 2.776 25.131 1.00 98.25 324 ALA A O 1
ATOM 2428 N N . GLY A 1 325 ? -10.342 1.728 23.155 1.00 97.12 325 GLY A N 1
ATOM 2429 C CA . GLY A 1 325 ? -11.330 2.551 22.470 1.00 97.12 325 GLY A CA 1
ATOM 2430 C C . GLY A 1 325 ? -12.007 1.845 21.304 1.00 97.12 325 GLY A C 1
ATOM 2431 O O . GLY A 1 325 ? -11.664 0.725 20.927 1.00 97.12 325 GLY A O 1
ATOM 2432 N N . VAL A 1 326 ? -12.994 2.520 20.723 1.00 97.69 326 VAL A N 1
ATOM 2433 C CA . VAL A 1 326 ? -13.718 2.063 19.537 1.00 97.69 326 VAL A CA 1
ATOM 2434 C C . VAL A 1 326 ? -13.501 3.057 18.408 1.00 97.69 326 VAL A C 1
ATOM 2436 O O . VAL A 1 326 ? -13.824 4.238 18.543 1.00 97.69 326 VAL A O 1
ATOM 2439 N N . ILE A 1 327 ? -13.009 2.550 17.280 1.00 97.81 327 ILE A N 1
ATOM 2440 C CA . ILE A 1 327 ? -12.836 3.302 16.038 1.00 97.81 327 ILE A CA 1
ATOM 2441 C C . ILE A 1 327 ? -13.957 2.891 15.082 1.00 97.81 327 ILE A C 1
ATOM 2443 O O . ILE A 1 327 ? -14.032 1.739 14.651 1.00 97.81 327 ILE A O 1
ATOM 2447 N N . ARG A 1 328 ? -14.879 3.811 14.787 1.00 97.50 328 ARG A N 1
ATOM 2448 C CA . ARG A 1 328 ? -16.023 3.572 13.897 1.00 97.50 328 ARG A CA 1
ATOM 2449 C C . ARG A 1 328 ? -15.723 4.100 12.505 1.00 97.50 328 ARG A C 1
ATOM 2451 O O . ARG A 1 328 ? -15.571 5.302 12.327 1.00 97.50 328 ARG A O 1
ATOM 2458 N N . ILE A 1 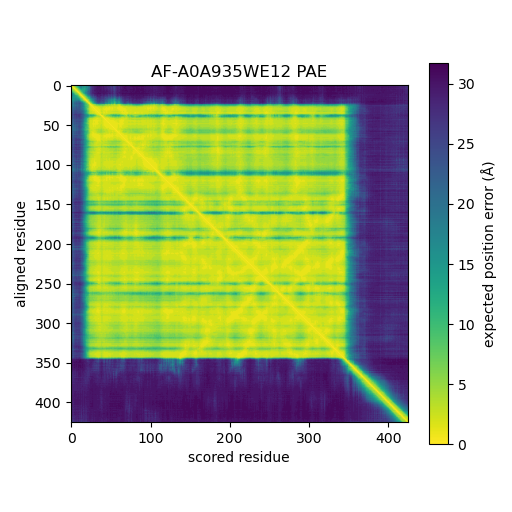329 ? -15.707 3.206 11.526 1.00 97.75 329 ILE A N 1
ATOM 2459 C CA . ILE A 1 329 ? -15.578 3.519 10.106 1.00 97.75 329 ILE A CA 1
ATOM 2460 C C . ILE A 1 329 ? -16.966 3.831 9.553 1.00 97.75 329 ILE A C 1
A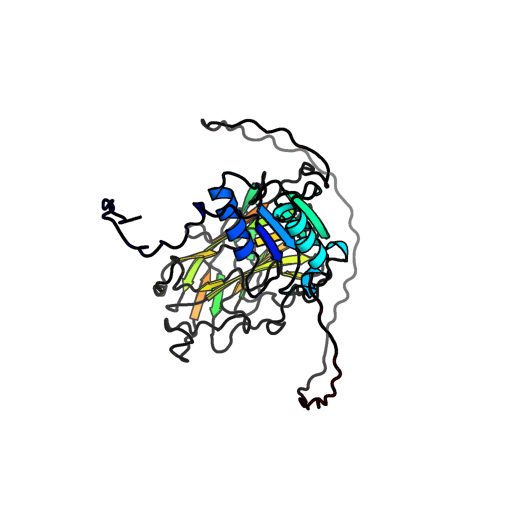TOM 2462 O O . ILE A 1 329 ? -17.833 2.954 9.483 1.00 97.75 329 ILE A O 1
ATOM 2466 N N . ARG A 1 330 ? -17.176 5.089 9.172 1.00 96.75 330 ARG A N 1
ATOM 2467 C CA . ARG A 1 330 ? -18.402 5.563 8.533 1.00 96.75 330 ARG A CA 1
ATOM 2468 C C . ARG A 1 330 ? -18.329 5.296 7.037 1.00 96.75 330 ARG A C 1
ATOM 2470 O O . ARG A 1 330 ? -17.304 5.523 6.402 1.00 96.75 330 ARG A O 1
ATOM 2477 N N . HIS A 1 331 ? -19.401 4.756 6.482 1.00 94.12 331 HIS A N 1
ATOM 2478 C CA . HIS A 1 331 ? -19.519 4.470 5.048 1.00 94.12 331 HIS A CA 1
ATOM 2479 C C . HIS A 1 331 ? -20.981 4.491 4.576 1.00 94.12 331 HIS A C 1
ATOM 2481 O O . HIS A 1 331 ? -21.350 3.915 3.551 1.00 94.12 331 HIS A O 1
ATOM 2487 N N . ASP A 1 332 ? -21.811 5.204 5.337 1.00 90.12 332 ASP A N 1
ATOM 2488 C CA . ASP A 1 332 ? -23.162 5.585 4.949 1.00 90.12 332 ASP A CA 1
ATOM 2489 C C . ASP A 1 332 ? -23.145 6.711 3.896 1.00 90.12 332 ASP A C 1
ATOM 2491 O O . ASP A 1 332 ? -22.089 7.178 3.461 1.00 90.12 332 ASP A O 1
ATOM 2495 N N . ALA A 1 333 ? -24.330 7.117 3.440 1.00 86.88 333 ALA A N 1
ATOM 2496 C CA . ALA A 1 333 ? -24.473 8.101 2.370 1.00 86.88 333 ALA A CA 1
ATOM 2497 C C . ALA A 1 333 ? -23.977 9.510 2.752 1.00 86.88 333 ALA A C 1
ATOM 2499 O O . ALA A 1 333 ? -23.538 10.245 1.870 1.00 86.88 333 ALA A O 1
ATOM 2500 N N . GLU A 1 334 ? -24.019 9.880 4.036 1.00 90.75 334 GLU A N 1
ATOM 2501 C CA . GLU A 1 334 ? -23.595 11.200 4.526 1.00 90.75 334 GLU A CA 1
ATOM 2502 C C . GLU A 1 334 ? -22.075 11.260 4.724 1.00 90.75 334 GLU A C 1
ATOM 2504 O O . GLU A 1 334 ? -21.432 12.284 4.481 1.00 90.75 334 GLU A O 1
ATOM 2509 N N . ALA A 1 335 ? -21.476 10.138 5.124 1.00 94.31 335 ALA A N 1
ATOM 2510 C CA . ALA A 1 335 ? -20.049 10.007 5.375 1.00 94.31 335 ALA A CA 1
ATOM 2511 C C . ALA A 1 335 ? -19.449 8.798 4.631 1.00 94.31 335 ALA A C 1
ATOM 2513 O O . ALA A 1 335 ? -19.018 7.833 5.269 1.00 94.31 335 ALA A O 1
ATOM 2514 N N . PRO A 1 336 ? -19.379 8.829 3.284 1.00 94.94 336 PRO A N 1
ATOM 2515 C CA . PRO A 1 336 ? -18.822 7.722 2.522 1.00 94.94 336 PRO A CA 1
ATOM 2516 C C . PRO A 1 336 ? -17.307 7.625 2.733 1.00 94.94 336 PRO A C 1
ATOM 2518 O O . PRO A 1 336 ? -16.590 8.620 2.588 1.00 94.94 336 PRO A O 1
ATOM 2521 N N . SER A 1 337 ? -16.833 6.409 3.007 1.00 98.00 337 SER A N 1
ATOM 2522 C CA . SER A 1 337 ? -15.420 6.026 2.907 1.00 98.00 337 SER A CA 1
ATOM 2523 C C . SER A 1 337 ? -15.172 5.327 1.578 1.00 98.00 337 SER A C 1
ATOM 2525 O O . SER A 1 337 ? -16.013 4.551 1.111 1.00 98.00 337 SER A O 1
ATOM 2527 N N . TRP A 1 338 ? -14.024 5.581 0.961 1.00 97.62 338 TRP A N 1
ATOM 2528 C CA . TRP A 1 338 ? -13.739 5.117 -0.392 1.00 97.62 338 TRP A CA 1
ATOM 2529 C C . TRP A 1 338 ? -12.259 4.837 -0.628 1.00 97.62 338 TRP A C 1
ATOM 2531 O O . TRP A 1 338 ? -11.389 5.335 0.079 1.00 97.62 338 TRP A O 1
ATOM 2541 N N . VAL A 1 339 ? -11.999 4.049 -1.668 1.00 98.00 339 VAL A N 1
ATOM 2542 C CA . VAL A 1 339 ? -10.687 3.755 -2.242 1.00 98.00 339 VAL A CA 1
ATOM 2543 C C . VAL A 1 339 ? -10.731 4.027 -3.748 1.00 98.00 339 VAL A C 1
ATOM 2545 O O . VAL A 1 339 ? -11.717 3.713 -4.415 1.00 98.00 339 VAL A O 1
ATOM 2548 N N . VAL A 1 340 ? -9.682 4.635 -4.291 1.00 98.12 340 VAL A N 1
ATOM 2549 C CA . VAL A 1 340 ? -9.496 4.897 -5.720 1.00 98.12 340 VAL A CA 1
ATOM 2550 C C . VAL A 1 340 ? -8.394 3.992 -6.240 1.00 98.12 340 VAL A C 1
ATOM 2552 O O . VAL A 1 340 ? -7.265 4.013 -5.750 1.00 98.12 340 VAL A O 1
ATOM 2555 N N . LEU A 1 341 ? -8.738 3.209 -7.256 1.00 96.81 341 LEU A N 1
ATOM 2556 C CA . LEU A 1 341 ? -7.846 2.265 -7.907 1.00 96.81 341 LEU A CA 1
ATOM 2557 C C . LEU A 1 341 ? -7.325 2.857 -9.224 1.00 96.81 341 LEU A C 1
ATOM 2559 O O . LEU A 1 341 ? -8.139 3.245 -10.067 1.00 96.81 341 LEU A O 1
ATOM 2563 N N . PRO A 1 342 ? -6.002 2.903 -9.460 1.00 96.19 342 PRO A N 1
ATOM 2564 C CA . PRO A 1 342 ? -5.436 3.313 -10.741 1.00 96.19 342 PRO A CA 1
ATOM 2565 C C . PRO A 1 342 ? -5.535 2.159 -11.750 1.00 96.19 342 PRO A C 1
ATOM 2567 O O . PRO A 1 342 ? -4.565 1.443 -12.010 1.00 96.19 342 PRO A O 1
ATOM 2570 N N . VAL A 1 343 ? -6.734 1.948 -12.300 1.00 95.25 343 VAL A N 1
ATOM 2571 C CA . VAL A 1 343 ? -6.993 0.853 -13.243 1.00 95.25 343 VAL A CA 1
ATOM 2572 C C . VAL A 1 343 ? -6.389 1.182 -14.602 1.00 95.25 343 VAL A C 1
ATOM 2574 O O . VAL A 1 343 ? -6.650 2.236 -15.189 1.00 95.25 343 VAL A O 1
ATOM 2577 N N . VAL A 1 344 ? -5.601 0.253 -15.131 1.00 90.88 344 VAL A N 1
ATOM 2578 C CA . VAL A 1 344 ? -5.167 0.280 -16.525 1.00 90.88 344 VAL A CA 1
ATOM 2579 C C . VAL A 1 344 ? -6.310 -0.296 -17.365 1.00 90.88 344 VAL A C 1
ATOM 2581 O O . VAL A 1 344 ? -6.719 -1.430 -17.116 1.00 90.88 344 VAL A O 1
ATOM 2584 N N . PRO A 1 345 ? -6.854 0.441 -18.348 1.00 80.38 345 PRO A N 1
ATOM 2585 C CA . PRO A 1 345 ? -7.901 -0.091 -19.213 1.00 80.38 345 PRO A CA 1
ATOM 2586 C C . PRO A 1 345 ? -7.425 -1.360 -19.919 1.00 80.38 345 PRO A C 1
ATOM 2588 O O . PRO A 1 345 ? -6.302 -1.383 -20.431 1.00 80.38 345 PRO A O 1
ATOM 2591 N N . ASP A 1 346 ? -8.295 -2.369 -20.014 1.00 63.28 346 ASP A N 1
ATOM 2592 C CA . ASP A 1 346 ? -8.107 -3.499 -20.925 1.00 63.28 346 ASP A CA 1
ATOM 2593 C C . ASP A 1 346 ? -8.161 -2.981 -22.366 1.00 63.28 346 ASP A C 1
ATOM 2595 O O . ASP A 1 346 ? -9.186 -2.936 -23.041 1.00 63.28 346 ASP A O 1
ATOM 2599 N N . ALA A 1 347 ? -7.014 -2.518 -22.829 1.00 43.16 347 ALA A N 1
ATOM 2600 C CA . ALA A 1 347 ? -6.703 -2.317 -24.218 1.00 43.16 347 ALA A CA 1
ATOM 2601 C C . ALA A 1 347 ? -5.243 -2.713 -24.345 1.00 43.16 347 ALA A C 1
ATOM 2603 O O . ALA A 1 347 ? -4.361 -2.048 -23.796 1.00 43.16 347 ALA A O 1
ATOM 2604 N N . GLY A 1 348 ? -4.978 -3.802 -25.063 1.00 37.94 348 GLY A N 1
ATOM 2605 C CA . GLY A 1 348 ? -3.645 -4.070 -25.572 1.00 37.94 348 GLY A CA 1
ATOM 2606 C C . GLY A 1 348 ? -3.205 -2.881 -26.418 1.00 37.94 348 GLY A C 1
ATOM 2607 O O . GLY A 1 348 ? -3.480 -2.883 -27.609 1.00 37.94 348 GLY A O 1
ATOM 2608 N N . ARG A 1 349 ? -2.577 -1.871 -25.791 1.00 37.03 349 ARG A N 1
ATOM 2609 C CA . ARG A 1 349 ? -2.040 -0.625 -26.383 1.00 37.03 349 ARG A CA 1
ATOM 2610 C C . ARG A 1 349 ? -0.829 -0.041 -25.646 1.00 37.03 349 ARG A C 1
ATOM 2612 O O . ARG A 1 349 ? -0.534 1.139 -25.790 1.00 37.03 349 ARG A O 1
ATOM 2619 N N . TYR A 1 350 ? -0.083 -0.861 -24.910 1.00 36.59 350 TYR A N 1
ATOM 2620 C CA . TYR A 1 350 ? 1.267 -0.506 -24.461 1.00 36.59 350 TYR A CA 1
ATOM 2621 C C . TYR A 1 350 ? 2.175 -1.701 -24.740 1.00 36.59 350 TYR A C 1
ATOM 2623 O O . TYR A 1 350 ? 2.058 -2.741 -24.093 1.00 36.59 350 TYR A O 1
ATOM 2631 N N . TRP A 1 351 ? 2.970 -1.586 -25.801 1.00 34.56 351 TRP A N 1
ATOM 2632 C CA . TRP A 1 351 ? 3.716 -2.688 -26.406 1.00 34.56 351 TRP A CA 1
ATOM 2633 C C . TRP A 1 351 ? 4.854 -3.173 -25.512 1.00 34.56 351 TRP A C 1
ATOM 2635 O O . TRP A 1 351 ? 5.455 -2.398 -24.767 1.00 34.56 351 TRP A O 1
ATOM 2645 N N . ALA A 1 352 ? 5.135 -4.476 -25.617 1.00 35.66 352 ALA A N 1
ATOM 2646 C CA . ALA A 1 352 ? 6.421 -5.050 -25.245 1.00 35.66 352 ALA A CA 1
ATOM 2647 C C . ALA A 1 352 ? 7.549 -4.259 -25.936 1.00 35.66 352 ALA A C 1
ATOM 2649 O O . ALA A 1 352 ? 7.336 -3.695 -27.010 1.00 35.66 352 ALA A O 1
ATOM 2650 N N . ALA A 1 353 ? 8.711 -4.176 -25.285 1.00 29.34 353 ALA A N 1
ATOM 2651 C CA . ALA A 1 353 ? 9.844 -3.337 -25.677 1.00 29.34 353 ALA A CA 1
ATOM 2652 C C . ALA A 1 353 ? 10.087 -3.312 -27.203 1.00 29.34 353 ALA A C 1
ATOM 2654 O O . ALA A 1 353 ? 10.345 -4.355 -27.797 1.00 29.34 353 ALA A O 1
ATOM 2655 N N . GLY A 1 354 ? 10.010 -2.124 -27.825 1.00 35.56 354 GLY A N 1
ATOM 2656 C CA . GLY A 1 354 ? 10.463 -1.934 -29.212 1.00 35.56 354 GLY A CA 1
ATOM 2657 C C . GLY A 1 354 ? 9.690 -0.977 -30.130 1.00 35.56 354 GLY A C 1
ATOM 2658 O O . GLY A 1 354 ? 10.136 -0.788 -31.255 1.00 35.56 354 GLY A O 1
ATOM 2659 N N . ALA A 1 355 ? 8.579 -0.346 -29.729 1.00 31.69 355 ALA A N 1
ATOM 2660 C CA . ALA A 1 355 ? 7.818 0.516 -30.649 1.00 31.69 355 ALA A CA 1
ATOM 2661 C C . ALA A 1 355 ? 7.802 2.000 -30.252 1.00 31.69 355 ALA A C 1
ATOM 2663 O O . ALA A 1 355 ? 7.369 2.368 -29.160 1.00 31.69 355 ALA A O 1
ATOM 2664 N N . VAL A 1 356 ? 8.228 2.847 -31.191 1.00 32.56 356 VAL A N 1
ATOM 2665 C CA . VAL A 1 356 ? 8.111 4.311 -31.155 1.00 32.56 356 VAL A CA 1
ATOM 2666 C C . VAL A 1 356 ? 6.636 4.706 -31.311 1.00 32.56 356 VAL A C 1
ATOM 2668 O O . VAL A 1 356 ? 5.968 4.234 -32.230 1.00 32.56 356 VAL A O 1
ATOM 2671 N N . ILE A 1 357 ? 6.123 5.577 -30.435 1.00 36.25 357 ILE A N 1
ATOM 2672 C CA . ILE A 1 357 ? 4.770 6.154 -30.544 1.00 36.25 357 ILE A CA 1
ATOM 2673 C C . ILE A 1 357 ? 4.891 7.629 -30.969 1.00 36.25 357 ILE A C 1
ATOM 2675 O O . ILE A 1 357 ? 5.662 8.361 -30.344 1.00 36.25 357 ILE A O 1
ATOM 2679 N N . PRO A 1 358 ? 4.143 8.094 -31.990 1.00 30.75 358 PRO A N 1
ATOM 2680 C CA . PRO A 1 358 ? 4.131 9.499 -32.388 1.00 30.75 358 PRO A CA 1
ATOM 2681 C C . PRO A 1 358 ? 3.418 10.370 -31.342 1.00 30.75 358 PRO A C 1
ATOM 2683 O O . PRO A 1 358 ? 2.467 9.934 -30.691 1.00 30.75 358 PRO A O 1
ATOM 2686 N N . ALA A 1 359 ? 3.879 11.611 -31.184 1.00 30.47 359 ALA A N 1
ATOM 2687 C CA . ALA A 1 359 ? 3.313 12.577 -30.246 1.00 30.47 359 ALA A CA 1
ATOM 2688 C C . ALA A 1 359 ? 1.816 12.819 -30.531 1.00 30.47 359 ALA A C 1
ATOM 2690 O O . ALA A 1 359 ? 1.442 13.235 -31.625 1.00 30.47 359 ALA A O 1
ATOM 2691 N N . GLY A 1 360 ? 0.958 12.536 -29.546 1.00 26.83 360 GLY A N 1
ATOM 2692 C CA . GLY A 1 360 ? -0.471 12.850 -29.611 1.00 26.83 360 GLY A CA 1
ATOM 2693 C C . GLY A 1 360 ? -0.739 14.352 -29.420 1.00 26.83 360 GLY A C 1
ATOM 2694 O O . GLY A 1 360 ? 0.066 15.029 -28.776 1.00 26.83 360 GLY A O 1
ATOM 2695 N N . PRO A 1 361 ? -1.853 14.883 -29.959 1.00 29.00 361 PRO A N 1
ATOM 2696 C CA . PRO A 1 361 ? -2.110 16.318 -30.004 1.00 29.00 361 PRO A CA 1
ATOM 2697 C C . PRO A 1 361 ? -2.543 16.870 -28.641 1.00 29.00 361 PRO A C 1
ATOM 2699 O O . PRO A 1 361 ? -3.187 16.189 -27.838 1.00 29.00 361 PRO A O 1
ATOM 2702 N N . SER A 1 362 ? -2.200 18.135 -28.399 1.00 29.50 362 SER A N 1
ATOM 2703 C CA . SER A 1 362 ? -2.652 18.921 -27.254 1.00 29.50 362 SER A CA 1
ATOM 2704 C C . SER A 1 362 ? -4.162 19.159 -27.329 1.00 29.50 362 SER A C 1
ATOM 2706 O O . SER A 1 362 ? -4.674 19.663 -28.325 1.00 29.50 362 SER A O 1
ATOM 2708 N N . LEU A 1 363 ? -4.883 18.818 -26.259 1.00 29.81 363 LEU A N 1
ATOM 2709 C CA . LEU A 1 363 ? -6.305 19.130 -26.123 1.00 29.81 363 LEU A CA 1
ATOM 2710 C C . LEU A 1 363 ? -6.477 20.324 -25.187 1.00 29.81 363 LEU A C 1
ATOM 2712 O O . LEU A 1 363 ? -6.249 20.227 -23.981 1.00 29.81 363 LEU A O 1
ATOM 2716 N N . THR A 1 364 ? -6.895 21.449 -25.761 1.00 26.95 364 THR A N 1
ATOM 2717 C CA . THR A 1 364 ? -7.544 22.548 -25.051 1.00 26.95 364 THR A CA 1
ATOM 2718 C C . THR A 1 364 ? -9.026 22.226 -24.824 1.00 26.95 364 THR A C 1
ATOM 2720 O O . THR A 1 364 ? -9.697 21.609 -25.646 1.00 26.95 364 THR A O 1
ATOM 2723 N N . SER A 1 365 ? -9.497 22.629 -23.647 1.00 28.42 365 SER A N 1
ATOM 2724 C CA . SER A 1 365 ? -10.856 22.529 -23.100 1.00 28.42 365 SER A CA 1
ATOM 2725 C C . SER A 1 365 ? -11.961 23.088 -24.015 1.00 28.42 365 SER A C 1
ATOM 2727 O O . SER A 1 365 ? -11.751 24.131 -24.630 1.00 28.42 365 SER A O 1
ATOM 2729 N N . THR A 1 366 ? -13.158 22.471 -24.028 1.00 26.50 366 THR A N 1
ATOM 2730 C CA . THR A 1 366 ? -14.435 23.097 -23.583 1.00 26.50 366 THR A CA 1
ATOM 2731 C C . THR A 1 366 ? -15.673 22.172 -23.714 1.00 26.50 366 THR A C 1
ATOM 2733 O O . THR A 1 366 ? -15.973 21.652 -24.780 1.00 26.50 366 THR A O 1
ATOM 2736 N N . ASN A 1 367 ? -16.407 22.066 -22.595 1.00 26.20 367 ASN A N 1
ATOM 2737 C CA . ASN A 1 367 ? -17.824 21.711 -22.342 1.00 26.20 367 ASN A CA 1
ATOM 2738 C C . ASN A 1 367 ? -18.442 20.284 -22.512 1.00 26.20 367 ASN A C 1
ATOM 2740 O O . ASN A 1 367 ? -18.109 19.564 -23.449 1.00 26.20 367 ASN A O 1
ATOM 2744 N N . PRO A 1 368 ? -19.397 19.886 -21.616 1.00 27.03 368 PRO A N 1
ATOM 2745 C CA . PRO A 1 368 ? -20.113 18.589 -21.579 1.00 27.03 368 PRO A CA 1
ATOM 2746 C C . PRO A 1 368 ? -21.626 18.740 -21.945 1.00 27.03 368 PRO A C 1
ATOM 2748 O O . PRO A 1 368 ? -22.016 19.794 -22.438 1.00 27.03 368 PRO A O 1
ATOM 2751 N N . PRO A 1 369 ? -22.542 17.812 -21.578 1.00 34.50 369 PRO A N 1
ATOM 2752 C CA . PRO A 1 369 ? -22.779 16.455 -22.085 1.00 34.50 369 PRO A CA 1
ATOM 2753 C C . PRO A 1 369 ? -24.179 16.310 -22.746 1.00 34.50 369 PRO A C 1
ATOM 2755 O O . PRO A 1 369 ? -25.100 17.060 -22.434 1.00 34.50 369 PRO A O 1
ATOM 2758 N N . HIS A 1 370 ? -24.405 15.272 -23.563 1.00 28.03 370 HIS A N 1
ATOM 2759 C CA . HIS A 1 370 ? -25.766 14.852 -23.938 1.00 28.03 370 HIS A CA 1
ATOM 2760 C C . HIS A 1 370 ? -26.050 13.398 -23.542 1.00 28.03 370 HIS A C 1
ATOM 2762 O O . HIS A 1 370 ? -25.365 12.462 -23.949 1.00 28.03 370 HIS A O 1
ATOM 2768 N N . TYR A 1 371 ? -27.089 13.262 -22.716 1.00 24.86 371 TYR A N 1
ATOM 2769 C CA . TYR A 1 371 ? -27.785 12.039 -22.326 1.00 24.86 371 TYR A CA 1
ATOM 2770 C C . TYR A 1 371 ? -28.472 11.374 -23.523 1.00 24.86 371 TYR A C 1
ATOM 2772 O O . TYR A 1 371 ? -29.220 12.047 -24.223 1.00 24.86 371 TYR A O 1
ATOM 2780 N N . LEU A 1 372 ? -28.370 10.045 -23.637 1.00 27.95 372 LEU A N 1
ATOM 2781 C CA . LEU A 1 372 ? -29.460 9.192 -24.124 1.00 27.95 372 LEU A CA 1
ATOM 2782 C C . LEU A 1 372 ? -29.463 7.866 -23.346 1.00 27.95 372 LEU A C 1
ATOM 2784 O O . LEU A 1 372 ? -28.439 7.200 -23.202 1.00 27.95 372 LEU A O 1
ATOM 2788 N N . ALA A 1 373 ? -30.637 7.537 -22.809 1.00 28.75 373 ALA A N 1
ATOM 2789 C CA . ALA A 1 373 ? -30.949 6.359 -22.005 1.00 28.75 373 ALA A CA 1
ATOM 2790 C C . ALA A 1 373 ? -31.497 5.204 -22.904 1.00 28.75 373 ALA A C 1
ATOM 2792 O O . ALA A 1 373 ? -31.359 5.277 -24.125 1.00 28.75 373 ALA A O 1
ATOM 2793 N N . PRO A 1 374 ? -32.031 4.086 -22.371 1.00 28.58 374 PRO A N 1
ATOM 2794 C CA . PRO A 1 374 ? -31.545 2.738 -22.656 1.00 28.58 374 PRO A CA 1
ATOM 2795 C C . PRO A 1 374 ? -32.469 1.924 -23.582 1.00 28.58 374 PRO A C 1
ATOM 2797 O O . PRO A 1 374 ? -33.662 2.193 -23.705 1.00 28.58 374 PRO A O 1
ATOM 2800 N N . ARG A 1 375 ? -31.950 0.831 -24.159 1.00 29.62 375 ARG A N 1
ATOM 2801 C CA . ARG A 1 375 ? -32.781 -0.270 -24.678 1.00 29.62 375 ARG A CA 1
ATOM 2802 C C . ARG A 1 375 ? -32.517 -1.550 -23.890 1.00 29.62 375 ARG A C 1
ATOM 2804 O O . ARG A 1 375 ? -31.376 -1.974 -23.740 1.00 29.62 375 ARG A O 1
ATOM 2811 N N . ALA A 1 376 ? -33.601 -2.132 -23.388 1.00 31.25 376 ALA A N 1
ATOM 2812 C CA . ALA A 1 376 ? -33.663 -3.398 -22.664 1.00 31.25 376 ALA A CA 1
ATOM 2813 C C . ALA A 1 376 ? -34.133 -4.543 -23.617 1.00 31.25 376 ALA A C 1
ATOM 2815 O O . ALA A 1 376 ? -34.216 -4.323 -24.826 1.00 31.25 376 ALA A O 1
ATOM 2816 N N . PRO A 1 377 ? -34.398 -5.776 -23.144 1.00 39.22 377 PRO A N 1
ATOM 2817 C CA . PRO A 1 377 ? -33.518 -6.935 -23.328 1.00 39.22 377 PRO A CA 1
ATOM 2818 C C . PRO A 1 377 ? -34.216 -8.102 -24.054 1.00 39.22 377 PRO A C 1
ATOM 2820 O O . PRO A 1 377 ? -35.439 -8.114 -24.157 1.00 39.22 377 PRO A O 1
ATOM 2823 N N . ARG A 1 378 ? -33.481 -9.140 -24.483 1.00 31.11 378 ARG A N 1
ATOM 2824 C CA . ARG A 1 378 ? -34.067 -10.441 -24.884 1.00 31.11 378 ARG A CA 1
ATOM 2825 C C . ARG A 1 378 ? -33.145 -11.639 -24.557 1.00 31.11 378 ARG A C 1
ATOM 2827 O O . ARG A 1 378 ? -31.967 -11.422 -24.293 1.00 31.11 378 ARG A O 1
ATOM 2834 N N . PRO A 1 379 ? -33.705 -12.862 -24.430 1.00 30.92 379 PRO A N 1
ATOM 2835 C CA . PRO A 1 379 ? -33.510 -13.727 -23.260 1.00 30.92 379 PRO A CA 1
ATOM 2836 C C . PRO A 1 379 ? -32.558 -14.922 -23.455 1.00 30.92 379 PRO A C 1
ATOM 2838 O O . PRO A 1 379 ? -32.165 -15.268 -24.564 1.00 30.92 379 PRO A O 1
ATOM 2841 N N . ARG A 1 380 ? -32.246 -15.573 -22.324 1.00 33.25 380 ARG A N 1
ATOM 2842 C CA . ARG A 1 380 ? -31.514 -16.848 -22.186 1.00 33.25 380 ARG A CA 1
ATOM 2843 C C . ARG A 1 380 ? -32.290 -18.050 -22.747 1.00 33.25 380 ARG A C 1
ATOM 2845 O O . ARG A 1 380 ? -33.520 -18.033 -22.727 1.00 33.25 380 ARG A O 1
ATOM 2852 N N . PRO A 1 381 ? -31.579 -19.165 -22.984 1.00 33.19 381 PRO A N 1
ATOM 2853 C CA . PRO A 1 381 ? -32.046 -20.474 -22.518 1.00 33.19 381 PRO A CA 1
ATOM 2854 C C . PRO A 1 381 ? -31.131 -21.110 -21.453 1.00 33.19 381 PRO A C 1
ATOM 2856 O O . PRO A 1 381 ? -29.989 -20.708 -21.245 1.00 33.19 381 PRO A O 1
ATOM 2859 N N . ARG A 1 382 ? -31.724 -22.069 -20.736 1.00 28.89 382 ARG A N 1
ATOM 2860 C CA . ARG A 1 382 ? -31.319 -22.717 -19.478 1.00 28.89 382 ARG A CA 1
ATOM 2861 C C . ARG A 1 382 ? -30.578 -24.058 -19.671 1.00 28.89 382 ARG A C 1
ATOM 2863 O O . ARG A 1 382 ? -30.951 -24.806 -20.561 1.00 28.89 382 ARG A O 1
ATOM 2870 N N . GLU A 1 383 ? -29.726 -24.355 -18.673 1.00 29.70 383 GLU A N 1
ATOM 2871 C CA . GLU A 1 383 ? -29.498 -25.653 -17.972 1.00 29.70 383 GLU A CA 1
ATOM 2872 C C . GLU A 1 383 ? -28.840 -26.848 -18.709 1.00 29.70 383 GLU A C 1
ATOM 2874 O O . GLU A 1 383 ? -28.849 -26.855 -19.933 1.00 29.70 383 GLU A O 1
ATOM 2879 N N . PRO A 1 384 ? -28.242 -27.853 -18.003 1.00 34.69 384 PRO A N 1
ATOM 2880 C CA . PRO A 1 384 ? -28.521 -28.276 -16.621 1.00 34.69 384 PRO A CA 1
ATOM 2881 C C . PRO A 1 384 ? -27.333 -28.556 -15.677 1.00 34.69 384 PRO A C 1
ATOM 2883 O O . PRO A 1 384 ? -26.155 -28.468 -16.005 1.00 34.69 384 PRO A O 1
ATOM 2886 N N . ARG A 1 385 ? -27.745 -28.851 -14.438 1.00 29.02 385 ARG A N 1
ATOM 2887 C CA . ARG A 1 385 ? -27.000 -29.163 -13.214 1.00 29.02 385 ARG A CA 1
ATOM 2888 C C . ARG A 1 385 ? -26.456 -30.600 -13.180 1.00 29.02 385 ARG A C 1
ATOM 2890 O O . ARG A 1 385 ? -27.150 -31.523 -13.585 1.00 29.02 385 ARG A O 1
ATOM 2897 N N . SER A 1 386 ? -25.349 -30.777 -12.462 1.00 31.05 386 SER A N 1
ATOM 2898 C CA . SER A 1 386 ? -25.017 -31.968 -11.654 1.00 31.05 386 SER A CA 1
ATOM 2899 C C . SER A 1 386 ? -24.083 -31.494 -10.523 1.00 31.05 386 SER A C 1
ATOM 2901 O O . SER A 1 386 ? -23.061 -30.877 -10.802 1.00 31.05 386 SER A O 1
ATOM 2903 N N . ALA A 1 387 ? -24.498 -31.456 -9.247 1.00 29.00 387 ALA A N 1
ATOM 2904 C CA . ALA A 1 387 ? -24.416 -32.558 -8.270 1.00 29.00 387 ALA A CA 1
ATOM 2905 C C . ALA A 1 387 ? -23.045 -33.263 -8.327 1.00 29.00 387 ALA A C 1
ATOM 2907 O O . ALA A 1 387 ? -22.695 -33.799 -9.363 1.00 29.00 387 ALA A O 1
ATOM 2908 N N . GLY A 1 388 ? -22.202 -33.332 -7.303 1.00 26.17 388 GLY A N 1
ATOM 2909 C CA . GLY A 1 388 ? -22.265 -32.980 -5.890 1.00 26.17 388 GLY A CA 1
ATOM 2910 C C . GLY A 1 388 ? -21.164 -33.798 -5.199 1.00 26.17 388 GLY A C 1
ATOM 2911 O O . GLY A 1 388 ? -20.948 -34.931 -5.599 1.00 26.17 388 GLY A O 1
ATOM 2912 N N . ALA A 1 389 ? -20.457 -33.246 -4.212 1.00 30.23 389 ALA A N 1
ATOM 2913 C CA . ALA A 1 389 ? -19.854 -34.000 -3.102 1.00 30.23 389 ALA A CA 1
ATOM 2914 C C . ALA A 1 389 ? -19.116 -33.034 -2.168 1.00 30.23 389 ALA A C 1
ATOM 2916 O O . ALA A 1 389 ? -18.107 -32.430 -2.521 1.00 30.23 389 ALA A O 1
ATOM 2917 N N . ARG A 1 390 ? -19.654 -32.896 -0.956 1.00 26.17 390 ARG A N 1
ATOM 2918 C CA . ARG A 1 390 ? -18.963 -32.356 0.215 1.00 26.17 390 ARG A CA 1
ATOM 2919 C C . ARG A 1 390 ? -18.152 -33.481 0.843 1.00 26.17 390 ARG A C 1
ATOM 2921 O O . ARG A 1 390 ? -18.722 -34.542 1.056 1.00 26.17 390 ARG A O 1
ATOM 2928 N N . TRP A 1 391 ? -16.933 -33.185 1.281 1.00 26.64 391 TRP A N 1
ATOM 2929 C CA . TRP A 1 391 ? -16.372 -33.788 2.489 1.00 26.64 391 TRP A CA 1
ATOM 2930 C C . TRP A 1 391 ? -15.660 -32.707 3.297 1.00 26.64 391 TRP A C 1
ATOM 2932 O O . TRP A 1 391 ? -14.629 -32.163 2.919 1.00 26.64 391 TRP A O 1
ATOM 2942 N N . THR A 1 392 ? -16.293 -32.356 4.407 1.00 25.64 392 THR A N 1
ATOM 2943 C CA . THR A 1 392 ? -15.706 -31.676 5.557 1.00 25.64 392 THR A CA 1
ATOM 2944 C C . THR A 1 392 ? -14.971 -32.709 6.404 1.00 25.64 392 THR A C 1
ATOM 2946 O O . THR A 1 392 ? -15.559 -33.753 6.652 1.00 25.64 392 THR A O 1
ATOM 2949 N N . THR A 1 393 ? -13.781 -32.396 6.920 1.00 27.72 393 THR A N 1
ATOM 2950 C CA . THR A 1 393 ? -13.531 -32.263 8.372 1.00 27.72 393 THR A CA 1
ATOM 2951 C C . THR A 1 393 ? -12.094 -31.818 8.640 1.00 27.72 393 THR A C 1
ATOM 2953 O O . THR A 1 393 ? -11.147 -32.218 7.974 1.00 27.72 393 THR A O 1
ATOM 2956 N N . ARG A 1 394 ? -11.981 -30.946 9.637 1.00 25.00 394 ARG A N 1
ATOM 2957 C CA . ARG A 1 394 ? -10.790 -30.294 10.194 1.00 25.00 394 ARG A CA 1
ATOM 2958 C C . ARG A 1 394 ? -10.501 -30.963 11.576 1.00 25.00 394 ARG A C 1
ATOM 2960 O O . ARG A 1 394 ? -11.210 -31.903 11.923 1.00 25.00 394 ARG A O 1
ATOM 2967 N N . PRO A 1 395 ? -9.633 -30.414 12.445 1.00 44.03 395 PRO A N 1
ATOM 2968 C CA . PRO A 1 395 ? -8.200 -30.689 12.660 1.00 44.03 395 PRO A CA 1
ATOM 2969 C C . PRO A 1 395 ? -7.899 -31.223 14.087 1.00 44.03 395 PRO A C 1
ATOM 2971 O O . PRO A 1 395 ? -8.821 -31.299 14.890 1.00 44.03 395 PRO A O 1
ATOM 2974 N N . SER A 1 396 ? -6.625 -31.472 14.451 1.00 26.75 396 SER A N 1
ATOM 2975 C CA . SER A 1 396 ? -6.056 -31.119 15.784 1.00 26.75 396 SER A CA 1
ATOM 2976 C C . SER A 1 396 ? -4.559 -31.491 15.941 1.00 26.75 396 SER A C 1
ATOM 2978 O O . SER A 1 396 ? -4.018 -32.106 15.026 1.00 26.75 396 SER A O 1
ATOM 2980 N N . PRO A 1 397 ? -3.838 -31.049 17.003 1.00 36.72 397 PRO A N 1
ATOM 2981 C CA . PRO A 1 397 ? -2.637 -30.219 16.847 1.00 36.72 397 PRO A CA 1
ATOM 2982 C C . PRO A 1 397 ? -1.392 -30.812 17.540 1.00 36.72 397 PRO A C 1
ATOM 2984 O O . PRO A 1 397 ? -1.510 -31.744 18.323 1.00 36.72 397 PRO A O 1
ATOM 2987 N N . PHE A 1 398 ? -0.207 -30.216 17.373 1.00 24.56 398 PHE A N 1
ATOM 2988 C CA . PHE A 1 398 ? 0.820 -30.288 18.422 1.00 24.56 398 PHE A CA 1
ATOM 2989 C C . PHE A 1 398 ? 1.671 -29.013 18.502 1.00 24.56 398 PHE A C 1
ATOM 2991 O O . PHE A 1 398 ? 1.918 -28.324 17.514 1.00 24.56 398 PHE A O 1
ATOM 2998 N N . ARG A 1 399 ? 2.003 -28.685 19.752 1.00 26.23 399 ARG A N 1
ATOM 2999 C CA . ARG A 1 399 ? 2.585 -27.460 20.317 1.00 26.23 399 ARG A CA 1
ATOM 3000 C C . ARG A 1 399 ? 4.125 -27.458 20.316 1.00 26.23 399 ARG A C 1
ATOM 3002 O O . ARG A 1 399 ? 4.705 -28.527 20.413 1.00 26.23 399 ARG A O 1
ATOM 3009 N N . SER A 1 400 ? 4.677 -26.228 20.384 1.00 26.73 400 SER A N 1
ATOM 3010 C CA . SER A 1 400 ? 5.823 -25.702 21.191 1.00 26.73 400 SER A CA 1
ATOM 3011 C C . SER A 1 400 ? 7.187 -26.421 21.133 1.00 26.73 400 SER A C 1
ATOM 3013 O O . SER A 1 400 ? 7.220 -27.635 21.147 1.00 26.73 400 SER A O 1
ATOM 3015 N N . THR A 1 401 ? 8.367 -25.787 21.087 1.00 27.42 401 THR A N 1
ATOM 3016 C CA . TH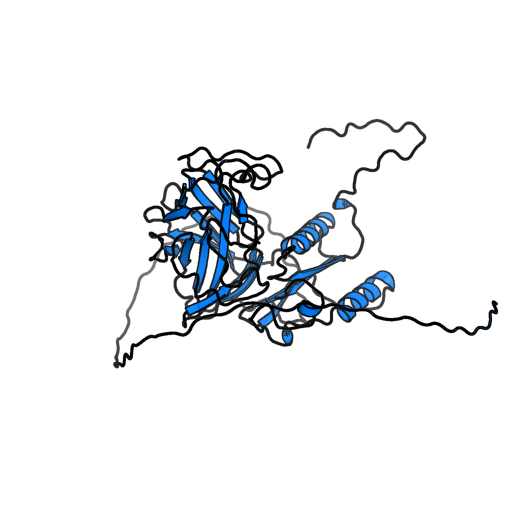R A 1 401 ? 9.011 -24.780 21.981 1.00 27.42 401 THR A CA 1
ATOM 3017 C C . THR A 1 401 ? 10.336 -24.334 21.306 1.00 27.42 401 THR A C 1
ATOM 3019 O O . THR A 1 401 ? 11.039 -25.182 20.774 1.00 27.42 401 THR A O 1
ATOM 3022 N N . SER A 1 402 ? 10.624 -23.049 21.055 1.00 26.78 402 SER A N 1
ATOM 3023 C CA . SER A 1 402 ? 11.390 -22.066 21.869 1.00 26.78 402 SER A CA 1
ATOM 3024 C C . SER A 1 402 ? 12.920 -22.285 22.075 1.00 26.78 402 SER A C 1
ATOM 3026 O O . SER A 1 402 ? 13.313 -23.015 22.978 1.00 26.78 402 SER A O 1
ATOM 3028 N N . THR A 1 403 ? 13.717 -21.458 21.358 1.00 29.84 403 THR A N 1
ATOM 3029 C CA . THR A 1 403 ? 14.862 -20.596 21.819 1.00 29.84 403 THR A CA 1
ATOM 3030 C C . THR A 1 403 ? 16.239 -21.222 22.204 1.00 29.84 403 THR A C 1
ATOM 3032 O O . THR A 1 403 ? 16.340 -22.438 22.285 1.00 29.84 403 THR A O 1
ATOM 3035 N N . PRO A 1 404 ? 17.351 -20.438 22.307 1.00 39.69 404 PRO A N 1
ATOM 3036 C CA . PRO A 1 404 ? 18.323 -20.244 21.216 1.00 39.69 404 PRO A CA 1
ATOM 3037 C C . PRO A 1 404 ? 19.788 -20.486 21.675 1.00 39.69 404 PRO A C 1
ATOM 3039 O O . PRO A 1 404 ? 20.054 -20.728 22.849 1.00 39.69 404 PRO A O 1
ATOM 3042 N N . SER A 1 405 ? 20.778 -20.355 20.786 1.00 26.89 405 SER A N 1
ATOM 3043 C CA . SER A 1 405 ? 22.171 -20.169 21.223 1.00 26.89 405 SER A CA 1
ATOM 3044 C C . SER A 1 405 ? 22.941 -19.253 20.279 1.00 26.89 405 SER A C 1
ATOM 3046 O O . SER A 1 405 ? 23.007 -19.484 19.073 1.00 26.89 405 SER A O 1
ATOM 3048 N N . ALA A 1 406 ? 23.492 -18.192 20.861 1.00 28.73 406 ALA A N 1
ATOM 3049 C CA . ALA A 1 406 ? 24.469 -17.297 20.274 1.00 28.73 406 ALA A CA 1
ATOM 3050 C C . ALA A 1 406 ? 25.847 -17.641 20.850 1.00 28.73 406 ALA A C 1
ATOM 3052 O O . ALA A 1 406 ? 25.981 -17.773 22.064 1.00 28.73 406 ALA A O 1
ATOM 3053 N N . ALA A 1 407 ? 26.873 -17.698 20.004 1.00 27.20 407 ALA A N 1
ATOM 3054 C CA . ALA A 1 407 ? 28.256 -17.493 20.424 1.00 27.20 407 ALA A CA 1
ATOM 3055 C C . ALA A 1 407 ? 29.105 -17.054 19.224 1.00 27.20 407 ALA A C 1
ATOM 3057 O O . ALA A 1 407 ? 29.427 -17.835 18.333 1.00 27.20 407 ALA A O 1
ATOM 3058 N N . ALA A 1 408 ? 29.465 -15.774 19.222 1.00 27.39 408 ALA A N 1
ATOM 3059 C CA . ALA A 1 408 ? 30.551 -15.228 18.426 1.00 27.39 408 ALA A CA 1
ATOM 3060 C C . ALA A 1 408 ? 31.898 -15.642 19.035 1.00 27.39 408 ALA A C 1
ATOM 3062 O O . ALA A 1 408 ? 32.035 -15.632 20.258 1.00 27.39 408 ALA A O 1
ATOM 3063 N N . SER A 1 409 ? 32.916 -15.906 18.208 1.00 26.83 409 SER A N 1
ATOM 3064 C CA . SER A 1 409 ? 34.327 -15.765 18.600 1.00 26.83 409 SER A CA 1
ATOM 3065 C C . SER A 1 409 ? 35.281 -15.690 17.401 1.00 26.83 409 SER A C 1
ATOM 3067 O O . SER A 1 409 ? 35.541 -16.672 16.723 1.00 26.83 409 SER A O 1
ATOM 3069 N N . ARG A 1 410 ? 35.818 -14.475 17.222 1.00 27.39 410 ARG A N 1
ATOM 3070 C CA . ARG A 1 410 ? 37.235 -14.110 17.011 1.00 27.39 410 ARG A CA 1
ATOM 3071 C C . ARG A 1 410 ? 38.059 -14.774 15.889 1.00 27.39 410 ARG A C 1
ATOM 3073 O O . ARG A 1 410 ? 38.504 -15.909 15.986 1.00 27.39 410 ARG A O 1
ATOM 3080 N N . MET A 1 411 ? 38.452 -13.920 14.937 1.00 26.42 411 MET A N 1
ATOM 3081 C CA . MET A 1 411 ? 39.695 -14.012 14.151 1.00 26.42 411 MET A CA 1
ATOM 3082 C C . MET A 1 411 ? 40.963 -13.986 15.026 1.00 26.42 411 MET A C 1
ATOM 3084 O O . MET A 1 411 ? 40.967 -13.358 16.090 1.00 26.42 411 MET A O 1
ATOM 3088 N N . PRO A 1 412 ? 42.098 -14.430 14.454 1.00 33.53 412 PRO A N 1
ATOM 3089 C CA . PRO A 1 412 ? 43.354 -13.704 14.608 1.00 33.53 412 PRO A CA 1
ATOM 3090 C C . PRO A 1 412 ? 44.014 -13.328 13.266 1.00 33.53 412 PRO A C 1
ATOM 3092 O O . PRO A 1 412 ? 44.128 -14.127 12.341 1.00 33.53 412 PRO A O 1
ATOM 3095 N N . ARG A 1 413 ? 44.517 -12.087 13.211 1.00 29.39 413 ARG A N 1
ATOM 3096 C CA . ARG A 1 413 ? 45.482 -11.570 12.226 1.00 29.39 413 ARG A CA 1
ATOM 3097 C C . ARG A 1 413 ? 46.920 -11.919 12.646 1.00 29.39 413 ARG A C 1
ATOM 3099 O O . ARG A 1 413 ? 47.275 -11.665 13.793 1.00 29.39 413 ARG A O 1
ATOM 3106 N N . ARG A 1 414 ? 47.770 -12.321 11.692 1.00 28.33 414 ARG A N 1
ATOM 3107 C CA . ARG A 1 414 ? 49.238 -12.078 11.624 1.00 28.33 414 ARG A CA 1
ATOM 3108 C C . ARG A 1 414 ? 49.609 -11.999 10.130 1.00 28.33 414 ARG A C 1
ATOM 3110 O O . ARG A 1 414 ? 49.316 -12.933 9.403 1.00 28.33 414 ARG A O 1
ATOM 3117 N N . TRP A 1 415 ? 49.918 -10.829 9.561 1.00 26.05 415 TRP A N 1
ATOM 3118 C CA . TRP A 1 415 ? 51.248 -10.197 9.413 1.00 26.05 415 TRP A CA 1
ATOM 3119 C C . TRP A 1 415 ? 52.354 -11.113 8.858 1.00 26.05 415 TRP A C 1
ATOM 3121 O O . TRP A 1 415 ? 52.897 -11.921 9.604 1.00 26.05 415 TRP A O 1
ATOM 3131 N N . ARG A 1 416 ? 52.790 -10.859 7.612 1.00 26.95 416 ARG A N 1
ATOM 3132 C CA . ARG A 1 416 ? 54.151 -10.374 7.303 1.00 26.95 416 ARG A CA 1
ATOM 3133 C C . ARG A 1 416 ? 54.260 -9.839 5.871 1.00 26.95 416 ARG A C 1
ATOM 3135 O O . ARG A 1 416 ? 53.501 -10.191 4.981 1.00 26.95 416 ARG A O 1
ATOM 3142 N N . SER A 1 417 ? 55.201 -8.918 5.753 1.00 30.25 417 SER A N 1
ATOM 3143 C CA . SER A 1 417 ? 55.461 -7.918 4.728 1.00 30.25 417 SER A CA 1
ATOM 3144 C C . SER A 1 417 ? 56.703 -8.242 3.894 1.00 30.25 417 SER A C 1
ATOM 3146 O O . SER A 1 417 ? 57.707 -8.664 4.462 1.00 30.25 417 SER A O 1
ATOM 3148 N N . SER A 1 418 ? 56.672 -7.880 2.613 1.00 29.67 418 SER A N 1
ATOM 3149 C CA . SER A 1 418 ? 57.811 -7.504 1.749 1.00 29.67 418 SER A CA 1
ATOM 3150 C C . SER A 1 418 ? 57.186 -7.015 0.431 1.00 29.67 418 SER A C 1
ATOM 3152 O O . SER A 1 418 ? 56.381 -7.747 -0.126 1.00 29.67 418 SER A O 1
ATOM 3154 N N . GLY A 1 419 ? 57.358 -5.808 -0.108 1.00 28.08 419 GLY A N 1
ATOM 3155 C CA . GLY A 1 419 ? 58.464 -4.855 -0.073 1.00 28.08 419 GLY A CA 1
ATOM 3156 C C . GLY A 1 419 ? 59.039 -4.752 -1.497 1.00 28.08 419 GLY A C 1
ATOM 3157 O O . GLY A 1 419 ? 59.351 -5.795 -2.053 1.00 28.08 419 GLY A O 1
ATOM 3158 N N . TRP A 1 420 ? 59.200 -3.514 -2.009 1.00 26.50 420 TRP A N 1
ATOM 3159 C CA . TRP A 1 420 ? 59.750 -3.058 -3.319 1.00 26.50 420 TRP A CA 1
ATOM 3160 C C . TRP A 1 420 ? 58.753 -2.860 -4.478 1.00 26.50 420 TRP A C 1
ATOM 3162 O O . TRP A 1 420 ? 57.886 -3.690 -4.687 1.00 26.50 420 TRP A O 1
ATOM 3172 N N . ARG A 1 421 ? 58.832 -1.816 -5.320 1.00 29.30 421 ARG A N 1
ATOM 3173 C CA . ARG A 1 421 ? 59.602 -0.552 -5.351 1.00 29.30 421 ARG A CA 1
ATOM 3174 C C . ARG A 1 421 ? 58.937 0.370 -6.390 1.00 29.30 421 ARG A C 1
ATOM 3176 O O . ARG A 1 421 ? 58.310 -0.097 -7.332 1.00 29.30 421 ARG A O 1
ATOM 3183 N N . SER A 1 422 ? 59.126 1.672 -6.219 1.00 35.41 422 SER A N 1
ATOM 3184 C CA . SER A 1 422 ? 58.733 2.757 -7.123 1.00 35.41 422 SER A CA 1
ATOM 3185 C C . SER A 1 422 ? 59.485 2.767 -8.459 1.00 35.41 422 SER A C 1
ATOM 3187 O O . SER A 1 422 ? 60.693 2.542 -8.470 1.00 35.41 422 SER A O 1
ATOM 3189 N N . SER A 1 423 ? 58.847 3.268 -9.517 1.00 35.94 423 SER A N 1
ATOM 3190 C CA . SER A 1 423 ? 59.423 4.351 -10.332 1.00 35.94 423 SER A CA 1
ATOM 3191 C C . SER A 1 423 ? 58.324 5.077 -11.112 1.00 35.94 423 SER A C 1
ATOM 3193 O O . SER A 1 423 ? 57.377 4.466 -11.597 1.00 35.94 423 SER A O 1
ATOM 3195 N N . ARG A 1 424 ? 58.436 6.407 -11.127 1.00 45.06 424 ARG A N 1
ATOM 3196 C CA . ARG A 1 424 ? 57.682 7.331 -11.974 1.00 45.06 424 ARG A CA 1
ATOM 3197 C C . ARG A 1 424 ? 58.439 7.490 -13.291 1.00 45.06 424 ARG A C 1
ATOM 3199 O O . ARG A 1 424 ? 59.661 7.612 -13.241 1.00 45.06 424 ARG A O 1
ATOM 3206 N N . HIS A 1 425 ? 57.701 7.620 -14.385 1.00 43.34 425 HIS A N 1
ATOM 3207 C CA . HIS A 1 425 ? 57.885 8.687 -15.364 1.00 43.34 425 HIS A CA 1
ATOM 3208 C C . HIS A 1 425 ? 56.514 9.182 -15.804 1.00 43.34 425 HIS A C 1
ATOM 3210 O O . HIS A 1 425 ? 55.595 8.333 -15.863 1.00 43.34 425 HIS A O 1
#

Radius of gyration: 26.6 Å; Cα contacts (8 Å, |Δi|>4): 861; chains: 1; bounding box: 94×79×62 Å